Protein AF-0000000068181459 (afdb_homodimer)

Structure (mmCIF, N/CA/C/O backbone):
data_AF-0000000068181459-model_v1
#
loop_
_entity.id
_entity.type
_entity.pdbx_description
1 polymer 'Phosphate-specific transport system accessory protein PhoU'
#
loop_
_atom_site.group_PDB
_atom_site.id
_atom_site.type_symbol
_atom_site.label_atom_id
_atom_site.label_alt_id
_atom_site.label_comp_id
_atom_site.label_asym_id
_atom_site.label_entity_id
_atom_site.label_seq_id
_atom_site.pdbx_PDB_ins_code
_atom_site.Cartn_x
_atom_site.Cartn_y
_atom_site.Cartn_z
_atom_site.occupancy
_atom_site.B_iso_or_equiv
_atom_site.auth_seq_id
_atom_site.auth_comp_id
_atom_site.auth_asym_id
_atom_site.auth_atom_id
_atom_site.pdbx_PDB_model_num
ATOM 1 N N . MET A 1 1 ? 11.07 38.094 22.781 1 45.91 1 MET A N 1
ATOM 2 C CA . MET A 1 1 ? 12.258 37.562 22.125 1 45.91 1 MET A CA 1
ATOM 3 C C . MET A 1 1 ? 12.648 36.188 22.688 1 45.91 1 MET A C 1
ATOM 5 O O . MET A 1 1 ? 12.984 35.281 21.938 1 45.91 1 MET A O 1
ATOM 9 N N . VAL A 1 2 ? 12.719 36.094 23.969 1 51.78 2 VAL A N 1
ATOM 10 C CA . VAL A 1 2 ? 13.102 34.906 24.719 1 51.78 2 VAL A CA 1
ATOM 11 C C . VAL A 1 2 ? 12.055 33.812 24.531 1 51.78 2 VAL A C 1
ATOM 13 O O . VAL A 1 2 ? 12.391 32.656 24.297 1 51.78 2 VAL A O 1
ATOM 16 N N . ASN A 1 3 ? 10.75 34.094 24.484 1 49.03 3 ASN A N 1
ATOM 17 C CA . ASN A 1 3 ? 9.625 33.188 24.391 1 49.03 3 ASN A CA 1
ATOM 18 C C . ASN A 1 3 ? 9.539 32.562 23 1 49.03 3 ASN A C 1
ATOM 20 O O . ASN A 1 3 ? 9.211 31.359 22.875 1 49.03 3 ASN A O 1
ATOM 24 N N . LYS A 1 4 ? 9.805 33.406 22.016 1 55.81 4 LYS A N 1
ATOM 25 C CA . LYS A 1 4 ? 9.852 32.906 20.656 1 55.81 4 LYS A CA 1
ATOM 26 C C . LYS A 1 4 ? 10.992 31.891 20.484 1 55.81 4 LYS A C 1
ATOM 28 O O . LYS A 1 4 ? 10.844 30.891 19.781 1 55.81 4 LYS A O 1
ATOM 33 N N . GLU A 1 5 ? 12.172 32.188 21.109 1 54 5 GLU A N 1
ATOM 34 C CA . GLU A 1 5 ? 13.328 31.312 21.062 1 54 5 GLU A CA 1
ATOM 35 C C . GLU A 1 5 ? 13.055 29.984 21.75 1 54 5 GLU A C 1
ATOM 37 O O . GLU A 1 5 ? 13.438 28.922 21.25 1 54 5 GLU A O 1
ATOM 42 N N . HIS A 1 6 ? 12.406 30.141 22.938 1 51.72 6 HIS A N 1
ATOM 43 C CA . HIS A 1 6 ? 12.047 28.922 23.672 1 51.72 6 HIS A CA 1
ATOM 44 C C . HIS A 1 6 ? 11.039 28.094 22.891 1 51.72 6 HIS A C 1
ATOM 46 O O . HIS A 1 6 ? 11.141 26.859 22.844 1 51.72 6 HIS A O 1
ATOM 52 N N . PHE A 1 7 ? 10.117 28.703 22.312 1 58.69 7 PHE A N 1
ATOM 53 C CA . PHE A 1 7 ? 9.117 28.016 21.5 1 58.69 7 PHE A CA 1
ATOM 54 C C . PHE A 1 7 ? 9.773 27.359 20.281 1 58.69 7 PHE A C 1
ATOM 56 O O . PHE A 1 7 ? 9.43 26.219 19.938 1 58.69 7 PHE A O 1
ATOM 63 N N . SER A 1 8 ? 10.742 28.109 19.812 1 68.06 8 SER A N 1
ATOM 64 C CA . SER A 1 8 ? 11.469 27.562 18.672 1 68.06 8 SER A CA 1
ATOM 65 C C . SER A 1 8 ? 12.289 26.344 19.078 1 68.06 8 SER A C 1
ATOM 67 O O . SER A 1 8 ? 12.32 25.344 18.344 1 68.06 8 SER A O 1
ATOM 69 N N . LYS A 1 9 ? 12.789 26.406 20.297 1 73.81 9 LYS A N 1
ATOM 70 C CA . LYS A 1 9 ? 13.609 25.297 20.781 1 73.81 9 LYS A CA 1
ATOM 71 C C . LYS A 1 9 ? 12.766 24.062 21.062 1 73.81 9 LYS A C 1
ATOM 73 O O . LYS A 1 9 ? 13.156 22.953 20.734 1 73.81 9 LYS A O 1
ATOM 78 N N . LYS A 1 10 ? 11.641 24.25 21.656 1 78.94 10 LYS A N 1
ATOM 79 C CA . LYS A 1 10 ? 10.734 23.141 21.953 1 78.94 10 LYS A CA 1
ATOM 80 C C . LYS A 1 10 ? 10.203 22.516 20.672 1 78.94 10 LYS A C 1
ATOM 82 O O . LYS A 1 10 ? 10.078 21.297 20.562 1 78.94 10 LYS A O 1
ATOM 87 N N . PHE A 1 11 ? 9.969 23.375 19.734 1 84.75 11 PHE A N 1
ATOM 88 C CA . PHE A 1 11 ? 9.477 22.875 18.453 1 84.75 11 PHE A CA 1
ATOM 89 C C . PHE A 1 11 ? 10.539 22.047 17.75 1 84.75 11 PHE A C 1
ATOM 91 O O . PHE A 1 11 ? 10.242 20.969 17.234 1 84.75 11 PHE A O 1
ATOM 98 N N . ASP A 1 12 ? 11.75 22.5 17.891 1 88 12 ASP A N 1
ATOM 99 C CA . ASP A 1 12 ? 12.859 21.75 17.312 1 88 12 ASP A CA 1
ATOM 100 C C . ASP A 1 12 ? 13.031 20.406 18 1 88 12 ASP A C 1
ATOM 102 O O . ASP A 1 12 ? 13.344 19.406 17.344 1 88 12 ASP A O 1
ATOM 106 N N . ALA A 1 13 ? 12.789 20.453 19.25 1 90.94 13 ALA A N 1
ATOM 107 C CA . ALA A 1 13 ? 12.883 19.203 20 1 90.94 13 ALA A CA 1
ATOM 108 C C . ALA A 1 13 ? 11.766 18.234 19.609 1 90.94 13 ALA A C 1
ATOM 110 O O . ALA A 1 13 ? 11.992 17.031 19.531 1 90.94 13 ALA A O 1
ATOM 111 N N . ASP A 1 14 ? 10.602 18.734 19.406 1 92.06 14 ASP A N 1
ATOM 112 C CA . ASP A 1 14 ? 9.477 17.922 18.969 1 92.06 14 ASP A CA 1
ATOM 113 C C . ASP A 1 14 ? 9.758 17.297 17.609 1 92.06 14 ASP A C 1
ATOM 115 O O . ASP A 1 14 ? 9.477 16.109 17.406 1 92.06 14 ASP A O 1
ATOM 119 N N . LEU A 1 15 ? 10.336 18.078 16.734 1 92.06 15 LEU A N 1
ATOM 120 C CA . LEU A 1 15 ? 10.664 17.578 15.398 1 92.06 15 LEU A CA 1
ATOM 121 C C . LEU A 1 15 ? 11.742 16.5 15.469 1 92.06 15 LEU A C 1
ATOM 123 O O . LEU A 1 15 ? 11.664 15.492 14.758 1 92.06 15 LEU A O 1
ATOM 127 N N . GLU A 1 16 ? 12.703 16.719 16.344 1 94 16 GLU A N 1
ATOM 128 C CA . GLU A 1 16 ? 13.766 15.727 16.516 1 94 16 GLU A CA 1
ATOM 129 C C . GLU A 1 16 ? 13.219 14.43 17.109 1 94 16 GLU A C 1
ATOM 131 O O . GLU A 1 16 ? 13.688 13.344 16.766 1 94 16 GLU A O 1
ATOM 136 N N . GLU A 1 17 ? 12.305 14.547 17.938 1 95.69 17 GLU A N 1
ATOM 137 C CA . GLU A 1 17 ? 11.695 13.375 18.562 1 95.69 17 GLU A CA 1
ATOM 138 C C . GLU A 1 17 ? 10.992 12.5 17.531 1 95.69 17 GLU A C 1
ATOM 140 O O . GLU A 1 17 ? 11.18 11.281 17.5 1 95.69 17 GLU A O 1
ATOM 145 N N . ILE A 1 18 ? 10.172 13.102 16.672 1 96.06 18 ILE A N 1
ATOM 146 C CA . ILE A 1 18 ? 9.453 12.305 15.688 1 96.06 18 ILE A CA 1
ATOM 147 C C . ILE A 1 18 ? 10.438 11.711 14.688 1 96.06 18 ILE A C 1
ATOM 149 O O . ILE A 1 18 ? 10.258 10.594 14.211 1 96.06 18 ILE A O 1
ATOM 153 N N . ARG A 1 19 ? 11.477 12.453 14.406 1 95.81 19 ARG A N 1
ATOM 154 C CA . ARG A 1 19 ? 12.508 11.922 13.508 1 95.81 19 ARG A CA 1
ATOM 155 C C . ARG A 1 19 ? 13.18 10.695 14.117 1 95.81 19 ARG A C 1
ATOM 157 O O . ARG A 1 19 ? 13.383 9.695 13.438 1 95.81 19 ARG A O 1
ATOM 164 N N . THR A 1 20 ? 13.492 10.797 15.367 1 97.31 20 THR A N 1
ATOM 165 C CA . THR A 1 20 ? 14.133 9.695 16.078 1 97.31 20 THR A CA 1
ATOM 166 C C . THR A 1 20 ? 13.219 8.469 16.125 1 97.31 20 THR A C 1
ATOM 168 O O . THR A 1 20 ? 13.664 7.344 15.914 1 97.31 20 THR A O 1
ATOM 171 N N . ARG A 1 21 ? 12 8.711 16.359 1 97.62 21 ARG A N 1
ATOM 172 C CA . ARG A 1 21 ? 11.031 7.621 16.438 1 97.62 21 ARG A CA 1
ATOM 173 C C . ARG A 1 21 ? 10.867 6.938 15.094 1 97.62 21 ARG A C 1
ATOM 175 O O . ARG A 1 21 ? 10.688 5.719 15.023 1 97.62 21 ARG A O 1
ATOM 182 N N . VAL A 1 22 ? 10.883 7.711 14.008 1 98.19 22 VAL A N 1
ATOM 183 C CA . VAL A 1 22 ? 10.812 7.141 12.664 1 98.19 22 VAL A CA 1
ATOM 184 C C . VAL A 1 22 ? 12 6.207 12.438 1 98.19 22 VAL A C 1
ATOM 186 O O . VAL A 1 22 ? 11.836 5.102 11.922 1 98.19 22 VAL A O 1
ATOM 189 N N . LEU A 1 23 ? 13.188 6.652 12.852 1 98.19 23 LEU A N 1
ATOM 190 C CA . LEU A 1 23 ? 14.391 5.855 12.656 1 98.19 23 LEU A CA 1
ATOM 191 C C . LEU A 1 23 ? 14.352 4.594 13.516 1 98.19 23 LEU A C 1
ATOM 193 O O . LEU A 1 23 ? 14.82 3.535 13.086 1 98.19 23 LEU A O 1
ATOM 197 N N . GLN A 1 24 ? 13.805 4.711 14.688 1 98.12 24 GLN A N 1
ATOM 198 C CA . GLN A 1 24 ? 13.602 3.533 15.523 1 98.12 24 GLN A CA 1
ATOM 199 C C . GLN A 1 24 ? 12.648 2.545 14.859 1 98.12 24 GLN A C 1
ATOM 201 O O . GLN A 1 24 ? 12.914 1.341 14.828 1 98.12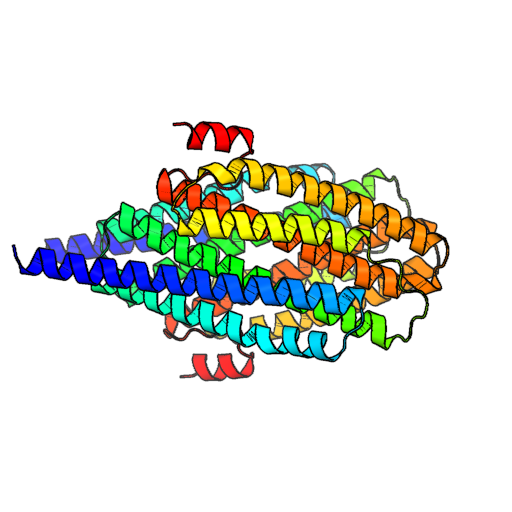 24 GLN A O 1
ATOM 206 N N . MET A 1 25 ? 11.562 3.031 14.359 1 98.19 25 MET A N 1
ATOM 207 C CA . MET A 1 25 ? 10.617 2.201 13.625 1 98.19 25 MET A CA 1
ATOM 208 C C . MET A 1 25 ? 11.281 1.548 12.414 1 98.19 25 MET A C 1
ATOM 210 O O . MET A 1 25 ? 11.078 0.361 12.156 1 98.19 25 MET A O 1
ATOM 214 N N . GLY A 1 26 ? 12.062 2.377 11.719 1 98.12 26 GLY A N 1
ATOM 215 C CA . GLY A 1 26 ? 12.82 1.858 10.594 1 98.12 26 GLY A CA 1
ATOM 216 C C . GLY A 1 26 ? 13.742 0.714 10.977 1 98.12 26 GLY A C 1
ATOM 217 O O . GLY A 1 26 ? 13.828 -0.284 10.258 1 98.12 26 GLY A O 1
ATOM 218 N N . GLY A 1 27 ? 14.445 0.914 12.062 1 97.5 27 GLY A N 1
ATOM 219 C CA . GLY A 1 27 ? 15.297 -0.155 12.562 1 97.5 27 GLY A CA 1
ATOM 220 C C . GLY A 1 27 ? 14.539 -1.435 12.859 1 97.5 27 GLY A C 1
ATOM 221 O O . GLY A 1 27 ? 15 -2.527 12.531 1 97.5 27 GLY A O 1
ATOM 222 N N . LEU A 1 28 ? 13.414 -1.316 13.477 1 97.69 28 LEU A N 1
ATOM 223 C CA . LEU A 1 28 ? 12.578 -2.477 13.781 1 97.69 28 LEU A CA 1
ATOM 224 C C . LEU A 1 28 ? 12.133 -3.172 12.5 1 97.69 28 LEU A C 1
ATOM 226 O O . LEU A 1 28 ? 12.148 -4.402 12.422 1 97.69 28 LEU A O 1
ATOM 230 N N . VAL A 1 29 ? 11.711 -2.422 11.539 1 98.25 29 VAL A N 1
ATOM 231 C CA . VAL A 1 29 ? 11.219 -2.967 10.273 1 98.25 29 VAL A CA 1
ATOM 232 C C . VAL A 1 29 ? 12.359 -3.656 9.531 1 98.25 29 VAL A C 1
ATOM 234 O O . VAL A 1 29 ? 12.172 -4.723 8.945 1 98.25 29 VAL A O 1
ATOM 237 N N . GLU A 1 30 ? 13.531 -3.066 9.539 1 97.94 30 GLU A N 1
ATOM 238 C CA . GLU A 1 30 ? 14.695 -3.717 8.953 1 97.94 30 GLU A CA 1
ATOM 239 C C . GLU A 1 30 ? 14.945 -5.078 9.586 1 97.94 30 GLU A C 1
ATOM 241 O O . GLU A 1 30 ? 15.227 -6.055 8.883 1 97.94 30 GLU A O 1
ATOM 246 N N . GLU A 1 31 ? 14.891 -5.07 10.828 1 97.06 31 GLU A N 1
ATOM 247 C CA . GLU A 1 31 ? 15.07 -6.324 11.555 1 97.06 31 GLU A CA 1
ATOM 248 C C . GLU A 1 31 ? 13.992 -7.34 11.18 1 97.06 31 GLU A C 1
ATOM 250 O O . GLU A 1 31 ? 14.281 -8.523 11.008 1 97.06 31 GLU A O 1
ATOM 255 N N . GLN A 1 32 ? 12.75 -6.914 11.078 1 97.69 32 GLN A N 1
ATOM 256 C CA . GLN A 1 32 ? 11.648 -7.789 10.711 1 97.69 32 GLN A CA 1
ATOM 257 C C . GLN A 1 32 ? 11.875 -8.414 9.336 1 97.69 32 GLN A C 1
ATOM 259 O O . GLN A 1 32 ? 11.594 -9.594 9.133 1 97.69 32 GLN A O 1
ATOM 264 N N . ILE A 1 33 ? 12.359 -7.613 8.406 1 98.12 33 ILE A N 1
ATOM 265 C CA . ILE A 1 33 ? 12.625 -8.125 7.062 1 98.12 33 ILE A CA 1
ATOM 266 C C . ILE A 1 33 ? 13.727 -9.18 7.125 1 98.12 33 ILE A C 1
ATOM 268 O O . ILE A 1 33 ? 13.586 -10.266 6.551 1 98.12 33 ILE A O 1
ATOM 272 N N . LYS A 1 34 ? 14.805 -8.82 7.805 1 96.88 34 LYS A N 1
ATOM 273 C CA . LYS A 1 34 ? 15.922 -9.75 7.949 1 96.88 34 LYS A CA 1
ATOM 274 C C . LYS A 1 34 ? 15.453 -11.078 8.531 1 96.88 34 LYS A C 1
ATOM 276 O O . LYS A 1 34 ? 15.773 -12.141 8 1 96.88 34 LYS A O 1
ATOM 281 N N . ASN A 1 35 ? 14.719 -11 9.609 1 96.94 35 ASN A N 1
ATOM 282 C CA . ASN A 1 35 ? 14.219 -12.195 10.273 1 96.94 35 ASN A CA 1
ATOM 283 C C . ASN A 1 35 ? 13.258 -12.984 9.375 1 96.94 35 ASN A C 1
ATOM 285 O O . ASN A 1 35 ? 13.273 -14.211 9.375 1 96.94 35 ASN A O 1
ATOM 289 N N . ALA A 1 36 ? 12.414 -12.281 8.648 1 97.44 36 ALA A N 1
ATOM 290 C CA . ALA A 1 36 ? 11.461 -12.93 7.758 1 97.44 36 ALA A CA 1
ATOM 291 C C . ALA A 1 36 ? 12.172 -13.703 6.652 1 97.44 36 ALA A C 1
ATOM 293 O O . ALA A 1 36 ? 11.805 -14.836 6.34 1 97.44 36 ALA A O 1
ATOM 294 N N . ILE A 1 37 ? 13.195 -13.078 6.094 1 95.56 37 ILE A N 1
ATOM 295 C CA . ILE A 1 37 ? 13.953 -13.719 5.023 1 95.56 37 ILE A CA 1
ATOM 296 C C . ILE A 1 37 ? 14.711 -14.922 5.578 1 95.56 37 ILE A C 1
ATOM 298 O O . ILE A 1 37 ? 14.766 -15.977 4.934 1 95.56 37 ILE A O 1
ATOM 302 N N . GLU A 1 38 ? 15.281 -14.766 6.707 1 92.81 38 GLU A N 1
ATOM 303 C CA . GLU A 1 38 ? 15.953 -15.883 7.355 1 92.81 38 GLU A CA 1
ATOM 304 C C . GLU A 1 38 ? 14.977 -17.016 7.652 1 92.81 38 GLU A C 1
ATOM 306 O O . GLU A 1 38 ? 15.297 -18.188 7.441 1 92.81 38 GLU A O 1
ATOM 311 N N . ALA A 1 39 ? 13.812 -16.672 8.172 1 93 39 ALA A N 1
ATOM 312 C CA . ALA A 1 39 ? 12.773 -17.656 8.422 1 93 39 ALA A CA 1
ATOM 313 C C . ALA A 1 39 ? 12.406 -18.406 7.141 1 93 39 ALA A C 1
ATOM 315 O O . ALA A 1 39 ? 12.234 -19.625 7.156 1 93 39 ALA A O 1
ATOM 316 N N . LEU A 1 40 ? 12.336 -17.688 6.086 1 92.38 40 LEU A N 1
ATOM 317 C CA . LEU A 1 40 ? 11.961 -18.266 4.801 1 92.38 40 LEU A CA 1
ATOM 318 C C . LEU A 1 40 ? 13.055 -19.188 4.273 1 92.38 40 LEU A C 1
ATOM 320 O O . LEU A 1 40 ? 12.766 -20.281 3.773 1 92.38 40 LEU A O 1
ATOM 324 N N . THR A 1 41 ? 14.305 -18.797 4.41 1 90.19 41 THR A N 1
ATOM 325 C CA . THR A 1 41 ? 15.406 -19.5 3.771 1 90.19 41 THR A CA 1
ATOM 326 C C . THR A 1 41 ? 15.875 -20.656 4.645 1 90.19 41 THR A C 1
ATOM 328 O O . THR A 1 41 ? 16.344 -21.688 4.133 1 90.19 41 THR A O 1
ATOM 331 N N . GLU A 1 42 ? 15.711 -20.516 5.945 1 87.56 42 GLU A N 1
ATOM 332 C CA . GLU A 1 42 ? 16.281 -21.516 6.844 1 87.56 42 GLU A CA 1
ATOM 333 C C . GLU A 1 42 ? 15.172 -22.328 7.527 1 87.56 42 GLU A C 1
ATOM 335 O O . GLU A 1 42 ? 15.445 -23.344 8.172 1 87.56 42 GLU A O 1
ATOM 340 N N . GLY A 1 43 ? 14 -21.938 7.457 1 87.44 43 GLY A N 1
ATOM 341 C CA . GLY A 1 43 ? 12.898 -22.641 8.094 1 87.44 43 GLY A CA 1
ATOM 342 C C . GLY A 1 43 ? 12.898 -22.5 9.602 1 87.44 43 GLY A C 1
ATOM 343 O O . GLY A 1 43 ? 12.523 -23.438 10.312 1 87.44 43 GLY A O 1
ATOM 344 N N . ASN A 1 44 ? 13.352 -21.453 10.055 1 87.69 44 ASN A N 1
ATOM 345 C CA . ASN A 1 44 ? 13.406 -21.203 11.492 1 87.69 44 ASN A CA 1
ATOM 346 C C . ASN A 1 44 ? 12.039 -20.812 12.047 1 87.69 44 ASN A C 1
ATOM 348 O O . ASN A 1 44 ? 11.609 -19.656 11.906 1 87.69 44 ASN A O 1
ATOM 352 N N . GLU A 1 45 ? 11.391 -21.703 12.758 1 89.31 45 GLU A N 1
ATOM 353 C CA . GLU A 1 45 ? 10.031 -21.5 13.242 1 89.31 45 GLU A CA 1
ATOM 354 C C . GLU A 1 45 ? 9.961 -20.359 14.258 1 89.31 45 GLU A C 1
ATOM 356 O O . GLU A 1 45 ? 8.984 -19.609 14.289 1 89.31 45 GLU A O 1
ATOM 361 N N . HIS A 1 46 ? 10.914 -20.328 15.078 1 93 46 HIS A N 1
ATOM 362 C CA . HIS A 1 46 ? 10.953 -19.266 16.094 1 93 46 HIS A CA 1
ATOM 363 C C . HIS A 1 46 ? 10.977 -17.891 15.438 1 93 46 HIS A C 1
ATOM 365 O O . HIS A 1 46 ? 10.266 -16.984 15.875 1 93 46 HIS A O 1
ATOM 371 N N . MET A 1 47 ? 11.734 -17.75 14.406 1 93.44 47 MET A N 1
ATOM 372 C CA . MET A 1 47 ? 11.828 -16.484 13.695 1 93.44 47 MET A CA 1
ATOM 373 C C . MET A 1 47 ? 10.5 -16.141 13.016 1 93.44 47 MET A C 1
ATOM 375 O O . MET A 1 47 ? 10.109 -14.969 12.969 1 93.44 47 MET A O 1
ATOM 379 N N . ILE A 1 48 ? 9.852 -17.109 12.539 1 94.06 48 ILE A N 1
ATOM 380 C CA . ILE A 1 48 ? 8.547 -16.922 11.914 1 94.06 48 ILE A CA 1
ATOM 381 C C . ILE A 1 48 ? 7.582 -16.281 12.914 1 94.06 48 ILE A C 1
ATOM 383 O O . ILE A 1 48 ? 6.988 -15.242 12.633 1 94.06 48 ILE A O 1
ATOM 387 N N . GLU A 1 49 ? 7.477 -16.875 14.016 1 94.06 49 GLU A N 1
ATOM 388 C CA . GLU A 1 49 ? 6.543 -16.406 15.031 1 94.06 49 GLU A CA 1
ATOM 389 C C . GLU A 1 49 ? 6.926 -15.016 15.531 1 94.06 49 GLU A C 1
ATOM 391 O O . GLU A 1 49 ? 6.055 -14.172 15.781 1 94.06 49 GLU A O 1
ATOM 396 N N . GLN A 1 50 ? 8.18 -14.828 15.664 1 94.81 50 GLN A N 1
ATOM 397 C CA . GLN A 1 50 ? 8.664 -13.539 16.125 1 94.81 50 GLN A CA 1
ATOM 398 C C . GLN A 1 50 ? 8.273 -12.422 15.156 1 94.81 50 GLN A C 1
ATOM 400 O O . GLN A 1 50 ? 7.836 -11.352 15.586 1 94.81 50 GLN A O 1
ATOM 405 N N . VAL A 1 51 ? 8.469 -12.633 13.898 1 96.19 51 VAL A N 1
ATOM 406 C CA . VAL A 1 51 ? 8.156 -11.633 12.891 1 96.19 51 VAL A CA 1
ATOM 407 C C . VAL A 1 51 ? 6.66 -11.328 12.898 1 96.19 51 VAL A C 1
ATOM 409 O O . VAL A 1 51 ? 6.254 -10.172 12.836 1 96.19 51 VAL A O 1
ATOM 412 N N . ILE A 1 52 ? 5.863 -12.312 12.969 1 94 52 ILE A N 1
ATOM 413 C CA . ILE A 1 52 ? 4.41 -12.164 12.945 1 94 52 ILE A CA 1
ATOM 414 C C . ILE A 1 52 ? 3.945 -11.414 14.188 1 94 52 ILE A C 1
ATOM 416 O O . ILE A 1 52 ? 3.125 -10.5 14.102 1 94 52 ILE A O 1
ATOM 420 N N . ASP A 1 53 ? 4.559 -11.719 15.289 1 92.12 53 ASP A N 1
ATOM 421 C CA . ASP A 1 53 ? 4.172 -11.117 16.562 1 92.12 53 ASP A CA 1
ATOM 422 C C . ASP A 1 53 ? 4.617 -9.656 16.641 1 92.12 53 ASP A C 1
ATOM 424 O O . ASP A 1 53 ? 3.934 -8.828 17.25 1 92.12 53 ASP A O 1
ATOM 428 N N . ASN A 1 54 ? 5.723 -9.391 16.078 1 92.94 54 ASN A N 1
ATOM 429 C CA . ASN A 1 54 ? 6.293 -8.047 16.172 1 92.94 54 ASN A CA 1
ATOM 430 C C . ASN A 1 54 ? 5.582 -7.066 15.242 1 92.94 54 ASN A C 1
ATOM 432 O O . ASN A 1 54 ? 5.805 -5.855 15.328 1 92.94 54 ASN A O 1
ATOM 436 N N . ASP A 1 55 ? 4.746 -7.598 14.391 1 92.94 55 ASP A N 1
ATOM 437 C CA . ASP A 1 55 ? 4.016 -6.73 13.469 1 92.94 55 ASP A CA 1
ATOM 438 C C . ASP A 1 55 ? 3.145 -5.73 14.227 1 92.94 55 ASP A C 1
ATOM 440 O O . ASP A 1 55 ? 2.975 -4.59 13.797 1 92.94 55 ASP A O 1
ATOM 444 N N . HIS A 1 56 ? 2.631 -6.086 15.367 1 92.75 56 HIS A N 1
ATOM 445 C CA . HIS A 1 56 ? 1.775 -5.219 16.172 1 92.75 56 HIS A CA 1
ATOM 446 C C . HIS A 1 56 ? 2.562 -4.043 16.734 1 92.75 56 HIS A C 1
ATOM 448 O O . HIS A 1 56 ? 2.016 -2.955 16.922 1 92.75 56 HIS A O 1
ATOM 454 N N . ARG A 1 57 ? 3.818 -4.324 17.031 1 95.25 57 ARG A N 1
ATOM 455 C CA . ARG A 1 57 ? 4.668 -3.252 17.531 1 95.25 57 ARG A CA 1
ATOM 456 C C . ARG A 1 57 ? 4.867 -2.166 16.484 1 95.25 57 ARG A C 1
ATOM 458 O O . ARG A 1 57 ? 4.789 -0.975 16.797 1 95.25 57 ARG A O 1
ATOM 465 N N . VAL A 1 58 ? 5.117 -2.609 15.281 1 96.25 58 VAL A N 1
ATOM 466 C CA . VAL A 1 58 ? 5.285 -1.669 14.172 1 96.25 58 VAL A CA 1
ATOM 467 C C . VAL A 1 58 ? 4.012 -0.845 14 1 96.25 58 VAL A C 1
ATOM 469 O O . VAL A 1 58 ? 4.07 0.378 13.852 1 96.25 58 VAL A O 1
ATOM 472 N N . ASN A 1 59 ? 2.867 -1.475 14.078 1 94.06 59 ASN A N 1
ATOM 473 C CA . ASN A 1 59 ? 1.574 -0.805 13.969 1 94.06 59 ASN A CA 1
ATOM 474 C C . ASN A 1 59 ? 1.384 0.224 15.078 1 94.06 59 ASN A C 1
ATOM 476 O O . ASN A 1 59 ? 0.919 1.337 14.828 1 94.06 59 ASN A O 1
ATOM 480 N N . ALA A 1 60 ? 1.742 -0.143 16.234 1 95.06 60 ALA A N 1
ATOM 481 C CA . ALA A 1 60 ? 1.598 0.742 17.391 1 95.06 60 ALA A CA 1
ATOM 482 C C . ALA A 1 60 ? 2.494 1.969 17.25 1 95.06 60 ALA A C 1
ATOM 484 O O . ALA A 1 60 ? 2.1 3.078 17.625 1 95.06 60 ALA A O 1
ATOM 485 N N . MET A 1 61 ? 3.699 1.753 16.75 1 96.5 61 MET A N 1
ATOM 486 C CA . MET A 1 61 ? 4.617 2.869 16.547 1 96.5 61 MET A CA 1
ATOM 487 C C . MET A 1 61 ? 4.062 3.85 15.523 1 96.5 61 MET A C 1
ATOM 489 O O . MET A 1 61 ? 4.168 5.066 15.703 1 96.5 61 MET A O 1
ATOM 493 N N . GLU A 1 62 ? 3.486 3.303 14.438 1 96.19 62 GLU A N 1
ATOM 494 C CA . GLU A 1 62 ? 2.871 4.164 13.43 1 96.19 62 GLU A CA 1
ATOM 495 C C . GLU A 1 62 ? 1.807 5.062 14.047 1 96.19 62 GLU A C 1
ATOM 497 O O . GLU A 1 62 ? 1.812 6.277 13.836 1 96.19 62 GLU A O 1
ATOM 502 N N . VAL A 1 63 ? 0.935 4.457 14.883 1 93.88 63 VAL A N 1
ATOM 503 C CA . VAL A 1 63 ? -0.171 5.18 15.5 1 93.88 63 VAL A CA 1
ATOM 504 C C . VAL A 1 63 ? 0.374 6.254 16.438 1 93.88 63 VAL A C 1
ATOM 506 O O . VAL A 1 63 ? -0.079 7.398 16.406 1 93.88 63 VAL A O 1
ATOM 509 N N . LYS A 1 64 ? 1.33 5.918 17.188 1 95.94 64 LYS A N 1
ATOM 510 C CA . LYS A 1 64 ? 1.904 6.836 18.156 1 95.94 64 LYS A CA 1
ATOM 511 C C . LYS A 1 64 ? 2.578 8.023 17.469 1 95.94 64 LYS A C 1
ATOM 513 O O . LYS A 1 64 ? 2.396 9.172 17.891 1 95.94 64 LYS A O 1
ATOM 518 N N . ILE A 1 65 ? 3.381 7.75 16.469 1 97.25 65 ILE A N 1
ATOM 519 C CA . ILE A 1 65 ? 4.082 8.812 15.758 1 97.25 65 ILE A CA 1
ATOM 520 C C . ILE A 1 65 ? 3.074 9.727 15.062 1 97.25 65 ILE A C 1
ATOM 522 O O . ILE A 1 65 ? 3.223 10.945 15.062 1 97.25 65 ILE A O 1
ATOM 526 N N . ASP A 1 66 ? 2.084 9.133 14.477 1 94.75 66 ASP A N 1
ATOM 527 C CA . ASP A 1 66 ? 1.011 9.891 13.836 1 94.75 66 ASP A CA 1
ATOM 528 C C . ASP A 1 66 ? 0.347 10.844 14.828 1 94.75 66 ASP A C 1
ATOM 530 O O . ASP A 1 66 ? 0.122 12.016 14.508 1 94.75 66 ASP A O 1
ATOM 534 N N . GLU A 1 67 ? 0.078 10.352 16 1 93.81 67 GLU A N 1
ATOM 535 C CA . GLU A 1 67 ? -0.529 11.172 17.047 1 93.81 67 GLU A CA 1
ATOM 536 C C . GLU A 1 67 ? 0.389 12.32 17.453 1 93.81 67 GLU A C 1
ATOM 538 O O . GLU A 1 67 ? -0.065 13.445 17.641 1 93.81 67 GLU A O 1
ATOM 543 N N . LEU A 1 68 ? 1.597 12.031 17.578 1 95.5 68 LEU A N 1
ATOM 544 C CA . LEU A 1 68 ? 2.568 13.055 17.938 1 95.5 68 LEU A CA 1
ATOM 545 C C . LEU A 1 68 ? 2.643 14.141 16.875 1 95.5 68 LEU A C 1
ATOM 547 O O . LEU A 1 68 ? 2.695 15.328 17.188 1 95.5 68 LEU A O 1
ATOM 551 N N . CYS A 1 69 ? 2.676 13.758 15.633 1 95.62 69 CYS A N 1
ATOM 552 C CA . CYS A 1 69 ? 2.709 14.719 14.531 1 95.62 69 CYS A CA 1
ATOM 553 C C . CYS A 1 69 ? 1.487 15.625 14.57 1 95.62 69 CYS A C 1
ATOM 555 O O . CYS A 1 69 ? 1.61 16.844 14.422 1 95.62 69 CYS A O 1
ATOM 557 N N . SER A 1 70 ? 0.332 15.008 14.797 1 93.25 70 SER A N 1
ATOM 558 C CA . SER A 1 70 ? -0.908 15.773 14.867 1 93.25 70 SER A CA 1
ATOM 559 C C . SER A 1 70 ? -0.87 16.781 16 1 93.25 70 SER A C 1
ATOM 561 O O . SER A 1 70 ? -1.29 17.938 15.836 1 93.25 70 SER A O 1
ATOM 563 N N . GLN A 1 71 ? -0.34 16.375 17.078 1 93.19 71 GLN A N 1
ATOM 564 C CA . GLN A 1 71 ? -0.221 17.25 18.234 1 93.19 71 GLN A CA 1
ATOM 565 C C . GLN A 1 71 ? 0.72 18.422 17.922 1 93.19 71 GLN A C 1
ATOM 567 O O . GLN A 1 71 ? 0.439 19.562 18.297 1 93.19 71 GLN A O 1
ATOM 572 N N . ILE A 1 72 ? 1.773 18.109 17.312 1 94.12 72 ILE A N 1
ATOM 573 C CA . ILE A 1 72 ? 2.748 19.141 16.969 1 94.12 72 ILE A CA 1
ATOM 574 C C . ILE A 1 72 ? 2.107 20.172 16.047 1 94.12 72 ILE A C 1
ATOM 576 O O . ILE A 1 72 ? 2.287 21.391 16.234 1 94.12 72 ILE A O 1
ATOM 580 N N . ILE A 1 73 ? 1.368 19.719 15.078 1 92.38 73 ILE A N 1
ATOM 581 C CA . ILE A 1 73 ? 0.737 20.609 14.117 1 92.38 73 ILE A CA 1
ATOM 582 C C . ILE A 1 73 ? -0.246 21.531 14.836 1 92.38 73 ILE A C 1
ATOM 584 O O . ILE A 1 73 ? -0.243 22.75 14.617 1 92.38 73 ILE A O 1
ATOM 588 N N . VAL A 1 74 ? -1.024 21 15.758 1 90.06 74 VAL A N 1
ATOM 589 C CA . VAL A 1 74 ? -2.076 21.75 16.438 1 90.06 74 VAL A CA 1
ATOM 590 C C . VAL A 1 74 ? -1.454 22.734 17.438 1 90.06 74 VAL A C 1
ATOM 592 O O . VAL A 1 74 ? -1.887 23.891 17.531 1 90.06 74 VAL A O 1
ATOM 595 N N . ARG A 1 75 ? -0.428 22.328 18.016 1 89.19 75 ARG A N 1
ATOM 596 C CA . ARG A 1 75 ? 0.121 23.109 19.125 1 89.19 75 ARG A CA 1
ATOM 597 C C . ARG A 1 75 ? 1.086 24.172 18.609 1 89.19 75 ARG A C 1
ATOM 599 O O . ARG A 1 75 ? 1.221 25.234 19.203 1 89.19 75 ARG A O 1
ATOM 606 N N . ARG A 1 76 ? 1.792 23.875 17.516 1 86.94 76 ARG A N 1
ATOM 607 C CA . ARG A 1 76 ? 2.926 24.734 17.172 1 86.94 76 ARG A CA 1
ATOM 608 C C . ARG A 1 76 ? 2.684 25.453 15.852 1 86.94 76 ARG A C 1
ATOM 610 O O . ARG A 1 76 ? 3.42 26.375 15.492 1 86.94 76 ARG A O 1
ATOM 617 N N . GLN A 1 77 ? 1.673 25.047 15.148 1 84.19 77 GLN A N 1
ATOM 618 C CA . GLN A 1 77 ? 1.364 25.688 13.867 1 84.19 77 GLN A CA 1
ATOM 619 C C . GLN A 1 77 ? 2.615 25.812 13 1 84.19 77 GLN A C 1
ATOM 621 O O . GLN A 1 77 ? 3.076 26.922 12.727 1 84.19 77 GLN A O 1
ATOM 626 N N . PRO A 1 78 ? 3.111 24.859 12.508 1 87.88 78 PRO A N 1
ATOM 627 C CA . PRO A 1 78 ? 4.398 24.828 11.812 1 87.88 78 PRO A CA 1
ATOM 628 C C . PRO A 1 78 ? 4.41 25.672 10.547 1 87.88 78 PRO A C 1
ATOM 630 O O . PRO A 1 78 ? 3.365 25.859 9.914 1 87.88 78 PRO A O 1
ATOM 633 N N . THR A 1 79 ? 5.617 26.234 10.25 1 87.88 79 THR A N 1
ATOM 634 C CA . THR A 1 79 ? 5.855 26.859 8.953 1 87.88 79 THR A CA 1
ATOM 635 C C . THR A 1 79 ? 5.719 25.844 7.828 1 87.88 79 THR A C 1
ATOM 637 O O . THR A 1 79 ? 5.547 24.641 8.086 1 87.88 79 THR A O 1
ATOM 640 N N . ALA A 1 80 ? 5.801 26.359 6.578 1 86 80 ALA A N 1
ATOM 641 C CA . ALA A 1 80 ? 5.703 25.484 5.414 1 86 80 ALA A CA 1
ATOM 642 C C . ALA A 1 80 ? 6.801 24.422 5.43 1 86 80 ALA A C 1
ATOM 644 O O . ALA A 1 80 ? 6.539 23.25 5.184 1 86 80 ALA A O 1
ATOM 645 N N . ILE A 1 81 ? 7.984 24.859 5.691 1 87.31 81 ILE A N 1
ATOM 646 C CA . ILE A 1 81 ? 9.133 23.969 5.68 1 87.31 81 ILE A CA 1
ATOM 647 C C . ILE A 1 81 ? 8.977 22.922 6.789 1 87.31 81 ILE A C 1
ATOM 649 O O . ILE A 1 81 ? 9.227 21.734 6.57 1 87.31 81 ILE A O 1
ATOM 653 N N . ASP A 1 82 ? 8.539 23.344 7.957 1 90.94 82 ASP A N 1
ATOM 654 C CA . ASP A 1 82 ? 8.344 22.438 9.078 1 90.94 82 ASP A CA 1
ATOM 655 C C . ASP A 1 82 ? 7.203 21.453 8.805 1 90.94 82 ASP A C 1
ATOM 657 O O . ASP A 1 82 ? 7.281 20.281 9.172 1 90.94 82 ASP A O 1
ATOM 661 N N . LEU A 1 83 ? 6.215 22.016 8.172 1 92.69 83 LEU A N 1
ATOM 662 C CA . LEU A 1 83 ? 5.086 21.156 7.832 1 92.69 83 LEU A CA 1
ATOM 663 C C . LEU A 1 83 ? 5.504 20.078 6.832 1 92.69 83 LEU A C 1
ATOM 665 O O . LEU A 1 83 ? 5.082 18.922 6.938 1 92.69 83 LEU A O 1
ATOM 669 N N . ARG A 1 84 ? 6.324 20.5 5.902 1 91.94 84 ARG A N 1
ATOM 670 C CA . ARG A 1 84 ? 6.824 19.516 4.938 1 91.94 84 ARG A CA 1
ATOM 671 C C . ARG A 1 84 ? 7.523 18.359 5.645 1 91.94 84 ARG A C 1
ATOM 673 O O . ARG A 1 84 ? 7.359 17.203 5.258 1 91.94 84 ARG A O 1
ATOM 680 N N . MET A 1 85 ? 8.258 18.656 6.586 1 93.69 85 MET A N 1
ATOM 681 C CA . MET A 1 85 ? 8.953 17.625 7.359 1 93.69 85 MET A CA 1
ATOM 682 C C . MET A 1 85 ? 7.957 16.719 8.07 1 93.69 85 MET A C 1
ATOM 684 O O . MET A 1 85 ? 8.094 15.492 8.039 1 93.69 85 MET A O 1
ATOM 688 N N . ILE A 1 86 ? 7 17.328 8.703 1 95.44 86 ILE A N 1
ATOM 689 C CA . ILE A 1 86 ? 6 16.562 9.453 1 95.44 86 ILE A CA 1
ATOM 690 C C . ILE A 1 86 ? 5.227 15.656 8.5 1 95.44 86 ILE A C 1
ATOM 692 O O . ILE A 1 86 ? 5 14.484 8.797 1 95.44 86 ILE A O 1
ATOM 696 N N . MET A 1 87 ? 4.832 16.156 7.363 1 94.19 87 MET A N 1
ATOM 697 C CA . MET A 1 87 ? 4.113 15.367 6.367 1 94.19 87 MET A CA 1
ATOM 698 C C . MET A 1 87 ? 4.98 14.227 5.855 1 94.19 87 MET A C 1
ATOM 700 O O . MET A 1 87 ? 4.484 13.125 5.625 1 94.19 87 MET A O 1
ATOM 704 N N . THR A 1 88 ? 6.258 14.492 5.637 1 95.69 88 THR A N 1
ATOM 705 C CA . THR A 1 88 ? 7.195 13.453 5.234 1 95.69 88 THR A CA 1
ATOM 706 C C . THR A 1 88 ? 7.25 12.336 6.277 1 95.69 88 THR A C 1
ATOM 708 O O . THR A 1 88 ? 7.258 11.156 5.934 1 95.69 88 THR A O 1
ATOM 711 N N . VAL A 1 89 ? 7.277 12.734 7.52 1 97.19 89 VAL A N 1
ATOM 712 C CA . VAL A 1 89 ? 7.27 11.773 8.609 1 97.19 89 VAL A CA 1
ATOM 713 C C . VAL A 1 89 ? 6.012 10.914 8.539 1 97.19 89 VAL A C 1
ATOM 715 O O . VAL A 1 89 ? 6.09 9.68 8.57 1 97.19 89 VAL A O 1
ATOM 718 N N . ILE A 1 90 ? 4.883 11.516 8.359 1 95.81 90 ILE A N 1
ATOM 719 C CA . ILE A 1 90 ? 3.594 10.828 8.336 1 95.81 90 ILE A CA 1
ATOM 720 C C . ILE A 1 90 ? 3.561 9.836 7.184 1 95.81 90 ILE A C 1
ATOM 722 O O . ILE A 1 90 ? 3.158 8.68 7.359 1 95.81 90 ILE A O 1
ATOM 726 N N . ASN A 1 91 ? 3.986 10.281 6.051 1 95.38 91 ASN A N 1
ATOM 727 C CA . ASN A 1 91 ? 4.012 9.398 4.891 1 95.38 91 ASN A CA 1
ATOM 728 C C . ASN A 1 91 ? 5.008 8.25 5.086 1 95.38 91 ASN A C 1
ATOM 730 O O . ASN A 1 91 ? 4.723 7.109 4.719 1 95.38 91 ASN A O 1
ATOM 734 N N . THR A 1 92 ? 6.156 8.555 5.629 1 97.62 92 THR A N 1
ATOM 735 C CA . THR A 1 92 ? 7.219 7.582 5.828 1 97.62 92 THR A CA 1
ATOM 736 C C . THR A 1 92 ? 6.773 6.48 6.785 1 97.62 92 THR A C 1
ATOM 738 O O . THR A 1 92 ? 6.992 5.297 6.523 1 97.62 92 THR A O 1
ATOM 741 N N . ILE A 1 93 ? 6.125 6.859 7.875 1 97.5 93 ILE A N 1
ATOM 742 C CA . ILE A 1 93 ? 5.727 5.852 8.852 1 97.5 93 ILE A CA 1
ATOM 743 C C . ILE A 1 93 ? 4.648 4.949 8.25 1 97.5 93 ILE A C 1
ATOM 745 O O . ILE A 1 93 ? 4.582 3.762 8.57 1 97.5 93 ILE A O 1
ATOM 749 N N . THR A 1 94 ? 3.834 5.453 7.398 1 95.56 94 THR A N 1
ATOM 750 C CA . THR A 1 94 ? 2.855 4.629 6.699 1 95.56 94 THR A CA 1
ATOM 751 C C . THR A 1 94 ? 3.549 3.582 5.832 1 95.56 94 THR A C 1
ATOM 753 O O . THR A 1 94 ? 3.186 2.404 5.863 1 95.56 94 THR A O 1
ATOM 756 N N . ASP A 1 95 ? 4.527 4.008 5.109 1 97.31 95 ASP A N 1
ATOM 757 C CA . ASP A 1 95 ? 5.277 3.064 4.285 1 97.31 95 ASP A CA 1
ATOM 758 C C . ASP A 1 95 ? 6.016 2.043 5.148 1 97.31 95 ASP A C 1
ATOM 760 O O . ASP A 1 95 ? 6.09 0.864 4.801 1 97.31 95 ASP A O 1
ATOM 764 N N . LEU A 1 96 ? 6.574 2.525 6.25 1 98.12 96 LEU A N 1
ATOM 765 C CA . LEU A 1 96 ? 7.27 1.605 7.145 1 98.12 96 LEU A CA 1
ATOM 766 C C . LEU A 1 96 ? 6.312 0.553 7.691 1 98.12 96 LEU A C 1
ATOM 768 O O . LEU A 1 96 ? 6.672 -0.622 7.805 1 98.12 96 LEU A O 1
ATOM 772 N N . GLU A 1 97 ? 5.18 0.996 8.047 1 97.5 97 GLU A N 1
ATOM 773 C CA . GLU A 1 97 ? 4.164 0.051 8.5 1 97.5 97 GLU A CA 1
ATOM 774 C C . GLU A 1 97 ? 3.826 -0.963 7.41 1 97.5 97 GLU A C 1
ATOM 776 O O . GLU A 1 97 ? 3.713 -2.16 7.684 1 97.5 97 GLU A O 1
ATOM 781 N N . ARG A 1 98 ? 3.713 -0.515 6.23 1 96.19 98 ARG A N 1
ATOM 782 C CA . ARG A 1 98 ? 3.428 -1.404 5.109 1 96.19 98 ARG A CA 1
ATOM 783 C C . ARG A 1 98 ? 4.574 -2.381 4.879 1 96.19 98 ARG A C 1
ATOM 785 O O . ARG A 1 98 ? 4.348 -3.551 4.559 1 96.19 98 ARG A O 1
ATOM 792 N N . ILE A 1 99 ? 5.762 -1.886 4.969 1 98 99 ILE A N 1
ATOM 793 C CA . ILE A 1 99 ? 6.914 -2.768 4.832 1 98 99 ILE A CA 1
ATOM 794 C C . ILE A 1 99 ? 6.887 -3.83 5.926 1 98 99 ILE A C 1
ATOM 796 O O . ILE A 1 99 ? 7.152 -5.008 5.664 1 98 99 ILE A O 1
ATOM 800 N N . GLY A 1 100 ? 6.609 -3.422 7.137 1 97.44 100 GLY A N 1
ATOM 801 C CA . GLY A 1 100 ? 6.426 -4.395 8.203 1 97.44 100 GLY A CA 1
ATOM 802 C C . GLY A 1 100 ? 5.398 -5.457 7.875 1 97.44 100 GLY A C 1
ATOM 803 O O . GLY A 1 100 ? 5.617 -6.641 8.141 1 97.44 100 GLY A O 1
ATOM 804 N N . ASP A 1 101 ? 4.309 -5.059 7.328 1 95.81 101 ASP A N 1
ATOM 805 C CA . ASP A 1 101 ? 3.26 -5.984 6.91 1 95.81 101 ASP A CA 1
ATOM 806 C C . ASP A 1 101 ? 3.783 -6.977 5.879 1 95.81 101 ASP A C 1
ATOM 808 O O . ASP A 1 101 ? 3.428 -8.156 5.906 1 95.81 101 ASP A O 1
ATOM 812 N N . GLU A 1 102 ? 4.52 -6.449 4.93 1 97.62 102 GLU A N 1
ATOM 813 C CA . GLU A 1 102 ? 5.094 -7.332 3.918 1 97.62 102 GLU A CA 1
ATOM 814 C C . GLU A 1 102 ? 6.047 -8.344 4.547 1 97.62 102 GLU A C 1
ATOM 816 O O . GLU A 1 102 ? 6.094 -9.5 4.129 1 97.62 102 GLU A O 1
ATOM 821 N N . ALA A 1 103 ? 6.867 -7.887 5.52 1 98.12 103 ALA A N 1
ATOM 822 C CA . ALA A 1 103 ? 7.746 -8.812 6.234 1 98.12 103 ALA A CA 1
ATOM 823 C C . ALA A 1 103 ? 6.941 -9.906 6.922 1 98.12 103 ALA A C 1
ATOM 825 O O . ALA A 1 103 ? 7.312 -11.086 6.871 1 98.12 103 ALA A O 1
ATOM 826 N N . ALA A 1 104 ? 5.875 -9.547 7.566 1 97.38 104 ALA A N 1
ATOM 827 C CA . ALA A 1 104 ? 5 -10.523 8.211 1 97.38 104 ALA A CA 1
ATOM 828 C C . ALA A 1 104 ? 4.426 -11.508 7.199 1 97.38 104 ALA A C 1
ATOM 830 O O . ALA A 1 104 ? 4.277 -12.695 7.492 1 97.38 104 ALA A O 1
ATOM 831 N N . LYS A 1 105 ? 4.086 -11.039 6.043 1 96.94 105 LYS A N 1
ATOM 832 C CA . LYS A 1 105 ? 3.584 -11.906 4.977 1 96.94 105 LYS A CA 1
ATOM 833 C C . LYS A 1 105 ? 4.633 -12.938 4.562 1 96.94 105 LYS A C 1
ATOM 835 O O . LYS A 1 105 ? 4.309 -14.102 4.348 1 96.94 105 LYS A O 1
ATOM 840 N N . ILE A 1 106 ? 5.848 -12.469 4.402 1 97.31 106 ILE A N 1
ATOM 841 C CA . ILE A 1 106 ? 6.93 -13.383 4.059 1 97.31 106 ILE A CA 1
ATOM 842 C C . ILE A 1 106 ? 7.031 -14.484 5.117 1 97.31 106 ILE A C 1
ATOM 844 O O . ILE A 1 106 ? 7.148 -15.664 4.781 1 97.31 106 ILE A O 1
ATOM 848 N N . ALA A 1 107 ? 6.98 -14.094 6.359 1 96.75 107 ALA A N 1
ATOM 849 C CA . ALA A 1 107 ? 7.039 -15.062 7.457 1 96.75 107 ALA A CA 1
ATOM 850 C C . ALA A 1 107 ? 5.871 -16.031 7.391 1 96.75 107 ALA A C 1
ATOM 852 O O . ALA A 1 107 ? 6.047 -17.234 7.613 1 96.75 107 ALA A O 1
ATOM 853 N N . ARG A 1 108 ? 4.73 -15.594 7.109 1 95.62 108 ARG A N 1
ATOM 854 C CA . ARG A 1 108 ? 3.561 -16.469 7 1 95.62 108 ARG A CA 1
ATOM 855 C C . ARG A 1 108 ? 3.721 -17.453 5.852 1 95.62 108 ARG A C 1
ATOM 857 O O . ARG A 1 108 ? 3.32 -18.609 5.965 1 95.62 108 ARG A O 1
ATOM 864 N N . MET A 1 109 ? 4.223 -16.938 4.738 1 94.19 109 MET A N 1
ATOM 865 C CA . MET A 1 109 ? 4.488 -17.844 3.625 1 94.19 109 MET A CA 1
ATOM 866 C C . MET A 1 109 ? 5.496 -18.922 4.027 1 94.19 109 MET A C 1
ATOM 868 O O . MET A 1 109 ? 5.34 -20.078 3.664 1 94.19 109 MET A O 1
ATOM 872 N N . ALA A 1 110 ? 6.566 -18.5 4.754 1 93.12 110 ALA A N 1
ATOM 873 C CA . ALA A 1 110 ? 7.539 -19.453 5.254 1 93.12 110 ALA A CA 1
ATOM 874 C C . ALA A 1 110 ? 6.859 -20.531 6.102 1 93.12 110 ALA A C 1
ATOM 876 O O . ALA A 1 110 ? 7.145 -21.719 5.957 1 93.12 110 ALA A O 1
ATOM 877 N N . LYS A 1 111 ? 5.977 -20.109 6.961 1 92.31 111 LYS A N 1
ATOM 878 C CA . LYS A 1 111 ? 5.246 -21.031 7.824 1 92.31 111 LYS A CA 1
ATOM 879 C C . LYS A 1 111 ? 4.477 -22.062 7 1 92.31 111 LYS A C 1
ATOM 881 O O . LYS A 1 111 ? 4.504 -23.25 7.309 1 92.31 111 LYS A O 1
ATOM 886 N N . LEU A 1 112 ? 3.824 -21.672 5.957 1 90.81 112 LEU A N 1
ATOM 887 C CA . LEU A 1 112 ? 3.047 -22.562 5.098 1 90.81 112 LEU A CA 1
ATOM 888 C C . LEU A 1 112 ? 3.957 -23.531 4.344 1 90.81 112 LEU A C 1
ATOM 890 O O . LEU A 1 112 ? 3.654 -24.719 4.238 1 90.81 112 LEU A O 1
ATOM 894 N N . ILE A 1 113 ? 5.039 -22.984 3.842 1 90 113 ILE A N 1
ATOM 895 C CA . ILE A 1 113 ? 5.973 -23.766 3.049 1 90 113 ILE A CA 1
ATOM 896 C C . ILE A 1 113 ? 6.555 -24.891 3.902 1 90 113 ILE A C 1
ATOM 898 O O . ILE A 1 113 ? 6.598 -26.047 3.473 1 90 113 ILE A O 1
ATOM 902 N N . TYR A 1 114 ? 6.938 -24.609 5.09 1 88.56 114 TYR A N 1
ATOM 903 C CA . TYR A 1 114 ? 7.629 -25.594 5.922 1 88.56 114 TYR A CA 1
ATOM 904 C C . TYR A 1 114 ? 6.633 -26.469 6.664 1 88.56 114 TYR A C 1
ATOM 906 O O . TYR A 1 114 ? 6.996 -27.531 7.191 1 88.56 114 TYR A O 1
ATOM 914 N N . ALA A 1 115 ? 5.414 -26.094 6.809 1 84 115 ALA A N 1
ATOM 915 C CA . ALA A 1 115 ? 4.383 -26.953 7.375 1 84 115 ALA A CA 1
ATOM 916 C C . ALA A 1 115 ? 4.02 -28.078 6.41 1 84 115 ALA A C 1
ATOM 918 O O . ALA A 1 115 ? 3.613 -29.156 6.84 1 84 115 ALA A O 1
ATOM 919 N N . ALA A 1 116 ? 3.934 -27.812 5.195 1 74.56 116 ALA A N 1
ATOM 920 C CA . ALA A 1 116 ? 3.559 -28.797 4.191 1 74.56 116 ALA A CA 1
ATOM 921 C C . ALA A 1 116 ? 4.66 -29.844 4.012 1 74.56 116 ALA A C 1
ATOM 923 O O . ALA A 1 116 ? 4.461 -30.859 3.332 1 74.56 116 ALA A O 1
ATOM 924 N N . ASP A 1 117 ? 5.637 -29.922 5.074 1 61.81 117 ASP A N 1
ATOM 925 C CA . ASP A 1 117 ? 6.727 -30.891 5.051 1 61.81 117 ASP A CA 1
ATOM 926 C C . ASP A 1 117 ? 7.367 -30.969 3.666 1 61.81 117 ASP A C 1
ATOM 928 O O . ASP A 1 117 ? 7.77 -32.031 3.221 1 61.81 117 ASP A O 1
ATOM 932 N N . ARG A 1 1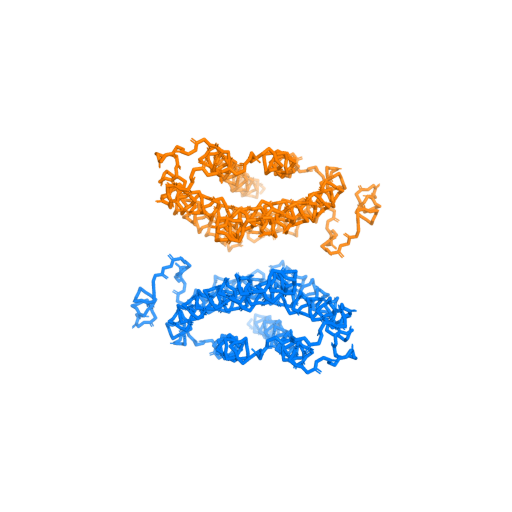18 ? 7.125 -30 2.971 1 57.47 118 ARG A N 1
ATOM 933 C CA . ARG A 1 118 ? 7.465 -30.188 1.563 1 57.47 118 ARG A CA 1
ATOM 934 C C . ARG A 1 118 ? 8.977 -30.109 1.354 1 57.47 118 ARG A C 1
ATOM 936 O O . ARG A 1 118 ? 9.633 -29.172 1.821 1 57.47 118 ARG A O 1
ATOM 943 N N . MET A 1 119 ? 9.602 -31.281 1.327 1 49.25 119 MET A N 1
ATOM 944 C CA . MET A 1 119 ? 11 -31.672 1.158 1 49.25 119 MET A CA 1
ATOM 945 C C . MET A 1 119 ? 11.711 -30.75 0.176 1 49.25 119 MET A C 1
ATOM 947 O O . MET A 1 119 ? 12.938 -30.641 0.199 1 49.25 119 MET A O 1
ATOM 951 N N . TYR A 1 120 ? 11.031 -30.422 -0.992 1 53.47 120 TYR A N 1
ATOM 952 C CA . TYR A 1 120 ? 11.836 -29.797 -2.031 1 53.47 120 TYR A CA 1
ATOM 953 C C . TYR A 1 120 ? 11.625 -28.297 -2.057 1 53.47 120 TYR A C 1
ATOM 955 O O . TYR A 1 120 ? 10.609 -27.812 -2.564 1 53.47 120 TYR A O 1
ATOM 963 N N . THR A 1 121 ? 12.141 -27.766 -0.988 1 59.16 121 THR A N 1
ATOM 964 C CA . THR A 1 121 ? 12.07 -26.312 -1.081 1 59.16 121 THR A CA 1
ATOM 965 C C . THR A 1 121 ? 13.133 -25.781 -2.037 1 59.16 121 THR A C 1
ATOM 967 O O . THR A 1 121 ? 14.312 -26.094 -1.906 1 59.16 121 THR A O 1
ATOM 970 N N . PRO A 1 122 ? 12.664 -25.234 -3.268 1 60.97 122 PRO A N 1
ATOM 971 C CA . PRO A 1 122 ? 13.672 -24.625 -4.145 1 60.97 122 PRO A CA 1
ATOM 972 C C . PRO A 1 122 ? 14.656 -23.75 -3.393 1 60.97 122 PRO A C 1
ATOM 974 O O . PRO A 1 122 ? 14.383 -23.328 -2.266 1 60.97 122 PRO A O 1
ATOM 977 N N . ARG A 1 123 ? 15.836 -23.75 -3.865 1 63.91 123 ARG A N 1
ATOM 978 C CA . ARG A 1 123 ? 16.859 -22.844 -3.336 1 63.91 123 ARG A CA 1
ATOM 979 C C . ARG A 1 123 ? 16.391 -21.406 -3.381 1 63.91 123 ARG A C 1
ATOM 981 O O . ARG A 1 123 ? 15.938 -20.922 -4.422 1 63.91 123 ARG A O 1
ATOM 988 N N . PHE A 1 124 ? 16.078 -20.781 -2.248 1 80.88 124 PHE A N 1
ATOM 989 C CA . PHE A 1 124 ? 15.609 -19.422 -2.033 1 80.88 124 PHE A CA 1
ATOM 990 C C . PHE A 1 124 ? 16.703 -18.422 -2.377 1 80.88 124 PHE A C 1
ATOM 992 O O . PHE A 1 124 ? 16.703 -17.297 -1.863 1 80.88 124 PHE A O 1
ATOM 999 N N . VAL A 1 125 ? 17.609 -18.906 -3.289 1 81.31 125 VAL A N 1
ATOM 1000 C CA . VAL A 1 125 ? 18.766 -18.062 -3.604 1 81.31 125 VAL A CA 1
ATOM 1001 C C . VAL A 1 125 ? 18.297 -16.781 -4.273 1 81.31 125 VAL A C 1
ATOM 1003 O O . VAL A 1 125 ? 18.734 -15.688 -3.91 1 81.31 125 VAL A O 1
ATOM 1006 N N . GLU A 1 126 ? 17.375 -16.938 -5.168 1 87.75 126 GLU A N 1
ATOM 1007 C CA . GLU A 1 126 ? 16.875 -15.773 -5.895 1 87.75 126 GLU A CA 1
ATOM 1008 C C . GLU A 1 126 ? 16.125 -14.82 -4.969 1 87.75 126 GLU A C 1
ATOM 1010 O O . GLU A 1 126 ? 16.219 -13.602 -5.109 1 87.75 126 GLU A O 1
ATOM 1015 N N . ILE A 1 127 ? 15.43 -15.367 -4.012 1 92.94 127 ILE A N 1
ATOM 1016 C CA . ILE A 1 127 ? 14.68 -14.539 -3.078 1 92.94 127 ILE A CA 1
ATOM 1017 C C . ILE A 1 127 ? 15.641 -13.797 -2.154 1 92.94 127 ILE A C 1
ATOM 1019 O O . ILE A 1 127 ? 15.438 -12.625 -1.847 1 92.94 127 ILE A O 1
ATOM 1023 N N . ARG A 1 128 ? 16.703 -14.477 -1.76 1 93.75 128 ARG A N 1
ATOM 1024 C CA . ARG A 1 128 ? 17.703 -13.836 -0.924 1 93.75 128 ARG A CA 1
ATOM 1025 C C . ARG A 1 128 ? 18.359 -12.664 -1.65 1 93.75 128 ARG A C 1
ATOM 1027 O O . ARG A 1 128 ? 18.625 -11.625 -1.046 1 93.75 128 ARG A O 1
ATOM 1034 N N . HIS A 1 129 ? 18.578 -12.883 -2.877 1 94.69 129 HIS A N 1
ATOM 1035 C CA . HIS A 1 129 ? 19.234 -11.844 -3.674 1 94.69 129 HIS A CA 1
ATOM 1036 C C . HIS A 1 129 ? 18.344 -10.609 -3.795 1 94.69 129 HIS A C 1
ATOM 1038 O O . HIS A 1 129 ? 18.781 -9.492 -3.527 1 94.69 129 HIS A O 1
ATOM 1044 N N . ILE A 1 130 ? 17.109 -10.805 -4.176 1 96.81 130 ILE A N 1
ATOM 1045 C CA . ILE A 1 130 ? 16.203 -9.672 -4.355 1 96.81 130 ILE A CA 1
ATOM 1046 C C . ILE A 1 130 ? 15.93 -9.008 -3.008 1 96.81 130 ILE A C 1
ATOM 1048 O O . ILE A 1 130 ? 15.766 -7.789 -2.932 1 96.81 130 ILE A O 1
ATOM 1052 N N . ALA A 1 131 ? 15.898 -9.797 -1.96 1 97.5 131 ALA A N 1
ATOM 1053 C CA . ALA A 1 131 ? 15.695 -9.266 -0.615 1 97.5 131 ALA A CA 1
ATOM 1054 C C . ALA A 1 131 ? 16.859 -8.359 -0.209 1 97.5 131 ALA A C 1
ATOM 1056 O O . ALA A 1 131 ? 16.656 -7.328 0.439 1 97.5 131 ALA A O 1
ATOM 1057 N N . ALA A 1 132 ? 18.047 -8.742 -0.591 1 97.56 132 ALA A N 1
ATOM 1058 C CA . ALA A 1 132 ? 19.219 -7.934 -0.287 1 97.56 132 ALA A CA 1
ATOM 1059 C C . ALA A 1 132 ? 19.141 -6.57 -0.968 1 97.56 132 ALA A C 1
ATOM 1061 O O . ALA A 1 132 ? 19.5 -5.551 -0.375 1 97.56 132 ALA A O 1
ATOM 1062 N N . ILE A 1 133 ? 18.688 -6.551 -2.201 1 98.12 133 ILE A N 1
ATOM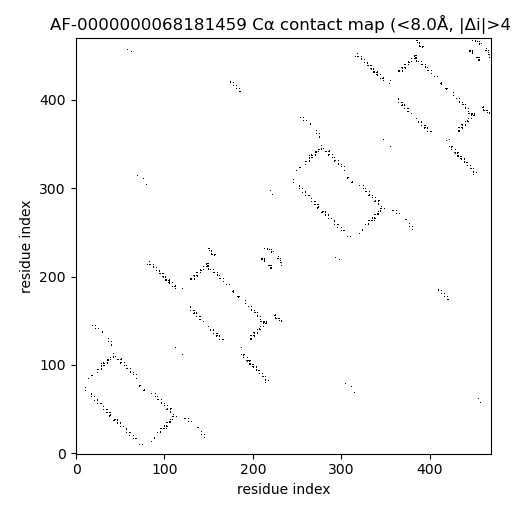 1063 C CA . ILE A 1 133 ? 18.531 -5.297 -2.928 1 98.12 133 ILE A CA 1
ATOM 1064 C C . ILE A 1 133 ? 17.484 -4.43 -2.244 1 98.12 133 ILE A C 1
ATOM 1066 O O . ILE A 1 133 ? 17.703 -3.242 -1.999 1 98.12 133 ILE A O 1
ATOM 1070 N N . ALA A 1 134 ? 16.312 -5.027 -1.898 1 98.25 134 ALA A N 1
ATOM 1071 C CA . ALA A 1 134 ? 15.234 -4.293 -1.251 1 98.25 134 ALA A CA 1
ATOM 1072 C C . ALA A 1 134 ? 15.672 -3.736 0.099 1 98.25 134 ALA A C 1
ATOM 1074 O O . ALA A 1 134 ? 15.336 -2.604 0.451 1 98.25 134 ALA A O 1
ATOM 1075 N N . MET A 1 135 ? 16.438 -4.527 0.831 1 98.19 135 MET A N 1
ATOM 1076 C CA . MET A 1 135 ? 16.953 -4.09 2.127 1 98.19 135 MET A CA 1
ATOM 1077 C C . MET A 1 135 ? 17.922 -2.92 1.965 1 98.19 135 MET A C 1
ATOM 1079 O O . MET A 1 135 ? 17.906 -1.991 2.775 1 98.19 135 MET A O 1
ATOM 1083 N N . ASP A 1 136 ? 18.719 -3.035 1 1 98.38 136 ASP A N 1
ATOM 1084 C CA . ASP A 1 136 ? 19.625 -1.935 0.713 1 98.38 136 ASP A CA 1
ATOM 1085 C C . ASP A 1 136 ? 18.859 -0.664 0.353 1 98.38 136 ASP A C 1
ATOM 1087 O O . ASP A 1 136 ? 19.234 0.433 0.771 1 98.38 136 ASP A O 1
ATOM 1091 N N . MET A 1 137 ? 17.844 -0.792 -0.45 1 98.44 137 MET A N 1
ATOM 1092 C CA . MET A 1 137 ? 16.969 0.335 -0.786 1 98.44 137 MET A CA 1
ATOM 1093 C C . MET A 1 137 ? 16.406 0.976 0.474 1 98.44 137 MET A C 1
ATOM 1095 O O . MET A 1 137 ? 16.422 2.199 0.616 1 98.44 137 MET A O 1
ATOM 1099 N N . LEU A 1 138 ? 15.914 0.142 1.382 1 98.56 138 LEU A N 1
ATOM 1100 C CA . LEU A 1 138 ? 15.32 0.636 2.621 1 98.56 138 LEU A CA 1
ATOM 1101 C C . LEU A 1 138 ? 16.359 1.364 3.467 1 98.56 138 LEU A C 1
ATOM 1103 O O . LEU A 1 138 ? 16.094 2.447 3.992 1 98.56 138 LEU A O 1
ATOM 1107 N N . ARG A 1 139 ? 17.516 0.792 3.59 1 98.19 139 ARG A N 1
ATOM 1108 C CA . ARG A 1 139 ? 18.594 1.412 4.355 1 98.19 139 ARG A CA 1
ATOM 1109 C C . ARG A 1 139 ? 18.969 2.773 3.773 1 98.19 139 ARG A C 1
ATOM 1111 O O . ARG A 1 139 ? 19.141 3.744 4.516 1 98.19 139 ARG A O 1
ATOM 1118 N N . LYS A 1 140 ? 19.094 2.822 2.473 1 98.06 140 LYS A N 1
ATOM 1119 C CA . LYS A 1 140 ? 19.422 4.078 1.801 1 98.06 140 LYS A CA 1
ATOM 1120 C C . LYS A 1 140 ? 18.328 5.113 2.008 1 98.06 140 LYS A C 1
ATOM 1122 O O . LYS A 1 140 ? 18.609 6.297 2.199 1 98.06 140 LYS A O 1
ATOM 1127 N N . ALA A 1 141 ? 17.078 4.691 1.91 1 98.12 141 ALA A N 1
ATOM 1128 C CA . ALA A 1 141 ? 15.945 5.598 2.117 1 98.12 141 ALA A CA 1
ATOM 1129 C C . ALA A 1 141 ? 15.938 6.148 3.539 1 98.12 141 ALA A C 1
ATOM 1131 O O . ALA A 1 141 ? 15.727 7.348 3.748 1 98.12 141 ALA A O 1
ATOM 1132 N N . LEU A 1 142 ? 16.203 5.27 4.543 1 98.12 142 LEU A N 1
ATOM 1133 C CA . LEU A 1 142 ? 16.25 5.684 5.941 1 98.12 142 LEU A CA 1
ATOM 1134 C C . LEU A 1 142 ? 17.422 6.629 6.191 1 98.12 142 LEU A C 1
ATOM 1136 O O . LEU A 1 142 ? 17.281 7.602 6.938 1 98.12 142 LEU A O 1
ATOM 1140 N N . ASP A 1 143 ? 18.531 6.34 5.57 1 97.5 143 ASP A N 1
ATOM 1141 C CA . ASP A 1 143 ? 19.703 7.215 5.676 1 97.5 143 ASP A CA 1
ATOM 1142 C C . ASP A 1 143 ? 19.406 8.586 5.07 1 97.5 143 ASP A C 1
ATOM 1144 O O . ASP A 1 143 ? 19.781 9.617 5.641 1 97.5 143 ASP A O 1
ATOM 1148 N N . ALA A 1 144 ? 18.797 8.555 3.873 1 96.5 144 ALA A N 1
ATOM 1149 C CA . ALA A 1 144 ? 18.406 9.805 3.227 1 96.5 144 ALA A CA 1
ATOM 1150 C C . ALA A 1 144 ? 17.469 10.617 4.117 1 96.5 144 ALA A C 1
ATOM 1152 O O . ALA A 1 144 ? 17.594 11.844 4.207 1 96.5 144 ALA A O 1
ATOM 1153 N N . PHE A 1 145 ? 16.609 9.945 4.781 1 97.06 145 PHE A N 1
ATOM 1154 C CA . PHE A 1 145 ? 15.68 10.586 5.703 1 97.06 145 PHE A CA 1
ATOM 1155 C C . PHE A 1 145 ? 16.406 11.172 6.902 1 97.06 145 PHE A C 1
ATOM 1157 O O . PHE A 1 145 ? 16.172 12.32 7.277 1 97.06 145 PHE A O 1
ATOM 1164 N N . ALA A 1 146 ? 17.281 10.391 7.484 1 95.75 146 ALA A N 1
ATOM 1165 C CA . ALA A 1 146 ? 18.031 10.789 8.68 1 95.75 146 ALA A CA 1
ATOM 1166 C C . ALA A 1 146 ? 18.891 12.008 8.398 1 95.75 146 ALA A C 1
ATOM 1168 O O . ALA A 1 146 ? 19 12.906 9.242 1 95.75 146 ALA A O 1
ATOM 1169 N N . ARG A 1 147 ? 19.438 12.07 7.199 1 94 147 ARG A N 1
ATOM 1170 C CA . ARG A 1 147 ? 20.391 13.125 6.867 1 94 147 ARG A CA 1
ATOM 1171 C C . ARG A 1 147 ? 19.719 14.266 6.125 1 94 147 ARG A C 1
ATOM 1173 O O . ARG A 1 147 ? 20.344 15.273 5.805 1 94 147 ARG A O 1
ATOM 1180 N N . VAL A 1 148 ? 18.453 14.094 5.824 1 92.5 148 VAL A N 1
ATOM 1181 C CA . VAL A 1 148 ? 17.719 15.07 5.035 1 92.5 148 VAL A CA 1
ATOM 1182 C C . VAL A 1 148 ? 18.438 15.336 3.719 1 92.5 148 VAL A C 1
ATOM 1184 O O . VAL A 1 148 ? 18.688 16.5 3.363 1 92.5 148 VAL A O 1
ATOM 1187 N N . ASP A 1 149 ? 18.828 14.281 3.121 1 91 149 ASP A N 1
ATOM 1188 C CA . ASP A 1 149 ? 19.594 14.336 1.883 1 91 149 ASP A CA 1
ATOM 1189 C C . ASP A 1 149 ? 18.906 13.555 0.771 1 91 149 ASP A C 1
ATOM 1191 O O . ASP A 1 149 ? 18.859 12.32 0.812 1 91 149 ASP A O 1
ATOM 1195 N N . PRO A 1 150 ? 18.406 14.289 -0.271 1 91.12 150 PRO A N 1
ATOM 1196 C CA . PRO A 1 150 ? 17.625 13.633 -1.321 1 91.12 150 PRO A CA 1
ATOM 1197 C C . PRO A 1 150 ? 18.5 12.969 -2.383 1 91.12 150 PRO A C 1
ATOM 1199 O O . PRO A 1 150 ? 17.984 12.352 -3.318 1 91.12 150 PRO A O 1
ATOM 1202 N N . ASN A 1 151 ? 19.766 12.891 -2.27 1 89.19 151 ASN A N 1
ATOM 1203 C CA . ASN A 1 151 ? 20.672 12.492 -3.338 1 89.19 151 ASN A CA 1
ATOM 1204 C C . ASN A 1 151 ? 20.562 11 -3.637 1 89.19 151 ASN A C 1
ATOM 1206 O O . ASN A 1 151 ? 20.844 10.562 -4.758 1 89.19 151 ASN A O 1
ATOM 1210 N N . ALA A 1 152 ? 20.172 10.234 -2.639 1 92 152 ALA A N 1
ATOM 1211 C CA . ALA A 1 152 ? 20.109 8.781 -2.818 1 92 152 ALA A CA 1
ATOM 1212 C C . ALA A 1 152 ? 18.859 8.383 -3.594 1 92 152 ALA A C 1
ATOM 1214 O O . ALA A 1 152 ? 18.734 7.234 -4.035 1 92 152 ALA A O 1
ATOM 1215 N N . SER A 1 153 ? 17.938 9.266 -3.836 1 93 153 SER A N 1
ATOM 1216 C CA . SER A 1 153 ? 16.609 8.93 -4.363 1 93 153 SER A CA 1
ATOM 1217 C C . SER A 1 153 ? 16.703 8.352 -5.77 1 93 153 SER A C 1
ATOM 1219 O O . SER A 1 153 ? 16.062 7.348 -6.078 1 93 153 SER A O 1
ATOM 1221 N N . ALA A 1 154 ? 17.531 8.922 -6.59 1 91.5 154 ALA A N 1
ATOM 1222 C CA . ALA A 1 154 ? 17.688 8.438 -7.957 1 91.5 154 ALA A CA 1
ATOM 1223 C C . ALA A 1 154 ? 18.203 7.004 -7.977 1 91.5 154 ALA A C 1
ATOM 1225 O O . ALA A 1 154 ? 17.734 6.168 -8.75 1 91.5 154 ALA A O 1
ATOM 1226 N N . GLU A 1 155 ? 19.172 6.785 -7.168 1 94.75 155 GLU A N 1
ATOM 1227 C CA . GLU A 1 155 ? 19.734 5.441 -7.066 1 94.75 155 GLU A CA 1
ATOM 1228 C C . GLU A 1 155 ? 18.688 4.438 -6.594 1 94.75 155 GLU A C 1
ATOM 1230 O O . GLU A 1 155 ? 18.609 3.322 -7.117 1 94.75 155 GLU A O 1
ATOM 1235 N N . ILE A 1 156 ? 17.906 4.793 -5.625 1 96.62 156 ILE A N 1
ATOM 1236 C CA . ILE A 1 156 ? 16.875 3.916 -5.082 1 96.62 156 ILE A CA 1
ATOM 1237 C C . ILE A 1 156 ? 15.844 3.605 -6.16 1 96.62 156 ILE A C 1
ATOM 1239 O O . ILE A 1 156 ? 15.383 2.467 -6.281 1 96.62 156 ILE A O 1
ATOM 1243 N N . VAL A 1 157 ? 15.492 4.562 -6.965 1 94.06 157 VAL A N 1
ATOM 1244 C CA . VAL A 1 157 ? 14.531 4.371 -8.047 1 94.06 157 VAL A CA 1
ATOM 1245 C C . VAL A 1 157 ? 15.094 3.381 -9.062 1 94.06 157 VAL A C 1
ATOM 1247 O O . VAL A 1 157 ? 14.367 2.52 -9.562 1 94.06 157 VAL A O 1
ATOM 1250 N N . ARG A 1 158 ? 16.344 3.457 -9.344 1 94.88 158 ARG A N 1
ATOM 1251 C CA . ARG A 1 158 ? 16.984 2.516 -10.25 1 94.88 158 ARG A CA 1
ATOM 1252 C C . ARG A 1 158 ? 17 1.11 -9.664 1 94.88 158 ARG A C 1
ATOM 1254 O O . ARG A 1 158 ? 16.781 0.127 -10.367 1 94.88 158 ARG A O 1
ATOM 1261 N N . GLN A 1 159 ? 17.312 1.039 -8.391 1 96.69 159 GLN A N 1
ATOM 1262 C CA . GLN A 1 159 ? 17.312 -0.251 -7.711 1 96.69 159 GLN A CA 1
ATOM 1263 C C . GLN A 1 159 ? 15.922 -0.886 -7.758 1 96.69 159 GLN A C 1
ATOM 1265 O O . GLN A 1 159 ? 15.789 -2.107 -7.859 1 96.69 159 GLN A O 1
ATOM 1270 N N . ASP A 1 160 ? 14.922 -0.028 -7.641 1 96.62 160 ASP A N 1
ATOM 1271 C CA . ASP A 1 160 ? 13.555 -0.535 -7.715 1 96.62 160 ASP A CA 1
ATOM 1272 C C . ASP A 1 160 ? 13.289 -1.204 -9.062 1 96.62 160 ASP A C 1
ATOM 1274 O O . ASP A 1 160 ? 12.609 -2.23 -9.125 1 96.62 160 ASP A O 1
ATOM 1278 N N . GLU A 1 161 ? 13.797 -0.626 -10.086 1 95.31 161 GLU A N 1
ATOM 1279 C CA . GLU A 1 161 ? 13.68 -1.237 -11.406 1 95.31 161 GLU A CA 1
ATOM 1280 C C . GLU A 1 161 ? 14.383 -2.59 -11.453 1 95.31 161 GLU A C 1
ATOM 1282 O O . GLU A 1 161 ? 13.891 -3.531 -12.086 1 95.31 161 GLU A O 1
ATOM 1287 N N . GLN A 1 162 ? 15.508 -2.619 -10.812 1 96.56 162 GLN A N 1
ATOM 1288 C CA . GLN A 1 162 ? 16.234 -3.877 -10.719 1 96.56 162 GLN A CA 1
ATOM 1289 C C . GLN A 1 162 ? 15.43 -4.93 -9.969 1 96.56 162 GLN A C 1
ATOM 1291 O O . GLN A 1 162 ? 15.383 -6.094 -10.383 1 96.56 162 GLN A O 1
ATOM 1296 N N . VAL A 1 163 ? 14.828 -4.559 -8.883 1 97.44 163 VAL A N 1
ATOM 1297 C CA . VAL A 1 163 ? 14 -5.461 -8.086 1 97.44 163 VAL A CA 1
ATOM 1298 C C . VAL A 1 163 ? 12.844 -5.984 -8.938 1 97.44 163 VAL A C 1
ATOM 1300 O O . VAL A 1 163 ? 12.531 -7.18 -8.906 1 97.44 163 VAL A O 1
ATOM 1303 N N . ASP A 1 164 ? 12.242 -5.094 -9.734 1 95.62 164 ASP A N 1
ATOM 1304 C CA . ASP A 1 164 ? 11.156 -5.48 -10.617 1 95.62 164 ASP A CA 1
ATOM 1305 C C . ASP A 1 164 ? 11.617 -6.531 -11.633 1 95.62 164 ASP A C 1
ATOM 1307 O O . ASP A 1 164 ? 10.906 -7.508 -11.883 1 95.62 164 ASP A O 1
ATOM 1311 N N . GLU A 1 165 ? 12.727 -6.316 -12.164 1 96.19 165 GLU A N 1
ATOM 1312 C CA . GLU A 1 165 ? 13.273 -7.242 -13.156 1 96.19 165 GLU A CA 1
ATOM 1313 C C . GLU A 1 165 ? 13.578 -8.602 -12.531 1 96.19 165 GLU A C 1
ATOM 1315 O O . GLU A 1 165 ? 13.289 -9.641 -13.117 1 96.19 165 GLU A O 1
ATOM 1320 N N . GLU A 1 166 ? 14.188 -8.531 -11.406 1 96 166 GLU A N 1
ATOM 1321 C CA . GLU A 1 166 ? 14.492 -9.773 -10.703 1 96 166 GLU A CA 1
ATOM 1322 C C . GLU A 1 166 ? 13.211 -10.531 -10.328 1 96 166 GLU A C 1
ATOM 1324 O O . GLU A 1 166 ? 13.172 -11.758 -10.391 1 96 166 GLU A O 1
ATOM 1329 N N . PHE A 1 167 ? 12.258 -9.859 -9.953 1 97.5 167 PHE A N 1
ATOM 1330 C CA . PHE A 1 167 ? 10.977 -10.469 -9.617 1 97.5 167 PHE A CA 1
ATOM 1331 C C . PHE A 1 167 ? 10.391 -11.188 -10.828 1 97.5 167 PHE A C 1
ATOM 1333 O O . PHE A 1 167 ? 9.914 -12.32 -10.711 1 97.5 167 PHE A O 1
ATOM 1340 N N . ARG A 1 168 ? 10.484 -10.562 -11.969 1 95.19 168 ARG A N 1
ATOM 1341 C CA . ARG A 1 168 ? 10.008 -11.188 -13.195 1 95.19 168 ARG A CA 1
ATOM 1342 C C . ARG A 1 168 ? 10.781 -12.461 -13.5 1 95.19 168 ARG A C 1
ATOM 1344 O O . ARG A 1 168 ? 10.203 -13.453 -13.961 1 95.19 168 ARG A O 1
ATOM 1351 N N . SER A 1 169 ? 12.039 -12.391 -13.227 1 95.62 169 SER A N 1
ATOM 1352 C CA . SER A 1 169 ? 12.875 -13.57 -13.422 1 95.62 169 SER A CA 1
ATOM 1353 C C . SER A 1 169 ? 12.461 -14.703 -12.484 1 95.62 169 SER A C 1
ATOM 1355 O O . SER A 1 169 ? 12.43 -15.867 -12.883 1 95.62 169 SER A O 1
ATOM 1357 N N . ILE A 1 170 ? 12.141 -14.375 -11.297 1 95.5 170 ILE A N 1
ATOM 1358 C CA . ILE A 1 170 ? 11.703 -15.359 -10.312 1 95.5 170 ILE A CA 1
ATOM 1359 C C . ILE A 1 170 ? 10.406 -16.016 -10.773 1 95.5 170 ILE A C 1
ATOM 1361 O O . ILE A 1 170 ? 10.242 -17.234 -10.664 1 95.5 170 ILE A O 1
ATOM 1365 N N . ILE A 1 171 ? 9.5 -15.25 -11.328 1 95.44 171 ILE A N 1
ATOM 1366 C CA . ILE A 1 171 ? 8.234 -15.781 -11.812 1 95.44 171 ILE A CA 1
ATOM 1367 C C . ILE A 1 171 ? 8.492 -16.812 -12.914 1 95.44 171 ILE A C 1
ATOM 1369 O O . ILE A 1 171 ? 7.926 -17.906 -12.898 1 95.44 171 ILE A O 1
ATOM 1373 N N . ARG A 1 172 ? 9.398 -16.453 -13.82 1 94.12 172 ARG A N 1
ATOM 1374 C CA . ARG A 1 172 ? 9.727 -17.359 -14.914 1 94.12 172 ARG A CA 1
ATOM 1375 C C . ARG A 1 172 ? 10.297 -18.672 -14.391 1 94.12 172 ARG A C 1
ATOM 1377 O O . ARG A 1 172 ? 9.938 -19.75 -14.875 1 94.12 172 ARG A O 1
ATOM 1384 N N . HIS A 1 173 ? 11.125 -18.531 -13.453 1 93.12 173 HIS A N 1
ATOM 1385 C CA . HIS A 1 173 ? 11.711 -19.719 -12.852 1 93.12 173 HIS A CA 1
ATOM 1386 C C . HIS A 1 173 ? 10.648 -20.562 -12.148 1 93.12 173 HIS A C 1
ATOM 1388 O O . HIS A 1 173 ? 10.648 -21.797 -12.266 1 93.12 173 HIS A O 1
ATOM 1394 N N . LEU A 1 174 ? 9.781 -19.969 -11.453 1 93.5 174 LEU A N 1
ATOM 1395 C CA . LEU A 1 174 ? 8.742 -20.688 -10.727 1 93.5 174 LEU A CA 1
ATOM 1396 C C . LEU A 1 174 ? 7.781 -21.375 -11.695 1 93.5 174 LEU A C 1
ATOM 1398 O O . LEU A 1 174 ? 7.32 -22.484 -11.43 1 93.5 174 LEU A O 1
ATOM 1402 N N . VAL A 1 175 ? 7.516 -20.672 -12.805 1 93.56 175 VAL A N 1
ATOM 1403 C CA . VAL A 1 175 ? 6.648 -21.266 -13.82 1 93.56 175 VAL A CA 1
ATOM 1404 C C . VAL A 1 175 ? 7.273 -22.547 -14.352 1 93.56 175 VAL A C 1
ATOM 1406 O O . VAL A 1 175 ? 6.602 -23.578 -14.453 1 93.56 175 VAL A O 1
ATOM 1409 N N . THR A 1 176 ? 8.539 -22.484 -14.617 1 91.75 176 THR A N 1
ATOM 1410 C CA . THR A 1 176 ? 9.258 -23.656 -15.109 1 91.75 176 THR A CA 1
ATOM 1411 C C . THR A 1 176 ? 9.242 -24.766 -14.07 1 91.75 176 THR A C 1
ATOM 1413 O O . THR A 1 176 ? 9.031 -25.938 -14.398 1 91.75 176 THR A O 1
ATOM 1416 N N . PHE A 1 177 ? 9.398 -24.375 -12.883 1 89.31 177 PHE A N 1
ATOM 1417 C CA . PHE A 1 177 ? 9.391 -25.312 -11.773 1 89.31 177 PHE A CA 1
ATOM 1418 C C . PHE A 1 177 ? 8.023 -25.984 -11.641 1 89.31 177 PHE A C 1
ATOM 1420 O O . PHE A 1 177 ? 7.938 -27.188 -11.43 1 89.31 177 PHE A O 1
ATOM 1427 N N . MET A 1 178 ? 6.996 -25.266 -11.742 1 92.38 178 MET A N 1
ATOM 1428 C CA . MET A 1 178 ? 5.629 -25.766 -11.633 1 92.38 178 MET A CA 1
ATOM 1429 C C . MET A 1 178 ? 5.297 -26.688 -12.812 1 92.38 178 MET A C 1
ATOM 1431 O O . MET A 1 178 ? 4.598 -27.688 -12.648 1 92.38 178 MET A O 1
ATOM 1435 N N . MET A 1 179 ? 5.832 -26.406 -13.906 1 92.62 179 MET A N 1
ATOM 1436 C CA . MET A 1 179 ? 5.59 -27.203 -15.102 1 92.62 179 MET A CA 1
ATOM 1437 C C . MET A 1 179 ? 6.285 -28.562 -14.992 1 92.62 179 MET A C 1
ATOM 1439 O O . MET A 1 179 ? 5.746 -29.578 -15.438 1 92.62 179 MET A O 1
ATOM 1443 N N . GLU A 1 180 ? 7.387 -28.547 -14.43 1 90.44 180 GLU A N 1
ATOM 1444 C CA . GLU A 1 180 ? 8.164 -29.781 -14.281 1 90.44 180 GLU A CA 1
ATOM 1445 C C . GLU A 1 180 ? 7.508 -30.734 -13.289 1 90.44 180 GLU A C 1
ATOM 1447 O O . GLU A 1 180 ? 7.523 -31.953 -13.484 1 90.44 180 GLU A O 1
ATOM 1452 N N . ASP A 1 181 ? 6.973 -30.203 -12.25 1 90 181 ASP A N 1
ATOM 1453 C CA . ASP A 1 181 ? 6.352 -31.016 -11.219 1 90 181 ASP A CA 1
ATOM 1454 C C . ASP A 1 181 ? 5.133 -30.312 -10.625 1 90 181 ASP A C 1
ATOM 1456 O O . ASP A 1 181 ? 5.246 -29.578 -9.648 1 90 181 ASP A O 1
ATOM 1460 N N . PRO A 1 182 ? 4.004 -30.688 -11.133 1 89.31 182 PRO A N 1
ATOM 1461 C CA . PRO A 1 182 ? 2.773 -30.016 -10.703 1 89.31 182 PRO A CA 1
ATOM 1462 C C . PRO A 1 182 ? 2.496 -30.172 -9.211 1 89.31 182 PRO A C 1
ATOM 1464 O O . PRO A 1 182 ? 1.716 -29.422 -8.641 1 89.31 182 PRO A O 1
ATOM 1467 N N . ARG A 1 183 ? 3.09 -31.219 -8.594 1 86.5 183 ARG A N 1
ATOM 1468 C CA . ARG A 1 183 ? 2.895 -31.406 -7.156 1 86.5 183 ARG A CA 1
ATOM 1469 C C . ARG A 1 183 ? 3.502 -30.266 -6.355 1 86.5 183 ARG A C 1
ATOM 1471 O O . ARG A 1 183 ? 3.191 -30.094 -5.176 1 86.5 183 ARG A O 1
ATOM 1478 N N . LYS A 1 184 ? 4.273 -29.422 -7.016 1 87.94 184 LYS A N 1
ATOM 1479 C CA . LYS A 1 184 ? 4.988 -28.344 -6.34 1 87.94 184 LYS A CA 1
ATOM 1480 C C . LYS A 1 184 ? 4.281 -27 -6.539 1 87.94 184 LYS A C 1
ATOM 1482 O O . LYS A 1 184 ? 4.738 -25.969 -6.047 1 87.94 184 LYS A O 1
ATOM 1487 N N . ILE A 1 185 ? 3.178 -27.031 -7.129 1 92.44 185 ILE A N 1
ATOM 1488 C CA . ILE A 1 185 ? 2.496 -25.812 -7.547 1 92.44 185 ILE A CA 1
ATOM 1489 C C . ILE A 1 185 ? 2.115 -24.984 -6.316 1 92.44 185 ILE A C 1
ATOM 1491 O O . ILE A 1 185 ? 2.357 -23.781 -6.273 1 92.44 185 ILE A O 1
ATOM 1495 N N . SER A 1 186 ? 1.599 -25.625 -5.293 1 91.06 186 SER A N 1
ATOM 1496 C CA . SER A 1 186 ? 1.189 -24.891 -4.098 1 91.06 186 SER A CA 1
ATOM 1497 C C . SER A 1 186 ? 2.381 -24.219 -3.432 1 91.06 186 SER A C 1
ATOM 1499 O O . SER A 1 186 ? 2.312 -23.031 -3.084 1 91.06 186 SER A O 1
ATOM 1501 N N . THR A 1 187 ? 3.451 -24.938 -3.297 1 90.62 187 THR A N 1
ATOM 1502 C CA . THR A 1 187 ? 4.668 -24.391 -2.707 1 90.62 187 THR A CA 1
ATOM 1503 C C . THR A 1 187 ? 5.215 -23.25 -3.562 1 90.62 187 THR A C 1
ATOM 1505 O O . THR A 1 187 ? 5.652 -22.219 -3.033 1 90.62 187 THR A O 1
ATOM 1508 N N . ALA A 1 188 ? 5.191 -23.422 -4.879 1 92.56 188 ALA A N 1
ATOM 1509 C CA . ALA A 1 188 ? 5.676 -22.391 -5.797 1 92.56 188 ALA A CA 1
ATOM 1510 C C . ALA A 1 188 ? 4.867 -21.109 -5.66 1 92.56 188 ALA A C 1
ATOM 1512 O O . ALA A 1 188 ? 5.418 -20.016 -5.746 1 92.56 188 ALA A O 1
ATOM 1513 N N . ILE A 1 189 ? 3.582 -21.266 -5.457 1 94.19 189 ILE A N 1
ATOM 1514 C CA . ILE A 1 189 ? 2.715 -20.109 -5.289 1 94.19 189 ILE A CA 1
ATOM 1515 C C . ILE A 1 189 ? 3.066 -19.375 -3.99 1 94.19 189 ILE A C 1
ATOM 1517 O O . ILE A 1 189 ? 3.109 -18.141 -3.953 1 94.19 189 ILE A O 1
ATOM 1521 N N . GLU A 1 190 ? 3.291 -20.094 -2.916 1 93.62 190 GLU A N 1
ATOM 1522 C CA . GLU A 1 190 ? 3.709 -19.484 -1.658 1 93.62 190 GLU A CA 1
ATOM 1523 C C . GLU A 1 190 ? 5.023 -18.734 -1.823 1 93.62 190 GLU A C 1
ATOM 1525 O O . GLU A 1 190 ? 5.18 -17.625 -1.302 1 93.62 190 GLU A O 1
ATOM 1530 N N . ILE A 1 191 ? 5.945 -19.281 -2.58 1 93.88 191 ILE A N 1
ATOM 1531 C CA . ILE A 1 191 ? 7.219 -18.625 -2.871 1 93.88 191 ILE A CA 1
ATOM 1532 C C . ILE A 1 191 ? 6.984 -17.359 -3.693 1 93.88 191 ILE A C 1
ATOM 1534 O O . ILE A 1 191 ? 7.613 -16.328 -3.451 1 93.88 191 ILE A O 1
ATOM 1538 N N . LEU A 1 192 ? 6.102 -17.516 -4.617 1 96 192 LEU A N 1
ATOM 1539 C CA . LEU A 1 192 ? 5.734 -16.359 -5.438 1 96 192 LEU A CA 1
ATOM 1540 C C . LEU A 1 192 ? 5.227 -15.219 -4.574 1 96 192 LEU A C 1
ATOM 1542 O O . LEU A 1 192 ? 5.617 -14.062 -4.773 1 96 192 LEU A O 1
ATOM 1546 N N . PHE A 1 193 ? 4.418 -15.508 -3.637 1 96.62 193 PHE A N 1
ATOM 1547 C CA . PHE A 1 193 ? 3.873 -14.492 -2.752 1 96.62 193 PHE A CA 1
ATOM 1548 C C . PHE A 1 193 ? 4.973 -13.867 -1.899 1 96.62 193 PHE A C 1
ATOM 1550 O O . PHE A 1 193 ? 4.973 -12.656 -1.661 1 96.62 193 PHE A O 1
ATOM 1557 N N . ALA A 1 194 ? 5.879 -14.664 -1.427 1 96.5 194 ALA A N 1
ATOM 1558 C CA . ALA A 1 194 ? 7.016 -14.133 -0.675 1 96.5 194 ALA A CA 1
ATOM 1559 C C . ALA A 1 194 ? 7.859 -13.203 -1.538 1 96.5 194 ALA A C 1
ATOM 1561 O O . ALA A 1 194 ? 8.258 -12.125 -1.089 1 96.5 194 ALA A O 1
ATOM 1562 N N . ALA A 1 195 ? 8.102 -13.648 -2.75 1 96.81 195 ALA A N 1
ATOM 1563 C CA . ALA A 1 195 ? 8.867 -12.82 -3.678 1 96.81 195 ALA A CA 1
ATOM 1564 C C . ALA A 1 195 ? 8.148 -11.5 -3.951 1 96.81 195 ALA A C 1
ATOM 1566 O O . ALA A 1 195 ? 8.781 -10.438 -4.008 1 96.81 195 ALA A O 1
ATOM 1567 N N . LYS A 1 196 ? 6.855 -11.539 -4.137 1 97.75 196 LYS A N 1
ATOM 1568 C CA . LYS A 1 196 ? 6.062 -10.336 -4.355 1 97.75 196 LYS A CA 1
ATOM 1569 C C . LYS A 1 196 ? 6.156 -9.391 -3.158 1 97.75 196 LYS A C 1
ATOM 1571 O O . LYS A 1 196 ? 6.238 -8.172 -3.326 1 97.75 196 LYS A O 1
ATOM 1576 N N . ALA A 1 197 ? 6.102 -9.953 -2 1 97.88 197 ALA A N 1
ATOM 1577 C CA . ALA A 1 197 ? 6.238 -9.148 -0.791 1 97.88 197 ALA A CA 1
ATOM 1578 C C . ALA A 1 197 ? 7.57 -8.398 -0.78 1 97.88 197 ALA A C 1
ATOM 1580 O O . ALA A 1 197 ? 7.621 -7.223 -0.408 1 97.88 197 ALA A O 1
ATOM 1581 N N . VAL A 1 198 ? 8.617 -9.055 -1.204 1 98 198 VAL A N 1
ATOM 1582 C CA . VAL A 1 198 ? 9.93 -8.422 -1.259 1 98 198 VAL A CA 1
ATOM 1583 C C . VAL A 1 198 ? 9.914 -7.285 -2.281 1 98 198 VAL A C 1
ATOM 1585 O O . VAL A 1 198 ? 10.438 -6.195 -2.02 1 98 198 VAL A O 1
ATOM 1588 N N . GLU A 1 199 ? 9.375 -7.613 -3.406 1 98.06 199 GLU A N 1
ATOM 1589 C CA . GLU A 1 199 ? 9.234 -6.578 -4.426 1 98.06 199 GLU A CA 1
ATOM 1590 C C . GLU A 1 199 ? 8.492 -5.363 -3.887 1 98.06 199 GLU A C 1
ATOM 1592 O O . GLU A 1 199 ? 8.883 -4.223 -4.148 1 98.06 199 GLU A O 1
ATOM 1597 N N . ARG A 1 200 ? 7.516 -5.531 -3.1 1 97.38 200 ARG A N 1
ATOM 1598 C CA . ARG A 1 200 ? 6.719 -4.453 -2.52 1 97.38 200 ARG A CA 1
ATOM 1599 C C . ARG A 1 200 ? 7.527 -3.674 -1.487 1 97.38 200 ARG A C 1
ATOM 1601 O O . ARG A 1 200 ? 7.348 -2.463 -1.339 1 97.38 200 ARG A O 1
ATOM 1608 N N . ILE A 1 201 ? 8.336 -4.395 -0.741 1 98.19 201 ILE A N 1
ATOM 1609 C CA . ILE A 1 201 ? 9.242 -3.713 0.176 1 98.19 201 ILE A CA 1
ATOM 1610 C C . ILE A 1 201 ? 10.086 -2.703 -0.595 1 98.19 201 ILE A C 1
ATOM 1612 O O . ILE A 1 201 ? 10.242 -1.557 -0.168 1 98.19 201 ILE A O 1
ATOM 1616 N N . GLY A 1 202 ? 10.625 -3.145 -1.712 1 97.75 202 GLY A N 1
ATOM 1617 C CA . GLY A 1 202 ? 11.359 -2.23 -2.576 1 97.75 202 GLY A CA 1
ATOM 1618 C C . GLY A 1 202 ? 10.531 -1.036 -3.016 1 97.75 202 GLY A C 1
ATOM 1619 O O . GLY A 1 202 ? 11.016 0.098 -3.002 1 97.75 202 GLY A O 1
ATOM 1620 N N . ASP A 1 203 ? 9.297 -1.261 -3.363 1 96.44 203 ASP A N 1
ATOM 1621 C CA . ASP A 1 203 ? 8.391 -0.201 -3.795 1 96.44 203 ASP A CA 1
ATOM 1622 C C . ASP A 1 203 ? 8.195 0.835 -2.691 1 96.44 203 ASP A C 1
ATOM 1624 O O . ASP A 1 203 ? 8.219 2.039 -2.951 1 96.44 203 ASP A O 1
ATOM 1628 N N . HIS A 1 204 ? 7.98 0.383 -1.502 1 97.38 204 HIS A N 1
ATOM 1629 C CA . HIS A 1 204 ? 7.777 1.291 -0.378 1 97.38 204 HIS A CA 1
ATOM 1630 C C . HIS A 1 204 ? 9.039 2.082 -0.072 1 97.38 204 HIS A C 1
ATOM 1632 O O . HIS A 1 204 ? 8.977 3.264 0.273 1 97.38 204 HIS A O 1
ATOM 1638 N N . ALA A 1 205 ? 10.188 1.392 -0.179 1 98.06 205 ALA A N 1
ATOM 1639 C CA . ALA A 1 205 ? 11.453 2.104 0.009 1 98.06 205 ALA A CA 1
ATOM 1640 C C . ALA A 1 205 ? 11.609 3.221 -1.017 1 98.06 205 ALA A C 1
ATOM 1642 O O . ALA A 1 205 ? 12.086 4.312 -0.689 1 98.06 205 ALA A O 1
ATOM 1643 N N . LYS A 1 206 ? 11.242 2.947 -2.211 1 97.12 206 LYS A N 1
ATOM 1644 C CA . LYS A 1 206 ? 11.258 3.961 -3.264 1 97.12 206 LYS A CA 1
ATOM 1645 C C . LYS A 1 206 ? 10.375 5.148 -2.893 1 97.12 206 LYS A C 1
ATOM 1647 O O . LYS A 1 206 ? 10.797 6.301 -3.002 1 97.12 206 LYS A O 1
ATOM 1652 N N . ASN A 1 207 ? 9.156 4.926 -2.416 1 94.81 207 ASN A N 1
ATOM 1653 C CA . ASN A 1 207 ? 8.258 5.984 -1.979 1 94.81 207 ASN A CA 1
ATOM 1654 C C . ASN A 1 207 ? 8.906 6.875 -0.923 1 94.81 207 ASN A C 1
ATOM 1656 O O . ASN A 1 207 ? 8.836 8.102 -1.014 1 94.81 207 ASN A O 1
ATOM 1660 N N . MET A 1 208 ? 9.492 6.188 0.023 1 97.06 208 MET A N 1
ATOM 1661 C CA . MET A 1 208 ? 10.133 6.91 1.121 1 97.06 208 MET A CA 1
ATOM 1662 C C . MET A 1 208 ? 11.203 7.863 0.598 1 97.06 208 MET A C 1
ATOM 1664 O O . MET A 1 208 ? 11.328 8.992 1.083 1 97.06 208 MET A O 1
ATOM 1668 N N . SER A 1 209 ? 11.938 7.398 -0.357 1 96.06 209 SER A N 1
ATOM 1669 C CA . SER A 1 209 ? 12.984 8.242 -0.928 1 96.06 209 SER A CA 1
ATOM 1670 C C . SER A 1 209 ? 12.391 9.453 -1.639 1 96.06 209 SER A C 1
ATOM 1672 O O . SER A 1 209 ? 12.977 10.539 -1.612 1 96.06 209 SER A O 1
ATOM 1674 N N . GLU A 1 210 ? 11.312 9.305 -2.256 1 93.75 210 GLU A N 1
ATOM 1675 C CA . GLU A 1 210 ? 10.625 10.398 -2.945 1 93.75 210 GLU A CA 1
ATOM 1676 C C . GLU A 1 210 ? 10.109 11.438 -1.956 1 93.75 210 GLU A C 1
ATOM 1678 O O . GLU A 1 210 ? 10.117 12.633 -2.248 1 93.75 210 GLU A O 1
ATOM 1683 N N . TYR A 1 211 ? 9.633 10.914 -0.813 1 94.44 211 TYR A N 1
ATOM 1684 C CA . TYR A 1 211 ? 9.188 11.836 0.222 1 94.44 211 TYR A CA 1
ATOM 1685 C C . TYR A 1 211 ? 10.328 12.742 0.674 1 94.44 211 TYR A C 1
ATOM 1687 O O . TYR A 1 211 ? 10.109 13.906 0.997 1 94.44 211 TYR A O 1
ATOM 1695 N N . VAL A 1 212 ? 11.539 12.164 0.706 1 94.75 212 VAL A N 1
ATOM 1696 C CA . VAL A 1 212 ? 12.695 12.945 1.136 1 94.75 212 VAL A CA 1
ATOM 1697 C C . VAL A 1 212 ? 12.969 14.055 0.13 1 94.75 212 VAL A C 1
ATOM 1699 O O . VAL A 1 212 ? 13.305 15.18 0.515 1 94.75 212 VAL A O 1
ATOM 1702 N N . VAL A 1 213 ? 12.828 13.789 -1.133 1 92.94 213 VAL A N 1
ATOM 1703 C CA . VAL A 1 213 ? 13.008 14.812 -2.158 1 92.94 213 VAL A CA 1
ATOM 1704 C C . VAL A 1 213 ? 12.008 15.945 -1.943 1 92.94 213 VAL A C 1
ATOM 1706 O O . VAL A 1 213 ? 12.367 17.125 -1.991 1 92.94 213 VAL A O 1
ATOM 1709 N N . TYR A 1 214 ? 10.82 15.555 -1.677 1 90.94 214 TYR A N 1
ATOM 1710 C CA . TYR A 1 214 ? 9.781 16.531 -1.39 1 90.94 214 TYR A CA 1
ATOM 1711 C C . TYR A 1 214 ? 10.125 17.344 -0.146 1 90.94 214 TYR A C 1
ATOM 1713 O O . TYR A 1 214 ? 9.938 18.562 -0.119 1 90.94 214 TYR A O 1
ATOM 1721 N N . MET A 1 215 ? 10.547 16.672 0.841 1 91.25 215 MET A N 1
ATOM 1722 C CA . MET A 1 215 ? 10.891 17.312 2.109 1 91.25 215 MET A CA 1
ATOM 1723 C C . MET A 1 215 ? 11.945 18.391 1.909 1 91.25 215 MET A C 1
ATOM 1725 O O . MET A 1 215 ? 11.836 19.484 2.479 1 91.25 215 MET A O 1
ATOM 1729 N N . VAL A 1 216 ? 12.867 18.141 1.062 1 90.19 216 VAL A N 1
ATOM 1730 C CA . VAL A 1 216 ? 14.031 19.016 0.93 1 90.19 216 VAL A CA 1
ATOM 1731 C C . VAL A 1 216 ? 13.773 20.047 -0.161 1 90.19 216 VAL A C 1
ATOM 1733 O O . VAL A 1 216 ? 14.078 21.234 0.016 1 90.19 216 VAL A O 1
ATOM 1736 N N . LYS A 1 217 ? 13.172 19.656 -1.237 1 87.81 217 LYS A N 1
ATOM 1737 C CA . LYS A 1 217 ? 13.102 20.531 -2.408 1 87.81 217 LYS A CA 1
ATOM 1738 C C . LYS A 1 217 ? 11.711 21.141 -2.553 1 87.81 217 LYS A C 1
ATOM 1740 O O . LYS A 1 217 ? 11.523 22.094 -3.314 1 87.81 217 LYS A O 1
ATOM 1745 N N . GLY A 1 218 ? 10.766 20.641 -1.864 1 83.69 218 GLY A N 1
ATOM 1746 C CA . GLY A 1 218 ? 9.391 21.109 -2 1 83.69 218 GLY A CA 1
ATOM 1747 C C . GLY A 1 218 ? 8.734 20.656 -3.293 1 83.69 218 GLY A C 1
ATOM 1748 O O . GLY A 1 218 ? 7.676 21.156 -3.668 1 83.69 218 GLY A O 1
ATOM 1749 N N . LYS A 1 219 ? 9.391 19.812 -3.945 1 78.31 219 LYS A N 1
ATOM 1750 C CA . LYS A 1 219 ? 8.875 19.281 -5.203 1 78.31 219 LYS A CA 1
ATOM 1751 C C . LYS A 1 219 ? 8.367 17.844 -5.027 1 78.31 219 LYS A C 1
ATOM 1753 O O . LYS A 1 219 ? 9.109 16.969 -4.57 1 78.31 219 LYS A O 1
ATOM 1758 N N . ASP A 1 220 ? 7.07 17.781 -5.344 1 77 220 ASP A N 1
ATOM 1759 C CA . ASP A 1 220 ? 6.492 16.438 -5.281 1 77 220 ASP A CA 1
ATOM 1760 C C . ASP A 1 220 ? 6.914 15.602 -6.488 1 77 220 ASP A C 1
ATOM 1762 O O . ASP A 1 220 ? 6.492 15.875 -7.617 1 77 220 ASP A O 1
ATOM 1766 N N . VAL A 1 221 ? 7.852 14.719 -6.277 1 78.06 221 VAL A N 1
ATOM 1767 C CA . VAL A 1 221 ? 8.422 13.93 -7.363 1 78.06 221 VAL A CA 1
ATOM 1768 C C . VAL A 1 221 ? 7.816 12.523 -7.348 1 78.06 221 VAL A C 1
ATOM 1770 O O . VAL A 1 221 ? 8.438 11.57 -7.816 1 78.06 221 VAL A O 1
ATOM 1773 N N . ARG A 1 222 ? 6.699 12.414 -6.691 1 79 222 ARG A N 1
ATOM 1774 C CA . ARG A 1 222 ? 6.016 11.133 -6.746 1 79 222 ARG A CA 1
ATOM 1775 C C . ARG A 1 222 ? 5.605 10.789 -8.172 1 79 222 ARG A C 1
ATOM 1777 O O . ARG A 1 222 ? 5.133 11.656 -8.914 1 79 222 ARG A O 1
ATOM 1784 N N . HIS A 1 223 ? 5.875 9.555 -8.586 1 79.06 223 HIS A N 1
ATOM 1785 C CA . HIS A 1 223 ? 5.406 8.969 -9.828 1 79.06 223 HIS A CA 1
ATOM 1786 C C . HIS A 1 223 ? 6.191 9.5 -11.023 1 79.06 223 HIS A C 1
ATOM 1788 O O . HIS A 1 223 ? 5.656 9.617 -12.125 1 79.06 223 HIS A O 1
ATOM 1794 N N . VAL A 1 224 ? 7.449 9.984 -10.742 1 74.19 224 VAL A N 1
ATOM 1795 C CA . VAL A 1 224 ? 8.281 10.445 -11.844 1 74.19 224 VAL A CA 1
ATOM 1796 C C . VAL A 1 224 ? 9.469 9.508 -12.023 1 74.19 224 VAL A C 1
ATOM 1798 O O . VAL A 1 224 ? 9.766 8.695 -11.141 1 74.19 224 VAL A O 1
ATOM 1801 N N . SER A 1 225 ? 10.094 9.562 -13.188 1 77.25 225 SER A N 1
ATOM 1802 C CA . SER A 1 225 ? 11.219 8.695 -13.516 1 77.25 225 SER A CA 1
ATOM 1803 C C . SER A 1 225 ? 12.469 9.094 -12.734 1 77.25 225 SER A C 1
ATOM 1805 O O . SER A 1 225 ? 12.547 10.195 -12.195 1 77.25 225 SER A O 1
ATOM 1807 N N . ALA A 1 226 ? 13.398 8.133 -12.648 1 79.62 226 ALA A N 1
ATOM 1808 C CA . ALA A 1 226 ? 14.664 8.398 -11.984 1 79.62 226 ALA A CA 1
ATOM 1809 C C . ALA A 1 226 ? 15.344 9.633 -12.578 1 79.62 226 ALA A C 1
ATOM 1811 O O . ALA A 1 226 ? 15.914 10.453 -11.844 1 79.62 226 ALA A O 1
ATOM 1812 N N . ASP A 1 227 ? 15.297 9.68 -13.852 1 77.31 227 ASP A N 1
ATOM 1813 C CA . ASP A 1 227 ? 15.922 10.805 -14.531 1 77.31 227 ASP A CA 1
ATOM 1814 C C . ASP A 1 227 ? 15.289 12.125 -14.109 1 77.31 227 ASP A C 1
ATOM 1816 O O . ASP A 1 227 ? 15.984 13.125 -13.922 1 77.31 227 ASP A O 1
ATOM 1820 N N . GLU A 1 228 ? 14.047 12.125 -13.984 1 77.19 228 GLU A N 1
ATOM 1821 C CA . GLU A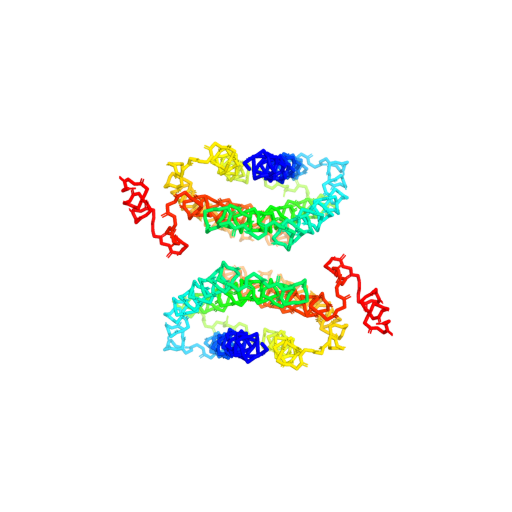 1 228 ? 13.336 13.32 -13.547 1 77.19 228 GLU A CA 1
ATOM 1822 C C . GLU A 1 228 ? 13.688 13.68 -12.109 1 77.19 228 GLU A C 1
ATOM 1824 O O . GLU A 1 228 ? 13.812 14.859 -11.773 1 77.19 228 GLU A O 1
ATOM 1829 N N . ILE A 1 229 ? 13.875 12.734 -11.344 1 79.88 229 ILE A N 1
ATOM 1830 C CA . ILE A 1 229 ? 14.25 12.961 -9.953 1 79.88 229 ILE A CA 1
ATOM 1831 C C . ILE A 1 229 ? 15.641 13.594 -9.898 1 79.88 229 ILE A C 1
ATOM 1833 O O . ILE A 1 229 ? 15.875 14.539 -9.141 1 79.88 229 ILE A O 1
ATOM 1837 N N . GLU A 1 230 ? 16.547 12.969 -10.68 1 77.75 230 GLU A N 1
ATOM 1838 C CA . GLU A 1 230 ? 17.906 13.5 -10.711 1 77.75 230 GLU A CA 1
ATOM 1839 C C . GLU A 1 230 ? 17.922 14.984 -11.07 1 77.75 230 GLU A C 1
ATOM 1841 O O . GLU A 1 230 ? 18.672 15.758 -10.492 1 77.75 230 GLU A O 1
ATOM 1846 N N . ARG A 1 231 ? 17.094 15.305 -12 1 74.69 231 ARG A N 1
ATOM 1847 C CA . ARG A 1 231 ? 17 16.688 -12.43 1 74.69 231 ARG A CA 1
ATOM 1848 C C . ARG A 1 231 ? 16.484 17.578 -11.305 1 74.69 231 ARG A C 1
ATOM 1850 O O . ARG A 1 231 ? 16.969 18.703 -11.125 1 74.69 231 ARG A O 1
ATOM 1857 N N . GLU A 1 232 ? 15.57 17.078 -10.57 1 73.75 232 GLU A N 1
ATOM 1858 C CA . GLU A 1 232 ? 14.969 17.859 -9.5 1 73.75 232 GLU A CA 1
ATOM 1859 C C . GLU A 1 232 ? 15.922 17.984 -8.312 1 73.75 232 GLU A C 1
ATOM 1861 O O . GLU A 1 232 ? 15.977 19.031 -7.664 1 73.75 232 GLU A O 1
ATOM 1866 N N . VAL A 1 233 ? 16.641 16.906 -8.055 1 76.81 233 VAL A N 1
ATOM 1867 C CA . VAL A 1 233 ? 17.547 16.891 -6.914 1 76.81 233 VAL A CA 1
ATOM 1868 C C . VAL A 1 233 ? 18.734 17.812 -7.191 1 76.81 233 VAL A C 1
ATOM 1870 O O . VAL A 1 233 ? 19.281 18.438 -6.273 1 76.81 233 VAL A O 1
ATOM 1873 N N . GLY A 1 234 ? 19.172 17.781 -8.461 1 68.88 234 GLY A N 1
ATOM 1874 C CA . GLY A 1 234 ? 20.297 18.594 -8.867 1 68.88 234 GLY A CA 1
ATOM 1875 C C . GLY A 1 234 ? 20 20.094 -8.875 1 68.88 234 GLY A C 1
ATOM 1876 O O . GLY A 1 234 ? 20.906 20.906 -8.992 1 68.88 234 GLY A O 1
ATOM 1877 N N . LYS A 1 235 ? 18.734 20.516 -8.781 1 63.84 235 LYS A N 1
ATOM 1878 C CA . LYS A 1 235 ? 18.375 21.938 -8.773 1 63.84 235 LYS A CA 1
ATOM 1879 C C . LYS A 1 235 ? 18.25 22.453 -7.348 1 63.84 235 LYS A C 1
ATOM 1881 O O . LYS A 1 235 ? 17.906 21.719 -6.43 1 63.84 235 LYS A O 1
ATOM 1886 N N . MET B 1 1 ? -14.734 40.438 15.086 1 46.12 1 MET B N 1
ATOM 1887 C CA . MET B 1 1 ? -15.852 39.531 15.047 1 46.12 1 MET B CA 1
ATOM 1888 C C . MET B 1 1 ? -16.156 39.094 13.617 1 46.12 1 MET B C 1
ATOM 1890 O O . MET B 1 1 ? -16.391 37.906 13.352 1 46.12 1 MET B O 1
ATOM 1894 N N . VAL B 1 2 ? -16.281 40.031 12.75 1 51.97 2 VAL B N 1
ATOM 1895 C CA . VAL B 1 2 ? -16.594 39.844 11.336 1 51.97 2 VAL B CA 1
ATOM 1896 C C . VAL B 1 2 ? -15.453 39.125 10.625 1 51.97 2 VAL B C 1
ATOM 1898 O O . VAL B 1 2 ? -15.688 38.188 9.859 1 51.97 2 VAL B O 1
ATOM 1901 N N . ASN B 1 3 ? -14.188 39.375 10.938 1 48.94 3 ASN B N 1
ATOM 1902 C CA . ASN B 1 3 ? -12.984 38.812 10.32 1 48.94 3 ASN B CA 1
ATOM 1903 C C . ASN B 1 3 ? -12.797 37.344 10.68 1 48.94 3 ASN B C 1
ATOM 1905 O O . ASN B 1 3 ? -12.383 36.531 9.844 1 48.94 3 ASN B O 1
ATOM 1909 N N . LYS B 1 4 ? -13.109 37.094 11.953 1 56.06 4 LYS B N 1
ATOM 1910 C CA . LYS B 1 4 ? -13.062 35.688 12.398 1 56.06 4 LYS B CA 1
ATOM 1911 C C . LYS B 1 4 ? -14.109 34.844 11.688 1 56.06 4 LYS B C 1
ATOM 1913 O O . LYS B 1 4 ? -13.852 33.688 11.336 1 56.06 4 LYS B O 1
ATOM 1918 N N . GLU B 1 5 ? -15.328 35.438 11.477 1 54.44 5 GLU B N 1
ATOM 1919 C CA . GLU B 1 5 ? -16.406 34.781 10.773 1 54.44 5 GLU B CA 1
ATOM 1920 C C . GLU B 1 5 ? -16.047 34.5 9.32 1 54.44 5 GLU B C 1
ATOM 1922 O O . GLU B 1 5 ? -16.344 33.438 8.789 1 54.44 5 GLU B O 1
ATOM 1927 N N . HIS B 1 6 ? -15.469 35.594 8.719 1 51.84 6 HIS B N 1
ATOM 1928 C CA . HIS B 1 6 ? -15.039 35.438 7.332 1 51.84 6 HIS B CA 1
ATOM 1929 C C . HIS B 1 6 ? -13.938 34.375 7.199 1 51.84 6 HIS B C 1
ATOM 1931 O O . HIS B 1 6 ? -13.953 33.594 6.258 1 51.84 6 HIS B O 1
ATOM 1937 N N . PHE B 1 7 ? -13.047 34.406 8.086 1 58.56 7 PHE B N 1
ATOM 1938 C CA . PHE B 1 7 ? -11.969 33.406 8.094 1 58.56 7 PHE B CA 1
ATOM 1939 C C . PHE B 1 7 ? -12.523 32 8.297 1 58.56 7 PHE B C 1
ATOM 1941 O O . PHE B 1 7 ? -12.086 31.047 7.648 1 58.56 7 PHE B O 1
ATOM 1948 N N . SER B 1 8 ? -13.547 32.031 9.125 1 68.31 8 SER B N 1
ATOM 1949 C CA . SER B 1 8 ? -14.18 30.734 9.383 1 68.31 8 SER B CA 1
ATOM 1950 C C . SER B 1 8 ? -14.922 30.234 8.148 1 68.31 8 SER B C 1
ATOM 1952 O O . SER B 1 8 ? -14.844 29.047 7.816 1 68.31 8 SER B O 1
ATOM 1954 N N . LYS B 1 9 ? -15.453 31.203 7.418 1 74.25 9 LYS B N 1
ATOM 1955 C CA . LYS B 1 9 ? -16.203 30.828 6.223 1 74.25 9 LYS B CA 1
ATOM 1956 C C . LYS B 1 9 ? -15.273 30.359 5.109 1 74.25 9 LYS B C 1
ATOM 1958 O O . LYS B 1 9 ? -15.562 29.375 4.426 1 74.25 9 LYS B O 1
ATOM 1963 N N . LYS B 1 10 ? -14.188 31.016 4.926 1 79.31 10 LYS B N 1
ATOM 1964 C CA . LYS B 1 10 ? -13.211 30.641 3.912 1 79.31 10 LYS B CA 1
ATOM 1965 C C . LYS B 1 10 ? -12.578 29.281 4.242 1 79.31 10 LYS B C 1
ATOM 1967 O O . LYS B 1 10 ? -12.359 28.469 3.352 1 79.31 10 LYS B O 1
ATOM 1972 N N . PHE B 1 11 ? -12.367 29.109 5.484 1 84.38 11 PHE B N 1
ATOM 1973 C CA . PHE B 1 11 ? -11.797 27.844 5.922 1 84.38 11 PHE B CA 1
ATOM 1974 C C . PHE B 1 11 ? -12.758 26.688 5.664 1 84.38 11 PHE B C 1
ATOM 1976 O O . PHE B 1 11 ? -12.359 25.641 5.16 1 84.38 11 PHE B O 1
ATOM 1983 N N . ASP B 1 12 ? -14.016 26.984 5.898 1 88.12 12 ASP B N 1
ATOM 1984 C CA . ASP B 1 12 ? -15.039 25.984 5.629 1 88.12 12 ASP B CA 1
ATOM 1985 C C . ASP B 1 12 ? -15.125 25.672 4.137 1 88.12 12 ASP B C 1
ATOM 1987 O O . ASP B 1 12 ? -15.328 24.516 3.752 1 88.12 12 ASP B O 1
ATOM 1991 N N . ALA B 1 13 ? -14.938 26.688 3.406 1 90.88 13 ALA B N 1
ATOM 1992 C CA . ALA B 1 13 ? -14.953 26.516 1.957 1 90.88 13 ALA B CA 1
ATOM 1993 C C . ALA B 1 13 ? -13.75 25.688 1.493 1 90.88 13 ALA B C 1
ATOM 1995 O O . ALA B 1 13 ? -13.867 24.859 0.593 1 90.88 13 ALA B O 1
ATOM 1996 N N . ASP B 1 14 ? -12.617 25.938 2.055 1 92.06 14 ASP B N 1
ATOM 1997 C CA . ASP B 1 14 ? -11.414 25.188 1.735 1 92.06 14 ASP B CA 1
ATOM 1998 C C . ASP B 1 14 ? -11.586 23.703 2.076 1 92.06 14 ASP B C 1
ATOM 2000 O O . ASP B 1 14 ? -11.203 22.828 1.294 1 92.06 14 ASP B O 1
ATOM 2004 N N . LEU B 1 15 ? -12.203 23.453 3.209 1 92.06 15 LEU B N 1
ATOM 2005 C CA . LEU B 1 15 ? -12.438 22.078 3.639 1 92.06 15 LEU B CA 1
ATOM 2006 C C . LEU B 1 15 ? -13.422 21.391 2.713 1 92.06 15 LEU B C 1
ATOM 2008 O O . LEU B 1 15 ? -13.234 20.219 2.363 1 92.06 15 LEU B O 1
ATOM 2012 N N . GLU B 1 16 ? -14.43 22.125 2.299 1 94.06 16 GLU B N 1
ATOM 2013 C CA . GLU B 1 16 ? -15.414 21.562 1.375 1 94.06 16 GLU B CA 1
ATOM 2014 C C . GLU B 1 16 ? -14.789 21.266 0.016 1 94.06 16 GLU B C 1
ATOM 2016 O O . GLU B 1 16 ? -15.148 20.281 -0.638 1 94.06 16 GLU B O 1
ATOM 2021 N N . GLU B 1 17 ? -13.922 22.062 -0.372 1 95.69 17 GLU B N 1
ATOM 2022 C CA . GLU B 1 17 ? -13.242 21.859 -1.652 1 95.69 17 GLU B CA 1
ATOM 2023 C C . GLU B 1 17 ? -12.43 20.578 -1.656 1 95.69 17 GLU B C 1
ATOM 2025 O O . GLU B 1 17 ? -12.531 19.781 -2.594 1 95.69 17 GLU B O 1
ATOM 2030 N N . ILE B 1 18 ? -11.633 20.344 -0.625 1 96.06 18 ILE B N 1
ATOM 2031 C CA . ILE B 1 18 ? -10.812 19.141 -0.606 1 96.06 18 ILE B CA 1
ATOM 2032 C C . ILE B 1 18 ? -11.711 17.906 -0.473 1 96.06 18 ILE B C 1
ATOM 2034 O O . ILE B 1 18 ? -11.414 16.859 -1.044 1 96.06 18 ILE B O 1
ATOM 2038 N N . ARG B 1 19 ? -12.789 18.062 0.242 1 95.88 19 ARG B N 1
ATOM 2039 C CA . ARG B 1 19 ? -13.734 16.953 0.35 1 95.88 19 ARG B CA 1
ATOM 2040 C C . ARG B 1 19 ? -14.328 16.609 -1.01 1 95.88 19 ARG B C 1
ATOM 2042 O O . ARG B 1 19 ? -14.422 15.445 -1.374 1 95.88 19 ARG B O 1
ATOM 2049 N N . THR B 1 20 ? -14.703 17.625 -1.734 1 97.31 20 THR B N 1
ATOM 2050 C CA . THR B 1 20 ? -15.273 17.438 -3.062 1 97.31 20 THR B CA 1
ATOM 2051 C C . THR B 1 20 ? -14.266 16.781 -4.004 1 97.31 20 THR B C 1
ATOM 2053 O O . THR B 1 20 ? -14.617 15.883 -4.77 1 97.31 20 THR B O 1
ATOM 2056 N N . ARG B 1 21 ? -13.078 17.234 -3.922 1 97.69 21 ARG B N 1
ATOM 2057 C CA . ARG B 1 21 ? -12.031 16.703 -4.785 1 97.69 21 ARG B CA 1
ATOM 2058 C C . ARG B 1 21 ? -11.758 15.227 -4.469 1 97.69 21 ARG B C 1
ATOM 2060 O O . ARG B 1 21 ? -11.477 14.438 -5.371 1 97.69 21 ARG B O 1
ATOM 2067 N N . VAL B 1 22 ? -11.797 14.859 -3.182 1 98.25 22 VAL B N 1
ATOM 2068 C CA . VAL B 1 22 ? -11.625 13.469 -2.787 1 98.25 22 VAL B CA 1
ATOM 2069 C C . VAL B 1 22 ? -12.727 12.609 -3.42 1 98.25 22 VAL B C 1
ATOM 2071 O O . VAL B 1 22 ? -12.453 11.531 -3.953 1 98.25 22 VAL B O 1
ATOM 2074 N N . LEU B 1 23 ? -13.953 13.125 -3.385 1 98.25 23 LEU B N 1
ATOM 2075 C CA . LEU B 1 23 ? -15.078 12.375 -3.93 1 98.25 23 LEU B CA 1
ATOM 2076 C C . LEU B 1 23 ? -14.977 12.266 -5.449 1 98.25 23 LEU B C 1
ATOM 2078 O O . LEU B 1 23 ? -15.336 11.234 -6.027 1 98.25 23 LEU B O 1
ATOM 2082 N N . GLN B 1 24 ? -14.492 13.297 -6.074 1 98.12 24 GLN B N 1
ATOM 2083 C CA . GLN B 1 24 ? -14.227 13.234 -7.508 1 98.12 24 GLN B CA 1
ATOM 2084 C C . GLN B 1 24 ? -13.172 12.18 -7.824 1 98.12 24 GLN B C 1
ATOM 2086 O O . GLN B 1 24 ? -13.336 11.383 -8.758 1 98.12 24 GLN B O 1
ATOM 2091 N N . MET B 1 25 ? -12.109 12.18 -7.082 1 98.19 25 MET B N 1
ATOM 2092 C CA . MET B 1 25 ? -11.07 11.164 -7.234 1 98.19 25 MET B CA 1
ATOM 2093 C C . MET B 1 25 ? -11.633 9.766 -7.016 1 98.19 25 MET B C 1
ATOM 2095 O O . MET B 1 25 ? -11.32 8.844 -7.77 1 98.19 25 MET B O 1
ATOM 2099 N N . GLY B 1 26 ? -12.445 9.68 -5.969 1 98.12 26 GLY B N 1
ATOM 2100 C CA . GLY B 1 26 ? -13.117 8.414 -5.699 1 98.12 26 GLY B CA 1
ATOM 2101 C C . GLY B 1 26 ? -13.953 7.922 -6.863 1 98.12 26 GLY B C 1
ATOM 2102 O O . GLY B 1 26 ? -13.93 6.738 -7.191 1 98.12 26 GLY B O 1
ATOM 2103 N N . GLY B 1 27 ? -14.711 8.836 -7.422 1 97.5 27 GLY B N 1
ATOM 2104 C CA . GLY B 1 27 ? -15.492 8.492 -8.602 1 97.5 27 GLY B CA 1
ATOM 2105 C C . GLY B 1 27 ? -14.641 7.984 -9.75 1 97.5 27 GLY B C 1
ATOM 2106 O O . GLY B 1 27 ? -15.008 7.012 -10.414 1 97.5 27 GLY B O 1
ATOM 2107 N N . LEU B 1 28 ? -13.562 8.625 -10 1 97.62 28 LEU B N 1
ATOM 2108 C CA . LEU B 1 28 ? -12.656 8.211 -11.062 1 97.62 28 LEU B CA 1
ATOM 2109 C C . LEU B 1 28 ? -12.102 6.812 -10.789 1 97.62 28 LEU B C 1
ATOM 2111 O O . LEU B 1 28 ? -12.016 5.984 -11.695 1 97.62 28 LEU B O 1
ATOM 2115 N N . VAL B 1 29 ? -11.703 6.57 -9.578 1 98.25 29 VAL B N 1
ATOM 2116 C CA . VAL B 1 29 ? -11.125 5.285 -9.195 1 98.25 29 VAL B CA 1
ATOM 2117 C C . VAL B 1 29 ? -12.172 4.184 -9.312 1 98.25 29 VAL B C 1
ATOM 2119 O O . VAL B 1 29 ? -11.875 3.08 -9.773 1 98.25 29 VAL B O 1
ATOM 2122 N N . GLU B 1 30 ? -13.375 4.465 -8.906 1 97.94 30 GLU B N 1
ATOM 2123 C CA . GLU B 1 30 ? -14.469 3.508 -9.086 1 97.94 30 GLU B CA 1
ATOM 2124 C C . GLU B 1 30 ? -14.633 3.133 -10.555 1 97.94 30 GLU B C 1
ATOM 2126 O O . GLU B 1 30 ? -14.797 1.958 -10.891 1 97.94 30 GLU B O 1
ATOM 2131 N N . GLU B 1 31 ? -14.625 4.109 -11.328 1 97.06 31 GLU B N 1
ATOM 2132 C CA . GLU B 1 31 ? -14.734 3.879 -12.766 1 97.06 31 GLU B CA 1
ATOM 2133 C C . GLU B 1 31 ? -13.562 3.041 -13.273 1 97.06 31 GLU B C 1
ATOM 2135 O O . GLU B 1 31 ? -13.75 2.146 -14.102 1 97.06 31 GLU B O 1
ATOM 2140 N N . GLN B 1 32 ? -12.352 3.328 -12.836 1 97.69 32 GLN B N 1
ATOM 2141 C CA . GLN B 1 32 ? -11.164 2.586 -13.242 1 97.69 32 GLN B CA 1
ATOM 2142 C C . GLN B 1 32 ? -11.289 1.11 -12.875 1 97.69 32 GLN B C 1
ATOM 2144 O O . GLN B 1 32 ? -10.906 0.237 -13.656 1 97.69 32 GLN B O 1
ATOM 2149 N N . ILE B 1 33 ? -11.805 0.849 -11.688 1 98.12 33 ILE B N 1
ATOM 2150 C CA . ILE B 1 33 ? -11.977 -0.535 -11.258 1 98.12 33 ILE B CA 1
ATOM 2151 C C . ILE B 1 33 ? -12.984 -1.233 -12.164 1 98.12 33 ILE B C 1
ATOM 2153 O O . ILE B 1 33 ? -12.742 -2.344 -12.641 1 98.12 33 ILE B O 1
ATOM 2157 N N . LYS B 1 34 ? -14.109 -0.565 -12.352 1 96.81 34 LYS B N 1
ATOM 2158 C CA . LYS B 1 34 ? -15.148 -1.122 -13.203 1 96.81 34 LYS B CA 1
ATOM 2159 C C . LYS B 1 34 ? -14.602 -1.455 -14.594 1 96.81 34 LYS B C 1
ATOM 2161 O O . LYS B 1 34 ? -14.812 -2.559 -15.102 1 96.81 34 LYS B O 1
ATOM 2166 N N . ASN B 1 35 ? -13.922 -0.52 -15.172 1 96.88 35 ASN B N 1
ATOM 2167 C CA . ASN B 1 35 ? -13.352 -0.702 -16.5 1 96.88 35 ASN B CA 1
ATOM 2168 C C . ASN B 1 35 ? -12.297 -1.809 -16.516 1 96.88 35 ASN B C 1
ATOM 2170 O O . ASN B 1 35 ? -12.211 -2.578 -17.469 1 96.88 35 ASN B O 1
ATOM 2174 N N . ALA B 1 36 ? -11.492 -1.873 -15.477 1 97.38 36 ALA B N 1
ATOM 2175 C CA . ALA B 1 36 ? -10.445 -2.893 -15.391 1 97.38 36 ALA B CA 1
ATOM 2176 C C . ALA B 1 36 ? -11.055 -4.293 -15.32 1 97.38 36 ALA B C 1
ATOM 2178 O O . ALA B 1 36 ? -10.586 -5.211 -15.992 1 97.38 36 ALA B O 1
ATOM 2179 N N . ILE B 1 37 ? -12.102 -4.41 -14.531 1 95.56 37 ILE B N 1
ATOM 2180 C CA . ILE B 1 37 ? -12.766 -5.703 -14.391 1 95.56 37 ILE B CA 1
ATOM 2181 C C . ILE B 1 37 ? -13.438 -6.086 -15.711 1 95.56 37 ILE B C 1
ATOM 2183 O O . ILE B 1 37 ? -13.391 -7.246 -16.125 1 95.56 37 ILE B O 1
ATOM 2187 N N . GLU B 1 38 ? -14.062 -5.156 -16.312 1 92.81 38 GLU B N 1
ATOM 2188 C CA . GLU B 1 38 ? -14.664 -5.402 -17.625 1 92.81 38 GLU B CA 1
ATOM 2189 C C . GLU B 1 38 ? -13.609 -5.797 -18.656 1 92.81 38 GLU B C 1
ATOM 2191 O O . GLU B 1 38 ? -13.82 -6.715 -19.453 1 92.81 38 GLU B O 1
ATOM 2196 N N . ALA B 1 39 ? -12.5 -5.074 -18.641 1 93 39 ALA B N 1
ATOM 2197 C CA . ALA B 1 39 ? -11.398 -5.41 -19.531 1 93 39 ALA B CA 1
ATOM 2198 C C . ALA B 1 39 ? -10.914 -6.84 -19.297 1 93 39 ALA B C 1
ATOM 2200 O O . ALA B 1 39 ? -10.641 -7.574 -20.25 1 93 39 ALA B O 1
ATOM 2201 N N . LEU B 1 40 ? -10.867 -7.219 -18.078 1 92.44 40 LEU B N 1
ATOM 2202 C CA . LEU B 1 40 ? -10.391 -8.547 -17.703 1 92.44 40 LEU B CA 1
ATOM 2203 C C . LEU B 1 40 ? -11.383 -9.617 -18.141 1 92.44 40 LEU B C 1
ATOM 2205 O O . LEU B 1 40 ? -10.984 -10.664 -18.672 1 92.44 40 LEU B O 1
ATOM 2209 N N . THR B 1 41 ? -12.664 -9.359 -17.984 1 90.25 41 THR B N 1
ATOM 2210 C CA . THR B 1 41 ? -13.672 -10.391 -18.188 1 90.25 41 THR B CA 1
ATOM 2211 C C . THR B 1 41 ? -14.078 -10.469 -19.656 1 90.25 41 THR B C 1
ATOM 2213 O O . THR B 1 41 ? -14.43 -11.539 -20.141 1 90.25 41 THR B O 1
ATOM 2216 N N . GLU B 1 42 ? -13.977 -9.344 -20.344 1 87.62 42 GLU B N 1
ATOM 2217 C CA . GLU B 1 42 ? -14.484 -9.32 -21.719 1 87.62 42 GLU B CA 1
ATOM 2218 C C . GLU B 1 42 ? -13.344 -9.203 -22.719 1 87.62 42 GLU B C 1
ATOM 2220 O O . GLU B 1 42 ? -13.562 -9.352 -23.922 1 87.62 42 GLU B O 1
ATOM 2225 N N . GLY B 1 43 ? -12.227 -8.914 -22.312 1 87.44 43 GLY B N 1
ATOM 2226 C CA . GLY B 1 43 ? -11.094 -8.766 -23.219 1 87.44 43 GLY B CA 1
ATOM 2227 C C . GLY B 1 43 ? -11.156 -7.512 -24.062 1 87.44 43 GLY B C 1
ATOM 2228 O O . GLY B 1 43 ? -10.727 -7.512 -25.219 1 87.44 43 GLY B O 1
ATOM 2229 N N . ASN B 1 44 ? -11.711 -6.539 -23.547 1 87.75 44 ASN B N 1
ATOM 2230 C CA . ASN B 1 44 ? -11.844 -5.27 -24.266 1 87.75 44 ASN B CA 1
ATOM 2231 C C . ASN B 1 44 ? -10.531 -4.488 -24.25 1 87.75 44 ASN B C 1
ATOM 2233 O O . ASN B 1 44 ? -10.195 -3.842 -23.25 1 87.75 44 ASN B O 1
ATOM 2237 N N . GLU B 1 45 ? -9.852 -4.434 -25.344 1 89.38 45 GLU B N 1
ATOM 2238 C CA . GLU B 1 45 ? -8.523 -3.822 -25.453 1 89.38 45 GLU B CA 1
ATOM 2239 C C . GLU B 1 45 ? -8.594 -2.32 -25.188 1 89.38 45 GLU B C 1
ATOM 2241 O O . GLU B 1 45 ? -7.688 -1.748 -24.578 1 89.38 45 GLU B O 1
ATOM 2246 N N . HIS B 1 46 ? -9.578 -1.729 -25.719 1 93 46 HIS B N 1
ATOM 2247 C CA . HIS B 1 46 ? -9.742 -0.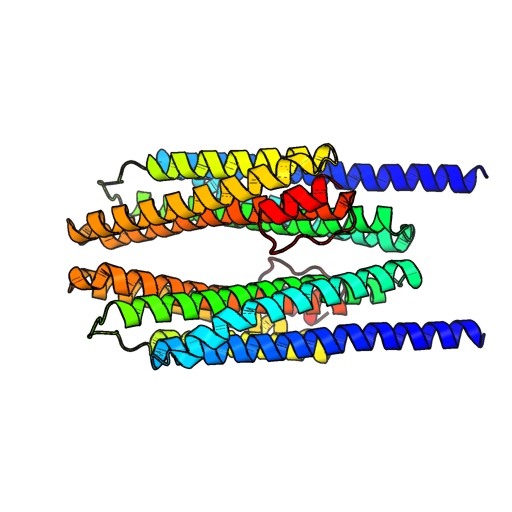292 -25.516 1 93 46 HIS B CA 1
ATOM 2248 C C . HIS B 1 46 ? -9.859 0.058 -24.047 1 93 46 HIS B C 1
ATOM 2250 O O . HIS B 1 46 ? -9.242 1.021 -23.578 1 93 46 HIS B O 1
ATOM 2256 N N . MET B 1 47 ? -10.57 -0.722 -23.328 1 93.38 47 MET B N 1
ATOM 2257 C CA . MET B 1 47 ? -10.75 -0.497 -21.891 1 93.38 47 MET B CA 1
ATOM 2258 C C . MET B 1 47 ? -9.438 -0.705 -21.156 1 93.38 47 MET B C 1
ATOM 2260 O O . MET B 1 47 ? -9.141 0.014 -20.188 1 93.38 47 MET B O 1
ATOM 2264 N N . ILE B 1 48 ? -8.688 -1.626 -21.578 1 93.94 48 ILE B N 1
ATOM 2265 C CA . ILE B 1 48 ? -7.383 -1.89 -20.984 1 93.94 48 ILE B CA 1
ATOM 2266 C C . ILE B 1 48 ? -6.516 -0.638 -21.078 1 93.94 48 ILE B C 1
ATOM 2268 O O . ILE B 1 48 ? -5.996 -0.16 -20.062 1 93.94 48 ILE B O 1
ATOM 2272 N N . GLU B 1 49 ? -6.402 -0.141 -22.219 1 93.94 49 GLU B N 1
ATOM 2273 C CA . GLU B 1 49 ? -5.547 1.019 -22.453 1 93.94 49 GLU B CA 1
ATOM 2274 C C . GLU B 1 49 ? -6.059 2.242 -21.703 1 93.94 49 GLU B C 1
ATOM 2276 O O . GLU B 1 49 ? -5.273 3.025 -21.156 1 93.94 49 GLU B O 1
ATOM 2281 N N . GLN B 1 50 ? -7.332 2.354 -21.688 1 94.75 50 GLN B N 1
ATOM 2282 C CA . GLN B 1 50 ? -7.941 3.479 -20.984 1 94.75 50 GLN B CA 1
ATOM 2283 C C . GLN B 1 50 ? -7.609 3.453 -19.5 1 94.75 50 GLN B C 1
ATOM 2285 O O . GLN B 1 50 ? -7.277 4.484 -18.922 1 94.75 50 GLN B O 1
ATOM 2290 N N . VAL B 1 51 ? -7.727 2.324 -18.891 1 96.12 51 VAL B N 1
ATOM 2291 C CA . VAL B 1 51 ? -7.465 2.186 -17.453 1 96.12 51 VAL B CA 1
ATOM 2292 C C . VAL B 1 51 ? -6 2.5 -17.172 1 96.12 51 VAL B C 1
ATOM 2294 O O . VAL B 1 51 ? -5.688 3.213 -16.219 1 96.12 51 VAL B O 1
ATOM 2297 N N . ILE B 1 52 ? -5.129 2.014 -17.953 1 93.69 52 ILE B N 1
ATOM 2298 C CA . ILE B 1 52 ? -3.695 2.203 -17.766 1 93.69 52 ILE B CA 1
ATOM 2299 C C . ILE B 1 52 ? -3.342 3.678 -17.938 1 93.69 52 ILE B C 1
ATOM 2301 O O . ILE B 1 52 ? -2.598 4.246 -17.141 1 93.69 52 ILE B O 1
ATOM 2305 N N . ASP B 1 53 ? -3.971 4.301 -18.891 1 91.94 53 ASP B N 1
ATOM 2306 C CA . ASP B 1 53 ? -3.684 5.699 -19.203 1 91.94 53 ASP B CA 1
ATOM 2307 C C . ASP B 1 53 ? -4.25 6.629 -18.141 1 91.94 53 ASP B C 1
ATOM 2309 O O . ASP B 1 53 ? -3.658 7.672 -17.828 1 91.94 53 ASP B O 1
ATOM 2313 N N . ASN B 1 54 ? -5.348 6.258 -17.609 1 92.81 54 ASN B N 1
ATOM 2314 C CA . ASN B 1 54 ? -6.031 7.121 -16.656 1 92.81 54 ASN B CA 1
ATOM 2315 C C . ASN B 1 54 ? -5.371 7.066 -15.273 1 92.81 54 ASN B C 1
ATOM 2317 O O . ASN B 1 54 ? -5.703 7.855 -14.391 1 92.81 54 ASN B O 1
ATOM 2321 N N . ASP B 1 55 ? -4.465 6.148 -15.117 1 92.88 55 ASP B N 1
ATOM 2322 C CA . ASP B 1 55 ? -3.775 6.027 -13.836 1 92.88 55 ASP B CA 1
ATOM 2323 C C . ASP B 1 55 ? -3.02 7.309 -13.5 1 92.88 55 ASP B C 1
ATOM 2325 O O . ASP B 1 55 ? -2.932 7.695 -12.328 1 92.88 55 ASP B O 1
ATOM 2329 N N . HIS B 1 56 ? -2.516 8.016 -14.469 1 92.75 56 HIS B N 1
ATOM 2330 C CA . HIS B 1 56 ? -1.767 9.25 -14.258 1 92.75 56 HIS B CA 1
ATOM 2331 C C . HIS B 1 56 ? -2.67 10.359 -13.734 1 92.75 56 HIS B C 1
ATOM 2333 O O . HIS B 1 56 ? -2.221 11.227 -12.977 1 92.75 56 HIS B O 1
ATOM 2339 N N . ARG B 1 57 ? -3.91 10.305 -14.18 1 95.25 57 ARG B N 1
ATOM 2340 C CA . ARG B 1 57 ? -4.863 11.297 -13.695 1 95.25 57 ARG B CA 1
ATOM 2341 C C . ARG B 1 57 ? -5.105 11.141 -12.203 1 95.25 57 ARG B C 1
ATOM 2343 O O . ARG B 1 57 ? -5.133 12.125 -11.461 1 95.25 57 ARG B O 1
ATOM 2350 N N . VAL B 1 58 ? -5.273 9.914 -11.805 1 96.31 58 VAL B N 1
ATOM 2351 C CA . VAL B 1 58 ? -5.469 9.625 -10.383 1 96.31 58 VAL B CA 1
ATOM 2352 C C . VAL B 1 58 ? -4.258 10.102 -9.586 1 96.31 58 VAL B C 1
ATOM 2354 O O . VAL B 1 58 ? -4.41 10.742 -8.547 1 96.31 58 VAL B O 1
ATOM 2357 N N . ASN B 1 59 ? -3.078 9.859 -10.078 1 94.12 59 ASN B N 1
ATOM 2358 C CA . ASN B 1 59 ? -1.84 10.297 -9.445 1 94.12 59 ASN B CA 1
ATOM 2359 C C . ASN B 1 59 ? -1.779 11.82 -9.328 1 94.12 59 ASN B C 1
ATOM 2361 O O . ASN B 1 59 ? -1.396 12.352 -8.289 1 94.12 59 ASN B O 1
ATOM 2365 N N . ALA B 1 60 ? -2.145 12.469 -10.359 1 95.12 60 ALA B N 1
ATOM 2366 C CA . ALA B 1 60 ? -2.119 13.93 -10.383 1 95.12 60 ALA B CA 1
ATOM 2367 C C . ALA B 1 60 ? -3.105 14.508 -9.375 1 95.12 60 ALA B C 1
ATOM 2369 O O . ALA B 1 60 ? -2.814 15.516 -8.719 1 95.12 60 ALA B O 1
ATOM 2370 N N . MET B 1 61 ? -4.273 13.883 -9.273 1 96.5 61 MET B N 1
ATOM 2371 C CA . MET B 1 61 ? -5.27 14.344 -8.312 1 96.5 61 MET B CA 1
ATOM 2372 C C . MET B 1 61 ? -4.754 14.195 -6.883 1 96.5 61 MET B C 1
ATOM 2374 O O . MET B 1 61 ? -4.961 15.078 -6.051 1 96.5 61 MET B O 1
ATOM 2378 N N . GLU B 1 62 ? -4.086 13.062 -6.602 1 96.19 62 GLU B N 1
ATOM 2379 C CA . GLU B 1 62 ? -3.504 12.859 -5.281 1 96.19 62 GLU B CA 1
ATOM 2380 C C . GLU B 1 62 ? -2.541 13.992 -4.926 1 96.19 62 GLU B C 1
ATOM 2382 O O . GLU B 1 62 ? -2.637 14.578 -3.848 1 96.19 62 GLU B O 1
ATOM 2387 N N . VAL B 1 63 ? -1.659 14.32 -5.887 1 93.94 63 VAL B N 1
ATOM 2388 C CA . VAL B 1 63 ? -0.642 15.344 -5.668 1 93.94 63 VAL B CA 1
ATOM 2389 C C . VAL B 1 63 ? -1.31 16.703 -5.438 1 93.94 63 VAL B C 1
ATOM 2391 O O . VAL B 1 63 ? -0.951 17.422 -4.508 1 93.94 63 VAL B O 1
ATOM 2394 N N . LYS B 1 64 ? -2.264 16.984 -6.207 1 96 64 LYS B N 1
ATOM 2395 C CA . LYS B 1 64 ? -2.951 18.281 -6.125 1 96 64 LYS B CA 1
ATOM 2396 C C . LYS B 1 64 ? -3.689 18.422 -4.797 1 96 64 LYS B C 1
ATOM 2398 O O . LYS B 1 64 ? -3.617 19.469 -4.152 1 96 64 LYS B O 1
ATOM 2403 N N . ILE B 1 65 ? -4.426 17.406 -4.402 1 97.25 65 ILE B N 1
ATOM 2404 C CA . ILE B 1 65 ? -5.184 17.469 -3.158 1 97.25 65 ILE B CA 1
ATOM 2405 C C . ILE B 1 65 ? -4.227 17.562 -1.973 1 97.25 65 ILE B C 1
ATOM 2407 O O . ILE B 1 65 ? -4.477 18.312 -1.026 1 97.25 65 ILE B O 1
ATOM 2411 N N . ASP B 1 66 ? -3.182 16.828 -2.033 1 94.88 66 ASP B N 1
ATOM 2412 C CA . ASP B 1 66 ? -2.15 16.891 -1.001 1 94.88 66 ASP B CA 1
ATOM 2413 C C . ASP B 1 66 ? -1.605 18.297 -0.845 1 94.88 66 ASP B C 1
ATOM 2415 O O . ASP B 1 66 ? -1.466 18.797 0.275 1 94.88 66 ASP B O 1
ATOM 2419 N N . GLU B 1 67 ? -1.326 18.922 -1.955 1 93.88 67 GLU B N 1
ATOM 2420 C CA . GLU B 1 67 ? -0.829 20.297 -1.947 1 93.88 67 GLU B CA 1
ATOM 2421 C C . GLU B 1 67 ? -1.853 21.25 -1.342 1 93.88 67 GLU B C 1
ATOM 2423 O O . GLU B 1 67 ? -1.499 22.125 -0.553 1 93.88 67 GLU B O 1
ATOM 2428 N N . LEU B 1 68 ? -3.043 21.062 -1.69 1 95.56 68 LEU B N 1
ATOM 2429 C CA . LEU B 1 68 ? -4.105 21.906 -1.16 1 95.56 68 LEU B CA 1
ATOM 2430 C C . LEU B 1 68 ? -4.23 21.75 0.351 1 95.56 68 LEU B C 1
ATOM 2432 O O . LEU B 1 68 ? -4.391 22.734 1.076 1 95.56 68 LEU B O 1
ATOM 2436 N N . CYS B 1 69 ? -4.184 20.547 0.828 1 95.69 69 CYS B N 1
ATOM 2437 C CA . CYS B 1 69 ? -4.25 20.281 2.26 1 95.69 69 CYS B CA 1
ATOM 2438 C C . CYS B 1 69 ? -3.109 20.969 2.998 1 95.69 69 CYS B C 1
ATOM 2440 O O . CYS B 1 69 ? -3.326 21.609 4.031 1 95.69 69 CYS B O 1
ATOM 2442 N N . SER B 1 70 ? -1.915 20.859 2.416 1 93.25 70 SER B N 1
ATOM 2443 C CA . SER B 1 70 ? -0.745 21.484 3.02 1 93.25 70 SER B CA 1
ATOM 2444 C C . SER B 1 70 ? -0.909 23 3.098 1 93.25 70 SER B C 1
ATOM 2446 O O . SER B 1 70 ? -0.575 23.609 4.113 1 93.25 70 SER B O 1
ATOM 2448 N N . GLN B 1 71 ? -1.446 23.531 2.07 1 93.25 71 GLN B N 1
ATOM 2449 C CA . GLN B 1 71 ? -1.683 24.969 2.041 1 93.25 71 GLN B CA 1
ATOM 2450 C C . GLN B 1 71 ? -2.701 25.391 3.098 1 93.25 71 GLN B C 1
ATOM 2452 O O . GLN B 1 71 ? -2.529 26.406 3.768 1 93.25 71 GLN B O 1
ATOM 2457 N N . ILE B 1 72 ? -3.697 24.625 3.207 1 94.19 72 ILE B N 1
ATOM 2458 C CA . ILE B 1 72 ? -4.738 24.922 4.188 1 94.19 72 ILE B CA 1
ATOM 2459 C C . ILE B 1 72 ? -4.145 24.891 5.594 1 94.19 72 ILE B C 1
ATOM 2461 O O . ILE B 1 72 ? -4.43 25.781 6.406 1 94.19 72 ILE B O 1
ATOM 2465 N N . ILE B 1 73 ? -3.332 23.922 5.875 1 92.38 73 ILE B N 1
ATOM 2466 C CA . ILE B 1 73 ? -2.736 23.781 7.199 1 92.38 73 ILE B CA 1
ATOM 2467 C C . ILE B 1 73 ? -1.863 25 7.504 1 92.38 73 ILE B C 1
ATOM 2469 O O . ILE B 1 73 ? -1.96 25.578 8.586 1 92.38 73 ILE B O 1
ATOM 2473 N N . VAL B 1 74 ? -1.078 25.453 6.543 1 90.12 74 VAL B N 1
ATOM 2474 C CA . VAL B 1 74 ? -0.12 26.531 6.738 1 90.12 74 VAL B CA 1
ATOM 2475 C C . VAL B 1 74 ? -0.861 27.859 6.859 1 90.12 74 VAL B C 1
ATOM 2477 O O . VAL B 1 74 ? -0.534 28.688 7.719 1 90.12 74 VAL B O 1
ATOM 2480 N N . ARG B 1 75 ? -1.871 27.969 6.125 1 89.19 75 ARG B N 1
ATOM 2481 C CA . ARG B 1 75 ? -2.529 29.281 6.027 1 89.19 75 ARG B CA 1
ATOM 2482 C C . ARG B 1 75 ? -3.553 29.453 7.145 1 89.19 75 ARG B C 1
ATOM 2484 O O . ARG B 1 75 ? -3.797 30.578 7.594 1 89.19 75 ARG B O 1
ATOM 2491 N N . ARG B 1 76 ? -4.199 28.375 7.578 1 86.81 76 ARG B N 1
ATOM 2492 C CA . ARG B 1 76 ? -5.379 28.547 8.422 1 86.81 76 ARG B CA 1
ATOM 2493 C C . ARG B 1 76 ? -5.145 27.969 9.812 1 86.81 76 ARG B C 1
ATOM 2495 O O . ARG B 1 76 ? -5.934 28.219 10.727 1 86.81 76 ARG B O 1
ATOM 2502 N N . GLN B 1 77 ? -4.07 27.266 9.984 1 84.06 77 GLN B N 1
ATOM 2503 C CA . GLN B 1 77 ? -3.764 26.688 11.281 1 84.06 77 GLN B CA 1
ATOM 2504 C C . GLN B 1 77 ? -4.984 25.984 11.875 1 84.06 77 GLN B C 1
ATOM 2506 O O . GLN B 1 77 ? -5.527 26.422 12.891 1 84.06 77 GLN B O 1
ATOM 2511 N N . PRO B 1 78 ? -5.371 24.969 11.43 1 87.62 78 PRO B N 1
ATOM 2512 C CA . PRO B 1 78 ? -6.617 24.297 11.781 1 87.62 78 PRO B CA 1
ATOM 2513 C C . PRO B 1 78 ? -6.652 23.844 13.242 1 87.62 78 PRO B C 1
ATOM 2515 O O . PRO B 1 78 ? -5.602 23.547 13.828 1 87.62 78 PRO B O 1
ATOM 2518 N N . THR B 1 79 ? -7.891 23.859 13.812 1 87.62 79 THR B N 1
ATOM 2519 C CA . THR B 1 79 ? -8.125 23.219 15.102 1 87.62 79 THR B CA 1
ATOM 2520 C C . THR B 1 79 ? -7.863 21.719 15.016 1 87.62 79 THR B C 1
ATOM 2522 O O . THR B 1 79 ? -7.605 21.188 13.93 1 87.62 79 THR B O 1
ATOM 2525 N N . ALA B 1 80 ? -7.941 21.047 16.203 1 85.88 80 ALA B N 1
ATOM 2526 C CA . ALA B 1 80 ? -7.73 19.609 16.234 1 85.88 80 ALA B CA 1
ATOM 2527 C C . ALA B 1 80 ? -8.742 18.875 15.367 1 85.88 80 ALA B C 1
ATOM 2529 O O . ALA B 1 80 ? -8.375 17.969 14.602 1 85.88 80 ALA B O 1
ATOM 2530 N N . ILE B 1 81 ? -9.969 19.266 15.5 1 87.06 81 ILE B N 1
ATOM 2531 C CA . ILE B 1 81 ? -11.039 18.594 14.758 1 87.06 81 ILE B CA 1
ATOM 2532 C C . ILE B 1 81 ? -10.844 18.828 13.266 1 87.06 81 ILE B C 1
ATOM 2534 O O . ILE B 1 81 ? -10.992 17.906 12.461 1 87.06 81 ILE B O 1
ATOM 2538 N N . ASP B 1 82 ? -10.492 20.047 12.875 1 90.81 82 ASP B N 1
ATOM 2539 C CA . ASP B 1 82 ? -10.266 20.375 11.469 1 90.81 82 ASP B CA 1
ATOM 2540 C C . ASP B 1 82 ? -9.039 19.641 10.922 1 90.81 82 ASP B C 1
ATOM 2542 O O . ASP B 1 82 ? -9.039 19.188 9.773 1 90.81 82 ASP B O 1
ATOM 2546 N N . LEU B 1 83 ? -8.07 19.562 11.789 1 92.56 83 LEU B N 1
ATOM 2547 C CA . LEU B 1 83 ? -6.867 18.859 11.383 1 92.56 83 LEU B CA 1
ATOM 2548 C C . LEU B 1 83 ? -7.16 17.375 11.148 1 92.56 83 LEU B C 1
ATOM 2550 O O . LEU B 1 83 ? -6.645 16.781 10.203 1 92.56 83 LEU B O 1
ATOM 2554 N N . ARG B 1 84 ? -7.988 16.844 12.008 1 91.94 84 ARG B N 1
ATOM 2555 C CA . ARG B 1 84 ? -8.367 15.438 11.828 1 91.94 84 ARG B CA 1
ATOM 2556 C C . ARG B 1 84 ? -8.992 15.219 10.453 1 91.94 84 ARG B C 1
ATOM 2558 O O . ARG B 1 84 ? -8.719 14.219 9.789 1 91.94 84 ARG B O 1
ATOM 2565 N N . MET B 1 85 ? -9.781 16.094 10.07 1 93.75 85 MET B N 1
ATOM 2566 C CA . MET B 1 85 ? -10.422 16 8.758 1 93.75 85 MET B CA 1
ATOM 2567 C C . MET B 1 85 ? -9.383 16.078 7.645 1 93.75 85 MET B C 1
ATOM 2569 O O . MET B 1 85 ? -9.414 15.273 6.707 1 93.75 85 MET B O 1
ATOM 2573 N N . ILE B 1 86 ? -8.5 17.016 7.762 1 95.44 86 ILE B N 1
ATOM 2574 C CA . ILE B 1 86 ? -7.469 17.203 6.742 1 95.44 86 ILE B CA 1
ATOM 2575 C C . ILE B 1 86 ? -6.59 15.961 6.664 1 95.44 86 ILE B C 1
ATOM 2577 O O . ILE B 1 86 ? -6.281 15.484 5.57 1 95.44 86 ILE B O 1
ATOM 2581 N N . MET B 1 87 ? -6.191 15.422 7.793 1 94.19 87 MET B N 1
ATOM 2582 C CA . MET B 1 87 ? -5.375 14.211 7.824 1 94.19 87 MET B CA 1
ATOM 2583 C C . MET B 1 87 ? -6.129 13.031 7.219 1 94.19 87 MET B C 1
ATOM 2585 O O . MET B 1 87 ? -5.535 12.203 6.52 1 94.19 87 MET B O 1
ATOM 2589 N N . THR B 1 88 ? -7.41 12.93 7.5 1 95.69 88 THR B N 1
ATOM 2590 C CA . THR B 1 88 ? -8.242 11.891 6.906 1 95.69 88 THR B CA 1
ATOM 2591 C C . THR B 1 88 ? -8.25 12.016 5.383 1 95.69 88 THR B C 1
ATOM 2593 O O . THR B 1 88 ? -8.148 11.008 4.676 1 95.69 88 THR B O 1
ATOM 2596 N N . VAL B 1 89 ? -8.352 13.227 4.914 1 97.19 89 VAL B N 1
ATOM 2597 C CA . VAL B 1 89 ? -8.305 13.477 3.479 1 97.19 89 VAL B CA 1
ATOM 2598 C C . VAL B 1 89 ? -6.98 12.984 2.906 1 97.19 89 VAL B C 1
ATOM 2600 O O . VAL B 1 89 ? -6.957 12.242 1.922 1 97.19 89 VAL B O 1
ATOM 2603 N N . ILE B 1 90 ? -5.902 13.312 3.535 1 95.88 90 ILE B N 1
ATOM 2604 C CA . ILE B 1 90 ? -4.562 12.977 3.066 1 95.88 90 ILE B CA 1
ATOM 2605 C C . ILE B 1 90 ? -4.398 11.453 3.014 1 95.88 90 ILE B C 1
ATOM 2607 O O . ILE B 1 90 ? -3.914 10.914 2.02 1 95.88 90 ILE B O 1
ATOM 2611 N N . ASN B 1 91 ? -4.82 10.812 4.059 1 95.38 91 ASN B N 1
ATOM 2612 C CA . ASN B 1 91 ? -4.727 9.359 4.09 1 95.38 91 ASN B CA 1
ATOM 2613 C C . ASN B 1 91 ? -5.629 8.719 3.037 1 95.38 91 ASN B C 1
ATOM 2615 O O . ASN B 1 91 ? -5.238 7.75 2.385 1 95.38 91 ASN B O 1
ATOM 2619 N N . THR B 1 92 ? -6.812 9.242 2.883 1 97.62 92 THR B N 1
ATOM 2620 C CA . THR B 1 92 ? -7.801 8.703 1.957 1 97.62 92 THR B CA 1
ATOM 2621 C C . THR B 1 92 ? -7.305 8.797 0.518 1 97.62 92 THR B C 1
ATOM 2623 O O . THR B 1 92 ? -7.418 7.844 -0.251 1 97.62 92 THR B O 1
ATOM 2626 N N . ILE B 1 93 ? -6.734 9.938 0.165 1 97.56 93 ILE B N 1
ATOM 2627 C CA . ILE B 1 93 ? -6.297 10.109 -1.217 1 97.56 93 ILE B CA 1
ATOM 2628 C C . ILE B 1 93 ? -5.129 9.172 -1.505 1 97.56 93 ILE B C 1
ATOM 2630 O O . ILE B 1 93 ? -4.977 8.68 -2.629 1 97.56 93 ILE B O 1
ATOM 2634 N N . THR B 1 94 ? -4.324 8.875 -0.542 1 95.56 94 THR B N 1
ATOM 2635 C CA . THR B 1 94 ? -3.258 7.898 -0.709 1 95.56 94 THR B CA 1
ATOM 2636 C C . THR B 1 94 ? -3.832 6.52 -1.01 1 95.56 94 THR B C 1
ATOM 2638 O O . THR B 1 94 ? -3.377 5.84 -1.933 1 95.56 94 THR B O 1
ATOM 2641 N N . ASP B 1 95 ? -4.812 6.141 -0.27 1 97.38 95 ASP B N 1
ATOM 2642 C CA . ASP B 1 95 ? -5.449 4.852 -0.517 1 97.38 95 ASP B CA 1
ATOM 2643 C C . ASP B 1 95 ? -6.141 4.832 -1.879 1 97.38 95 ASP B C 1
ATOM 2645 O O . ASP B 1 95 ? -6.105 3.818 -2.582 1 97.38 95 ASP B O 1
ATOM 2649 N N . LEU B 1 96 ? -6.766 5.941 -2.217 1 98.12 96 LEU B N 1
ATOM 2650 C CA . LEU B 1 96 ? -7.422 6.012 -3.52 1 98.12 96 LEU B CA 1
ATOM 2651 C C . LEU B 1 96 ? -6.402 5.863 -4.645 1 98.12 96 LEU B C 1
ATOM 2653 O O . LEU B 1 96 ? -6.672 5.191 -5.645 1 98.12 96 LEU B O 1
ATOM 2657 N N . GLU B 1 97 ? -5.328 6.504 -4.48 1 97.5 97 GLU B N 1
ATOM 2658 C CA . GLU B 1 97 ? -4.258 6.355 -5.461 1 97.5 97 GLU B CA 1
ATOM 2659 C C . GLU B 1 97 ? -3.795 4.902 -5.555 1 97.5 97 GLU B C 1
ATOM 2661 O O . GLU B 1 97 ? -3.598 4.383 -6.656 1 97.5 97 GLU B O 1
ATOM 2666 N N . ARG B 1 98 ? -3.678 4.27 -4.461 1 96.19 98 ARG B N 1
ATOM 2667 C CA . ARG B 1 98 ? -3.275 2.867 -4.441 1 96.19 98 ARG B CA 1
ATOM 2668 C C . ARG B 1 98 ? -4.332 1.986 -5.102 1 96.19 98 ARG B C 1
ATOM 2670 O O . ARG B 1 98 ? -4.004 1.026 -5.797 1 96.19 98 ARG B O 1
ATOM 2677 N N . ILE B 1 99 ? -5.559 2.27 -4.824 1 98.06 99 ILE B N 1
ATOM 2678 C CA . ILE B 1 99 ? -6.633 1.521 -5.469 1 98.06 99 ILE B CA 1
ATOM 2679 C C . ILE B 1 99 ? -6.559 1.713 -6.98 1 98.06 99 ILE B C 1
ATOM 2681 O O . ILE B 1 99 ? -6.723 0.756 -7.742 1 98.06 99 ILE B O 1
ATOM 2685 N N . GLY B 1 100 ? -6.363 2.936 -7.41 1 97.44 100 GLY B N 1
ATOM 2686 C CA . GLY B 1 100 ? -6.145 3.176 -8.828 1 97.44 100 GLY B CA 1
ATOM 2687 C C . GLY B 1 100 ? -5.02 2.34 -9.406 1 97.44 100 GLY B C 1
ATOM 2688 O O . GLY B 1 100 ? -5.152 1.787 -10.5 1 97.44 100 GLY B O 1
ATOM 2689 N N . ASP B 1 101 ? -3.939 2.248 -8.711 1 95.88 101 ASP B N 1
ATOM 2690 C CA . ASP B 1 101 ? -2.805 1.43 -9.133 1 95.88 101 ASP B CA 1
ATOM 2691 C C . ASP B 1 101 ? -3.207 -0.036 -9.273 1 95.88 101 ASP B C 1
ATOM 2693 O O . ASP B 1 101 ? -2.76 -0.719 -10.203 1 95.88 101 ASP B O 1
ATOM 2697 N N . GLU B 1 102 ? -3.953 -0.497 -8.305 1 97.62 102 GLU B N 1
ATOM 2698 C CA . GLU B 1 102 ? -4.418 -1.879 -8.383 1 97.62 102 GLU B CA 1
ATOM 2699 C C . GLU B 1 102 ? -5.309 -2.098 -9.594 1 97.62 102 GLU B C 1
ATOM 2701 O O . GLU B 1 102 ? -5.246 -3.148 -10.242 1 97.62 102 GLU B O 1
ATOM 2706 N N . ALA B 1 103 ? -6.195 -1.13 -9.883 1 98.12 103 ALA B N 1
ATOM 2707 C CA . ALA B 1 103 ? -7.027 -1.219 -11.078 1 98.12 103 ALA B CA 1
ATOM 2708 C C . ALA B 1 103 ? -6.168 -1.298 -12.336 1 98.12 103 ALA B C 1
ATOM 2710 O O . ALA B 1 103 ? -6.438 -2.102 -13.234 1 98.12 103 ALA B O 1
ATOM 2711 N N . ALA B 1 104 ? -5.16 -0.479 -12.422 1 97.31 104 ALA B N 1
ATOM 2712 C CA . ALA B 1 104 ? -4.234 -0.508 -13.555 1 97.31 104 ALA B CA 1
ATOM 2713 C C . ALA B 1 104 ? -3.545 -1.864 -13.664 1 97.31 104 ALA B C 1
ATOM 2715 O O . ALA B 1 104 ? -3.307 -2.359 -14.766 1 97.31 104 ALA B O 1
ATOM 2716 N N . LYS B 1 105 ? -3.199 -2.447 -12.555 1 96.94 105 LYS B N 1
ATOM 2717 C CA . LYS B 1 105 ? -2.584 -3.773 -12.547 1 96.94 105 LYS B CA 1
ATOM 2718 C C . LYS B 1 105 ? -3.525 -4.82 -13.133 1 96.94 105 LYS B C 1
ATOM 2720 O O . LYS B 1 105 ? -3.098 -5.688 -13.891 1 96.94 105 LYS B O 1
ATOM 2725 N N . ILE B 1 106 ? -4.766 -4.754 -12.719 1 97.25 106 ILE B N 1
ATOM 2726 C CA . ILE B 1 106 ? -5.754 -5.68 -13.258 1 97.25 106 ILE B CA 1
ATOM 2727 C C . ILE B 1 106 ? -5.805 -5.551 -14.781 1 97.25 106 ILE B C 1
ATOM 2729 O O . ILE B 1 106 ? -5.816 -6.555 -15.492 1 97.25 106 ILE B O 1
ATOM 2733 N N . ALA B 1 107 ? -5.832 -4.336 -15.258 1 96.69 107 ALA B N 1
ATOM 2734 C CA . ALA B 1 107 ? -5.855 -4.086 -16.703 1 96.69 107 ALA B CA 1
ATOM 2735 C C . ALA B 1 107 ? -4.609 -4.656 -17.375 1 96.69 107 ALA B C 1
ATOM 2737 O O . ALA B 1 107 ? -4.695 -5.242 -18.453 1 96.69 107 ALA B O 1
ATOM 2738 N N . ARG B 1 108 ? -3.492 -4.5 -16.797 1 95.56 108 ARG B N 1
ATOM 2739 C CA . ARG B 1 108 ? -2.252 -5.031 -17.359 1 95.56 108 ARG B CA 1
ATOM 2740 C C . ARG B 1 108 ? -2.287 -6.555 -17.422 1 95.56 108 ARG B C 1
ATOM 2742 O O . ARG B 1 108 ? -1.799 -7.156 -18.375 1 95.56 108 ARG B O 1
ATOM 2749 N N . MET B 1 109 ? -2.801 -7.137 -16.328 1 94.12 109 MET B N 1
ATOM 2750 C CA . MET B 1 109 ? -2.947 -8.586 -16.344 1 94.12 109 MET B CA 1
ATOM 2751 C C . MET B 1 109 ? -3.879 -9.031 -17.469 1 94.12 109 MET B C 1
ATOM 2753 O O . MET B 1 109 ? -3.619 -10.031 -18.141 1 94.12 109 MET B O 1
ATOM 2757 N N . ALA B 1 110 ? -4.992 -8.297 -17.641 1 93.12 110 ALA B N 1
ATOM 2758 C CA . ALA B 1 110 ? -5.902 -8.594 -18.75 1 93.12 110 ALA B CA 1
ATOM 2759 C C . ALA B 1 110 ? -5.172 -8.547 -20.094 1 93.12 110 ALA B C 1
ATOM 2761 O O . ALA B 1 110 ? -5.355 -9.422 -20.938 1 93.12 110 ALA B O 1
ATOM 2762 N N . LYS B 1 111 ? -4.367 -7.535 -20.266 1 92.19 111 LYS B N 1
ATOM 2763 C CA . LYS B 1 111 ? -3.598 -7.379 -21.5 1 92.19 111 LYS B CA 1
ATOM 2764 C C . LYS B 1 111 ? -2.717 -8.602 -21.75 1 92.19 111 LYS B C 1
ATOM 2766 O O . LYS B 1 111 ? -2.656 -9.102 -22.875 1 92.19 111 LYS B O 1
ATOM 2771 N N . LEU B 1 112 ? -2.053 -9.117 -20.766 1 90.69 112 LEU B N 1
ATOM 2772 C CA . LEU B 1 112 ? -1.173 -10.273 -20.891 1 90.69 112 LEU B CA 1
ATOM 2773 C C . LEU B 1 112 ? -1.972 -11.539 -21.203 1 90.69 112 LEU B C 1
ATOM 2775 O O . LEU B 1 112 ? -1.568 -12.336 -22.047 1 90.69 112 LEU B O 1
ATOM 2779 N N . ILE B 1 113 ? -3.078 -11.672 -20.5 1 89.88 113 ILE B N 1
ATOM 2780 C CA . ILE B 1 113 ? -3.912 -12.859 -20.656 1 89.88 113 ILE B CA 1
ATOM 2781 C C . ILE B 1 113 ? -4.43 -12.938 -22.094 1 89.88 113 ILE B C 1
ATOM 2783 O O . ILE B 1 113 ? -4.359 -14 -22.719 1 89.88 113 ILE B O 1
ATOM 2787 N N . TYR B 1 114 ? -4.875 -11.875 -22.625 1 88.56 114 TYR B N 1
ATOM 2788 C CA . TYR B 1 114 ? -5.512 -11.898 -23.938 1 88.56 114 TYR B CA 1
ATOM 2789 C C . TYR B 1 114 ? -4.477 -11.789 -25.062 1 88.56 114 TYR B C 1
ATOM 2791 O O . TYR B 1 114 ? -4.773 -12.07 -26.219 1 88.56 114 TYR B O 1
ATOM 2799 N N . ALA B 1 115 ? -3.305 -11.344 -24.797 1 84.12 115 ALA B N 1
ATOM 2800 C CA . ALA B 1 115 ? -2.223 -11.359 -25.766 1 84.12 115 ALA B CA 1
ATOM 2801 C C . ALA B 1 115 ? -1.731 -12.781 -26.016 1 84.12 115 ALA B C 1
ATOM 2803 O O . ALA B 1 115 ? -1.249 -13.094 -27.109 1 84.12 115 ALA B O 1
ATOM 2804 N N . ALA B 1 116 ? -1.628 -13.547 -25.047 1 75.12 116 ALA B N 1
ATOM 2805 C CA . ALA B 1 116 ? -1.131 -14.914 -25.156 1 75.12 116 ALA B CA 1
ATOM 2806 C C . ALA B 1 116 ? -2.131 -15.797 -25.891 1 75.12 116 ALA B C 1
ATOM 2808 O O . ALA B 1 116 ? -1.81 -16.938 -26.266 1 75.12 116 ALA B O 1
ATOM 2809 N N . ASP B 1 117 ? -3.152 -15.117 -26.625 1 62.28 117 ASP B N 1
ATOM 2810 C CA . ASP B 1 117 ? -4.152 -15.844 -27.406 1 62.28 117 ASP B CA 1
ATOM 2811 C C . ASP B 1 117 ? -4.688 -17.047 -26.641 1 62.28 117 ASP B C 1
ATOM 2813 O O . ASP B 1 117 ? -4.973 -18.094 -27.234 1 62.28 117 ASP B O 1
ATOM 2817 N N . ARG B 1 118 ? -4.469 -17 -25.453 1 57.53 118 ARG B N 1
ATOM 2818 C CA . ARG B 1 118 ? -4.707 -18.25 -24.75 1 57.53 118 ARG B CA 1
ATOM 2819 C C . ARG B 1 118 ? -6.203 -18.531 -24.609 1 57.53 118 ARG B C 1
ATOM 2821 O O . ARG B 1 118 ? -6.969 -17.641 -24.234 1 57.53 118 ARG B O 1
ATOM 2828 N N . MET B 1 119 ? -6.711 -19.344 -25.5 1 49.44 119 MET B N 1
ATOM 2829 C CA . MET B 1 119 ? -8.047 -19.875 -25.75 1 49.44 119 MET B CA 1
ATOM 2830 C C . MET B 1 119 ? -8.789 -20.125 -24.453 1 49.44 119 MET B C 1
ATOM 2832 O O . MET B 1 119 ? -10.016 -20.25 -24.438 1 49.44 119 MET B O 1
ATOM 2836 N N . TYR B 1 120 ? -8.055 -20.625 -23.391 1 54.03 120 TYR B N 1
ATOM 2837 C CA . TYR B 1 120 ? -8.844 -21.109 -22.281 1 54.03 120 TYR B CA 1
ATOM 2838 C C . TYR B 1 120 ? -8.828 -20.109 -21.125 1 54.03 120 TYR B C 1
ATOM 2840 O O . TYR B 1 120 ? -7.871 -20.062 -20.344 1 54.03 120 TYR B O 1
ATOM 2848 N N . THR B 1 121 ? -9.492 -19.031 -21.484 1 59.5 121 THR B N 1
ATOM 2849 C CA . THR B 1 121 ? -9.609 -18.141 -20.344 1 59.5 121 THR B CA 1
ATOM 2850 C C . THR B 1 121 ? -10.688 -18.641 -19.375 1 59.5 121 THR B C 1
ATOM 2852 O O . THR B 1 121 ? -11.828 -18.859 -19.781 1 59.5 121 THR B O 1
ATOM 2855 N N . PRO B 1 122 ? -10.219 -19.188 -18.125 1 61.53 122 PRO B N 1
ATOM 2856 C CA . PRO B 1 122 ? -11.25 -19.578 -17.172 1 61.53 122 PRO B CA 1
ATOM 2857 C C . PRO B 1 122 ? -12.344 -18.516 -17 1 61.53 122 PRO B C 1
ATOM 2859 O O . PRO B 1 122 ? -12.148 -17.359 -17.391 1 61.53 122 PRO B O 1
ATOM 2862 N N . ARG B 1 123 ? -13.516 -19 -16.734 1 64.25 123 ARG B N 1
ATOM 2863 C CA . ARG B 1 123 ? -14.617 -18.094 -16.406 1 64.25 123 ARG B CA 1
ATOM 2864 C C . ARG B 1 123 ? -14.266 -17.203 -15.227 1 64.25 123 ARG B C 1
ATOM 2866 O O . ARG B 1 123 ? -13.836 -17.688 -14.18 1 64.25 123 ARG B O 1
ATOM 2873 N N . PHE B 1 124 ? -14.016 -15.914 -15.445 1 80.69 124 PHE B N 1
ATOM 2874 C CA . PHE B 1 124 ? -13.664 -14.867 -14.492 1 80.69 124 PHE B CA 1
ATOM 2875 C C . PHE B 1 124 ? -14.82 -14.602 -13.539 1 80.69 124 PHE B C 1
ATOM 2877 O O . PHE B 1 124 ? -14.93 -13.508 -12.977 1 80.69 124 PHE B O 1
ATOM 2884 N N . VAL B 1 125 ? -15.648 -15.711 -13.367 1 81.19 125 VAL B N 1
ATOM 2885 C CA . VAL B 1 125 ? -16.844 -15.523 -12.562 1 81.19 125 VAL B CA 1
ATOM 2886 C C . VAL B 1 125 ? -16.469 -15.203 -11.117 1 81.19 125 VAL B C 1
ATOM 2888 O O . VAL B 1 125 ? -17.016 -14.281 -10.516 1 81.19 125 VAL B O 1
ATOM 2891 N N . GLU B 1 126 ? -15.5 -15.938 -10.648 1 87.5 126 GLU B N 1
ATOM 2892 C CA . GLU B 1 126 ? -15.078 -15.734 -9.266 1 87.5 126 GLU B CA 1
ATOM 2893 C C . GLU B 1 126 ? -14.445 -14.359 -9.078 1 87.5 126 GLU B C 1
ATOM 2895 O O . GLU B 1 126 ? -14.641 -13.719 -8.039 1 87.5 126 GLU B O 1
ATOM 2900 N N . ILE B 1 127 ? -13.742 -13.898 -10.07 1 93 127 ILE B N 1
ATOM 2901 C CA . ILE B 1 127 ? -13.094 -12.586 -9.984 1 93 127 ILE B CA 1
ATOM 2902 C C . ILE B 1 127 ? -14.156 -11.492 -10.023 1 93 127 ILE B C 1
ATOM 2904 O O . ILE B 1 127 ? -14.055 -10.5 -9.289 1 93 127 ILE B O 1
ATOM 2908 N N . ARG B 1 128 ? -15.164 -11.695 -10.836 1 93.69 128 ARG B N 1
ATOM 2909 C CA . ARG B 1 128 ? -16.25 -10.727 -10.898 1 93.69 128 ARG B CA 1
ATOM 2910 C C . ARG B 1 128 ? -16.969 -10.617 -9.555 1 93.69 128 ARG B C 1
ATOM 2912 O O . ARG B 1 128 ? -17.344 -9.516 -9.133 1 93.69 128 ARG B O 1
ATOM 2919 N N . HIS B 1 129 ? -17.125 -11.727 -8.969 1 94.69 129 HIS B N 1
ATOM 2920 C CA . HIS B 1 129 ? -17.828 -11.75 -7.684 1 94.69 129 HIS B CA 1
ATOM 2921 C C . HIS B 1 129 ? -17.031 -11 -6.613 1 94.69 129 HIS B C 1
ATOM 2923 O O . HIS B 1 129 ? -17.578 -10.133 -5.93 1 94.69 129 HIS B O 1
ATOM 2929 N N . ILE B 1 130 ? -15.789 -11.32 -6.48 1 96.81 130 ILE B N 1
ATOM 2930 C CA . ILE B 1 130 ? -14.977 -10.68 -5.449 1 96.81 130 ILE B CA 1
ATOM 2931 C C . ILE B 1 130 ? -14.805 -9.195 -5.77 1 96.81 130 ILE B C 1
ATOM 2933 O O . ILE B 1 130 ? -14.742 -8.367 -4.863 1 96.81 130 ILE B O 1
ATOM 2937 N N . ALA B 1 131 ? -14.742 -8.875 -7.039 1 97.5 131 ALA B N 1
ATOM 2938 C CA . ALA B 1 131 ? -14.641 -7.477 -7.457 1 97.5 131 ALA B CA 1
ATOM 2939 C C . ALA B 1 131 ? -15.883 -6.691 -7.055 1 97.5 131 ALA B C 1
ATOM 2941 O O . ALA B 1 131 ? -15.789 -5.531 -6.648 1 97.5 131 ALA B O 1
ATOM 2942 N N . ALA B 1 132 ? -17.031 -7.328 -7.152 1 97.56 132 ALA B N 1
ATOM 2943 C CA . ALA B 1 132 ? -18.281 -6.68 -6.754 1 97.56 132 ALA B CA 1
ATOM 2944 C C . ALA B 1 132 ? -18.281 -6.352 -5.266 1 97.56 132 ALA B C 1
ATOM 2946 O O . ALA B 1 132 ? -18.734 -5.285 -4.859 1 97.56 132 ALA B O 1
ATOM 2947 N N . ILE B 1 133 ? -17.781 -7.262 -4.469 1 98.12 133 ILE B N 1
ATOM 2948 C CA . ILE B 1 133 ? -17.703 -7.031 -3.029 1 98.12 133 ILE B CA 1
ATOM 2949 C C . ILE B 1 133 ? -16.734 -5.875 -2.742 1 98.12 133 ILE B C 1
ATOM 2951 O O . ILE B 1 133 ? -17.078 -4.961 -1.98 1 98.12 133 ILE B O 1
ATOM 2955 N N . ALA B 1 134 ? -15.555 -5.887 -3.381 1 98.25 134 ALA B N 1
ATOM 2956 C CA . ALA B 1 134 ? -14.555 -4.84 -3.176 1 98.25 134 ALA B CA 1
ATOM 2957 C C . ALA B 1 134 ? -15.094 -3.479 -3.605 1 98.25 134 ALA B C 1
ATOM 2959 O O . ALA B 1 134 ? -14.859 -2.471 -2.934 1 98.25 134 ALA B O 1
ATOM 2960 N N . MET B 1 135 ? -15.828 -3.459 -4.707 1 98.19 135 MET B N 1
ATOM 2961 C CA . MET B 1 135 ? -16.422 -2.221 -5.199 1 98.19 135 MET B CA 1
ATOM 2962 C C . MET B 1 135 ? -17.469 -1.693 -4.223 1 98.19 135 MET B C 1
ATOM 2964 O O . MET B 1 135 ? -17.578 -0.485 -4.012 1 98.19 135 MET B O 1
ATOM 2968 N N . ASP B 1 136 ? -18.219 -2.584 -3.734 1 98.38 136 ASP B N 1
ATOM 2969 C CA . ASP B 1 136 ? -19.203 -2.195 -2.732 1 98.38 136 ASP B CA 1
ATOM 2970 C C . ASP B 1 136 ? -18.531 -1.624 -1.488 1 98.38 136 ASP B C 1
ATOM 2972 O O . ASP B 1 136 ? -19 -0.646 -0.909 1 98.38 136 ASP B O 1
ATOM 2976 N N . MET B 1 137 ? -17.469 -2.25 -1.046 1 98.44 137 MET B N 1
ATOM 2977 C CA . MET B 1 137 ? -16.688 -1.741 0.075 1 98.44 137 MET B CA 1
ATOM 2978 C C . MET B 1 137 ? -16.203 -0.315 -0.193 1 98.44 137 MET B C 1
ATOM 2980 O O . MET B 1 137 ? -16.328 0.555 0.672 1 98.44 137 MET B O 1
ATOM 2984 N N . LEU B 1 138 ? -15.688 -0.086 -1.396 1 98.62 138 LEU B N 1
ATOM 2985 C CA . LEU B 1 138 ? -15.188 1.233 -1.763 1 98.62 138 LEU B CA 1
ATOM 2986 C C . LEU B 1 138 ? -16.312 2.262 -1.763 1 98.62 138 LEU B C 1
ATOM 2988 O O . LEU B 1 138 ? -16.156 3.365 -1.238 1 98.62 138 LEU B O 1
ATOM 2992 N N . ARG B 1 139 ? -17.422 1.909 -2.326 1 98.19 139 ARG B N 1
ATOM 2993 C CA . ARG B 1 139 ? -18.578 2.803 -2.359 1 98.19 139 ARG B CA 1
ATOM 2994 C C . ARG B 1 139 ? -19.031 3.168 -0.95 1 98.19 139 ARG B C 1
ATOM 2996 O O . ARG B 1 139 ? -19.297 4.336 -0.663 1 98.19 139 ARG B O 1
ATOM 3003 N N . LYS B 1 140 ? -19.109 2.178 -0.105 1 98.12 140 LYS B N 1
ATOM 3004 C CA . LYS B 1 140 ? -19.516 2.408 1.28 1 98.12 140 LYS B CA 1
ATOM 3005 C C . LYS B 1 140 ? -18.516 3.303 2 1 98.12 140 LYS B C 1
ATOM 3007 O O . LYS B 1 140 ? -18.891 4.16 2.797 1 98.12 140 LYS B O 1
ATOM 3012 N N . ALA B 1 141 ? -17.234 3.062 1.785 1 98.12 141 ALA B N 1
ATOM 3013 C CA . ALA B 1 141 ? -16.188 3.881 2.404 1 98.12 141 ALA B CA 1
ATOM 3014 C C . ALA B 1 141 ? -16.281 5.332 1.942 1 98.12 141 ALA B C 1
ATOM 3016 O O . ALA B 1 141 ? -16.188 6.254 2.752 1 98.12 141 ALA B O 1
ATOM 3017 N N . LEU B 1 142 ? -16.516 5.539 0.611 1 98.12 142 LEU B N 1
ATOM 3018 C CA . LEU B 1 142 ? -16.656 6.879 0.056 1 98.12 142 LEU B CA 1
ATOM 3019 C C . LEU B 1 142 ? -17.906 7.566 0.593 1 98.12 142 LEU B C 1
ATOM 3021 O O . LEU B 1 142 ? -17.875 8.766 0.894 1 98.12 142 LEU B O 1
ATOM 3025 N N . ASP B 1 143 ? -18.969 6.812 0.714 1 97.56 143 ASP B N 1
ATOM 3026 C CA . ASP B 1 143 ? -20.203 7.344 1.29 1 97.56 143 ASP B CA 1
ATOM 3027 C C . ASP B 1 143 ? -20 7.754 2.746 1 97.56 143 ASP B C 1
ATOM 3029 O O . ASP B 1 143 ? -20.469 8.805 3.174 1 97.56 143 ASP B O 1
ATOM 3033 N N . ALA B 1 144 ? -19.344 6.852 3.492 1 96.56 144 ALA B N 1
ATOM 3034 C CA . ALA B 1 144 ? -19.031 7.156 4.887 1 96.56 144 ALA B CA 1
ATOM 3035 C C . ALA B 1 144 ? -18.203 8.43 4.996 1 96.56 144 ALA B C 1
ATOM 3037 O O . ALA B 1 144 ? -18.422 9.25 5.887 1 96.56 144 ALA B O 1
ATOM 3038 N N . PHE B 1 145 ? -17.312 8.602 4.098 1 97.12 145 PHE B N 1
ATOM 3039 C CA . PHE B 1 145 ? -16.469 9.789 4.051 1 97.12 145 PHE B CA 1
ATOM 3040 C C . PHE B 1 145 ? -17.297 11.031 3.73 1 97.12 145 PHE B C 1
ATOM 3042 O O . PHE B 1 145 ? -17.172 12.055 4.402 1 97.12 145 PHE B O 1
ATOM 3049 N N . ALA B 1 146 ? -18.125 10.922 2.719 1 95.75 146 ALA B N 1
ATOM 3050 C CA . ALA B 1 146 ? -18.938 12.039 2.256 1 95.75 146 ALA B CA 1
ATOM 3051 C C . ALA B 1 146 ? -19.891 12.516 3.352 1 95.75 146 ALA B C 1
ATOM 3053 O O . ALA B 1 146 ? -20.109 13.719 3.518 1 95.75 146 ALA B O 1
ATOM 3054 N N . ARG B 1 147 ? -20.391 11.57 4.129 1 94.06 147 ARG B N 1
ATOM 3055 C CA . ARG B 1 147 ? -21.422 11.891 5.121 1 94.06 147 ARG B CA 1
ATOM 3056 C C . ARG B 1 147 ? -20.797 12.078 6.5 1 94.06 147 ARG B C 1
ATOM 3058 O O . ARG B 1 147 ? -21.5 12.398 7.465 1 94.06 147 ARG B O 1
ATOM 3065 N N . VAL B 1 148 ? -19.516 11.844 6.602 1 92.5 148 VAL B N 1
ATOM 3066 C CA . VAL B 1 148 ? -18.828 11.891 7.883 1 92.5 148 VAL B CA 1
ATOM 3067 C C . VAL B 1 148 ? -19.516 10.977 8.891 1 92.5 148 VAL B C 1
ATOM 3069 O O . VAL B 1 148 ? -19.844 11.398 10 1 92.5 148 VAL B O 1
ATOM 3072 N N . ASP B 1 149 ? -19.812 9.812 8.422 1 91 149 ASP B N 1
ATOM 3073 C CA . ASP B 1 149 ? -20.531 8.82 9.211 1 91 149 ASP B CA 1
ATOM 3074 C C . ASP B 1 149 ? -19.734 7.52 9.32 1 91 149 ASP B C 1
ATOM 3076 O O . ASP B 1 149 ? -19.594 6.789 8.344 1 91 149 ASP B O 1
ATOM 3080 N N . PRO B 1 150 ? -19.25 7.215 10.57 1 91.31 150 PRO B N 1
ATOM 3081 C CA . PRO B 1 150 ? -18.375 6.055 10.75 1 91.31 150 PRO B CA 1
ATOM 3082 C C . PRO B 1 150 ? -19.156 4.742 10.859 1 91.31 150 PRO B C 1
ATOM 3084 O O . PRO B 1 150 ? -18.547 3.674 10.984 1 91.31 150 PRO B O 1
ATOM 3087 N N . ASN B 1 151 ? -20.406 4.68 10.672 1 89.31 151 ASN B N 1
ATOM 3088 C CA . ASN B 1 151 ? -21.234 3.529 11 1 89.31 151 ASN B CA 1
ATOM 3089 C C . ASN B 1 151 ? -21 2.375 10.023 1 89.31 151 ASN B C 1
ATOM 3091 O O . ASN B 1 151 ? -21.203 1.211 10.375 1 89.31 151 ASN B O 1
ATOM 3095 N N . ALA B 1 152 ? -20.578 2.707 8.82 1 92.06 152 ALA B N 1
ATOM 3096 C CA . ALA B 1 152 ? -20.391 1.672 7.809 1 92.06 152 ALA B CA 1
ATOM 3097 C C . ALA B 1 152 ? -19.094 0.919 8.031 1 92.06 152 ALA B C 1
ATOM 3099 O O . ALA B 1 152 ? -18.859 -0.128 7.422 1 92.06 152 ALA B O 1
ATOM 3100 N N . SER B 1 153 ? -18.234 1.359 8.898 1 93.19 153 SER B N 1
ATOM 3101 C CA . SER B 1 153 ? -16.875 0.849 9.023 1 93.19 153 SER B CA 1
ATOM 3102 C C . SER B 1 153 ? -16.875 -0.617 9.445 1 93.19 153 SER B C 1
ATOM 3104 O O . SER B 1 153 ? -16.125 -1.427 8.883 1 93.19 153 SER B O 1
ATOM 3106 N N . ALA B 1 154 ? -17.703 -0.967 10.375 1 91.75 154 ALA B N 1
ATOM 3107 C CA . ALA B 1 154 ? -17.75 -2.348 10.852 1 91.75 154 ALA B CA 1
ATOM 3108 C C . ALA B 1 154 ? -18.156 -3.297 9.727 1 91.75 154 ALA B C 1
ATOM 3110 O O . ALA B 1 154 ? -17.578 -4.379 9.578 1 91.75 154 ALA B O 1
ATOM 3111 N N . GLU B 1 155 ? -19.141 -2.877 9.016 1 94.88 155 GLU B N 1
ATOM 3112 C CA . GLU B 1 155 ? -19.594 -3.676 7.883 1 94.88 155 GLU B CA 1
ATOM 3113 C C . GLU B 1 155 ? -18.484 -3.85 6.848 1 94.88 155 GLU B C 1
ATOM 3115 O O . GLU B 1 155 ? -18.297 -4.945 6.312 1 94.88 155 GLU B O 1
ATOM 3120 N N . ILE B 1 156 ? -17.781 -2.809 6.543 1 96.69 156 ILE B N 1
ATOM 3121 C CA . ILE B 1 156 ? -16.703 -2.848 5.559 1 96.69 156 ILE B CA 1
ATOM 3122 C C . ILE B 1 156 ? -15.602 -3.795 6.031 1 96.69 156 ILE B C 1
ATOM 3124 O O . ILE B 1 156 ? -15.047 -4.559 5.238 1 96.69 156 ILE B O 1
ATOM 3128 N N . VAL B 1 157 ? -15.289 -3.799 7.305 1 94.25 157 VAL B N 1
ATOM 3129 C CA . VAL B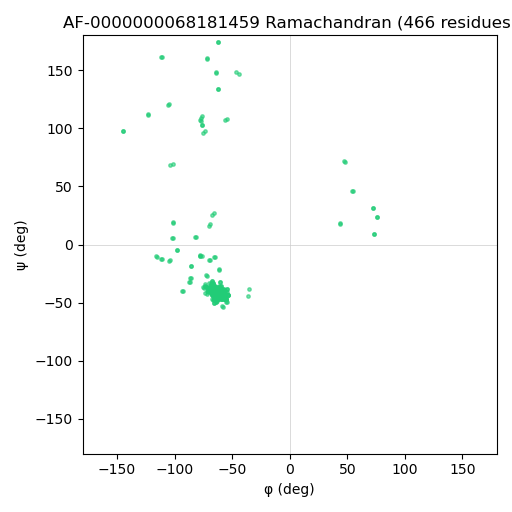 1 157 ? -14.273 -4.68 7.867 1 94.25 157 VAL B CA 1
ATOM 3130 C C . VAL B 1 157 ? -14.711 -6.137 7.715 1 94.25 157 VAL B C 1
ATOM 3132 O O . VAL B 1 157 ? -13.898 -7 7.379 1 94.25 157 VAL B O 1
ATOM 3135 N N . ARG B 1 158 ? -15.945 -6.402 7.891 1 95 158 ARG B N 1
ATOM 3136 C CA . ARG B 1 158 ? -16.469 -7.75 7.703 1 95 158 ARG B CA 1
ATOM 3137 C C . ARG B 1 158 ? -16.406 -8.164 6.238 1 95 158 ARG B C 1
ATOM 3139 O O . ARG B 1 158 ? -16.078 -9.312 5.926 1 95 158 ARG B O 1
ATOM 3146 N N . GLN B 1 159 ? -16.766 -7.254 5.383 1 96.81 159 GLN B N 1
ATOM 3147 C CA . GLN B 1 159 ? -16.672 -7.527 3.951 1 96.81 159 GLN B CA 1
ATOM 3148 C C . GLN B 1 159 ? -15.242 -7.84 3.537 1 96.81 159 GLN B C 1
ATOM 3150 O O . GLN B 1 159 ? -15.016 -8.672 2.654 1 96.81 159 GLN B O 1
ATOM 3155 N N . ASP B 1 160 ? -14.328 -7.133 4.16 1 96.69 160 ASP B N 1
ATOM 3156 C CA . ASP B 1 160 ? -12.922 -7.395 3.865 1 96.69 160 ASP B CA 1
ATOM 3157 C C . ASP B 1 160 ? -12.547 -8.836 4.199 1 96.69 160 ASP B C 1
ATOM 3159 O O . ASP B 1 160 ? -11.789 -9.477 3.463 1 96.69 160 ASP B O 1
ATOM 3163 N N . GLU B 1 161 ? -13.047 -9.312 5.277 1 95.44 161 GLU B N 1
ATOM 3164 C CA . GLU B 1 161 ? -12.828 -10.711 5.637 1 95.44 161 GLU B CA 1
ATOM 3165 C C . GLU B 1 161 ? -13.422 -11.656 4.59 1 95.44 161 GLU B C 1
ATOM 3167 O O . GLU B 1 161 ? -12.828 -12.688 4.27 1 95.44 161 GLU B O 1
ATOM 3172 N N . GLN B 1 162 ? -14.57 -11.258 4.121 1 96.62 162 GLN B N 1
ATOM 3173 C CA . GLN B 1 162 ? -15.203 -12.039 3.062 1 96.62 162 GLN B CA 1
ATOM 3174 C C . GLN B 1 162 ? -14.352 -12.039 1.798 1 96.62 162 GLN B C 1
ATOM 3176 O O . GLN B 1 162 ? -14.188 -13.078 1.154 1 96.62 162 GLN B O 1
ATOM 3181 N N . VAL B 1 163 ? -13.82 -10.914 1.426 1 97.5 163 VAL B N 1
ATOM 3182 C CA . VAL B 1 163 ? -12.961 -10.797 0.255 1 97.5 163 VAL B CA 1
ATOM 3183 C C . VAL B 1 163 ? -11.734 -11.688 0.423 1 97.5 163 VAL B C 1
ATOM 3185 O O . VAL B 1 163 ? -11.32 -12.375 -0.515 1 97.5 163 VAL B O 1
ATOM 3188 N N . ASP B 1 164 ? -11.172 -11.703 1.638 1 95.62 164 ASP B N 1
ATOM 3189 C CA . ASP B 1 164 ? -10.016 -12.547 1.934 1 95.62 164 ASP B CA 1
ATOM 3190 C C . ASP B 1 164 ? -10.344 -14.023 1.735 1 95.62 164 ASP B C 1
ATOM 3192 O O . ASP B 1 164 ? -9.547 -14.773 1.163 1 95.62 164 ASP B O 1
ATOM 3196 N N . GLU B 1 165 ? -11.453 -14.398 2.189 1 96.19 165 GLU B N 1
ATOM 3197 C CA . GLU B 1 165 ? -11.875 -15.789 2.07 1 96.19 165 GLU B CA 1
ATOM 3198 C C . GLU B 1 165 ? -12.102 -16.172 0.611 1 96.19 165 GLU B C 1
ATOM 3200 O O . GLU B 1 165 ? -11.703 -17.25 0.181 1 96.19 165 GLU B O 1
ATOM 3205 N N . GLU B 1 166 ? -12.758 -15.312 -0.061 1 96.06 166 GLU B N 1
ATOM 3206 C CA . GLU B 1 166 ? -12.992 -15.562 -1.48 1 96.06 166 GLU B CA 1
ATOM 3207 C C . GLU B 1 166 ? -11.68 -15.633 -2.252 1 96.06 166 GLU B C 1
ATOM 3209 O O . GLU B 1 166 ? -11.539 -16.438 -3.17 1 96.06 166 GLU B O 1
ATOM 3214 N N . PHE B 1 167 ? -10.789 -14.844 -1.934 1 97.5 167 PHE B N 1
ATOM 3215 C CA . PHE B 1 167 ? -9.477 -14.859 -2.572 1 97.5 167 PHE B CA 1
ATOM 3216 C C . PHE B 1 167 ? -8.781 -16.188 -2.352 1 97.5 167 PHE B C 1
ATOM 3218 O O . PHE B 1 167 ? -8.227 -16.766 -3.287 1 97.5 167 PHE B O 1
ATOM 3225 N N . ARG B 1 168 ? -8.891 -16.703 -1.148 1 95.19 168 ARG B N 1
ATOM 3226 C CA . ARG B 1 168 ? -8.305 -18 -0.85 1 95.19 168 ARG B CA 1
ATOM 3227 C C . ARG B 1 168 ? -8.961 -19.094 -1.684 1 95.19 168 ARG B C 1
ATOM 3229 O O . ARG B 1 168 ? -8.289 -20.016 -2.145 1 95.19 168 ARG B O 1
ATOM 3236 N N . SER B 1 169 ? -10.234 -18.953 -1.852 1 95.56 169 SER B N 1
ATOM 3237 C CA . SER B 1 169 ? -10.961 -19.906 -2.68 1 95.56 169 SER B CA 1
ATOM 3238 C C . SER B 1 169 ? -10.5 -19.844 -4.133 1 95.56 169 SER B C 1
ATOM 3240 O O . SER B 1 169 ? -10.359 -20.875 -4.789 1 95.56 169 SER B O 1
ATOM 3242 N N . ILE B 1 170 ? -10.266 -18.688 -4.609 1 95.56 170 ILE B N 1
ATOM 3243 C CA . ILE B 1 170 ? -9.789 -18.5 -5.977 1 95.56 170 ILE B CA 1
ATOM 3244 C C . ILE B 1 170 ? -8.43 -19.172 -6.148 1 95.56 170 ILE B C 1
ATOM 3246 O O . ILE B 1 170 ? -8.172 -19.828 -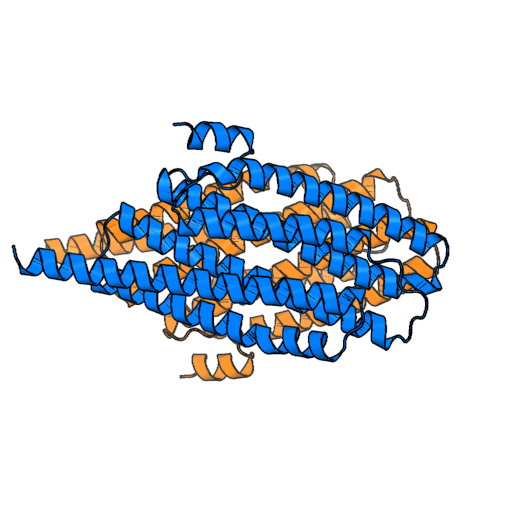7.164 1 95.56 170 ILE B O 1
ATOM 3250 N N . ILE B 1 171 ? -7.559 -19.047 -5.172 1 95.5 171 ILE B N 1
ATOM 3251 C CA . ILE B 1 171 ? -6.234 -19.656 -5.23 1 95.5 171 ILE B CA 1
ATOM 3252 C C . ILE B 1 171 ? -6.363 -21.172 -5.352 1 95.5 171 ILE B C 1
ATOM 3254 O O . ILE B 1 171 ? -5.715 -21.781 -6.195 1 95.5 171 ILE B O 1
ATOM 3258 N N . ARG B 1 172 ? -7.262 -21.719 -4.555 1 94.06 172 ARG B N 1
ATOM 3259 C CA . ARG B 1 172 ? -7.465 -23.172 -4.586 1 94.06 172 ARG B CA 1
ATOM 3260 C C . ARG B 1 172 ? -7.953 -23.625 -5.957 1 94.06 172 ARG B C 1
ATOM 3262 O O . ARG B 1 172 ? -7.488 -24.641 -6.48 1 94.06 172 ARG B O 1
ATOM 3269 N N . HIS B 1 173 ? -8.82 -22.875 -6.461 1 93.06 173 HIS B N 1
ATOM 3270 C CA . HIS B 1 173 ? -9.336 -23.188 -7.785 1 93.06 173 HIS B CA 1
ATOM 3271 C C . HIS B 1 173 ? -8.242 -23.078 -8.844 1 93.06 173 HIS B C 1
ATOM 3273 O O . HIS B 1 173 ? -8.133 -23.938 -9.719 1 93.06 173 HIS B O 1
ATOM 3279 N N . LEU B 1 174 ? -7.457 -22.109 -8.781 1 93.44 174 LEU B N 1
ATOM 3280 C CA . LEU B 1 174 ? -6.395 -21.891 -9.758 1 93.44 174 LEU B CA 1
ATOM 3281 C C . LEU B 1 174 ? -5.344 -23 -9.656 1 93.44 174 LEU B C 1
ATOM 3283 O O . LEU B 1 174 ? -4.801 -23.438 -10.672 1 93.44 174 LEU B O 1
ATOM 3287 N N . VAL B 1 175 ? -5.086 -23.406 -8.398 1 93.56 175 VAL B N 1
ATOM 3288 C CA . VAL B 1 175 ? -4.129 -24.5 -8.188 1 93.56 175 VAL B CA 1
ATOM 3289 C C . VAL B 1 175 ? -4.629 -25.766 -8.883 1 93.56 175 VAL B C 1
ATOM 3291 O O . VAL B 1 175 ? -3.871 -26.422 -9.594 1 93.56 175 VAL B O 1
ATOM 3294 N N . THR B 1 176 ? -5.887 -26.016 -8.711 1 91.75 176 THR B N 1
ATOM 3295 C CA . THR B 1 176 ? -6.484 -27.188 -9.344 1 91.75 176 THR B CA 1
ATOM 3296 C C . THR B 1 176 ? -6.426 -27.062 -10.867 1 91.75 176 THR B C 1
ATOM 3298 O O . THR B 1 176 ? -6.102 -28.031 -11.555 1 91.75 176 THR B O 1
ATOM 3301 N N . PHE B 1 177 ? -6.664 -25.922 -11.297 1 89.38 177 PHE B N 1
ATOM 3302 C CA . PHE B 1 177 ? -6.625 -25.641 -12.727 1 89.38 177 PHE B CA 1
ATOM 3303 C C . PHE B 1 177 ? -5.219 -25.844 -13.273 1 89.38 177 PHE B C 1
ATOM 3305 O O . PHE B 1 177 ? -5.043 -26.422 -14.344 1 89.38 177 PHE B O 1
ATOM 3312 N N . MET B 1 178 ? -4.246 -25.391 -12.625 1 92.38 178 MET B N 1
ATOM 3313 C CA . MET B 1 178 ? -2.85 -25.516 -13.031 1 92.38 178 MET B CA 1
ATOM 3314 C C . MET B 1 178 ? -2.398 -26.969 -13 1 92.38 178 MET B C 1
ATOM 3316 O O . MET B 1 178 ? -1.631 -27.406 -13.859 1 92.38 178 MET B O 1
ATOM 3320 N N . MET B 1 179 ? -2.912 -27.688 -12.102 1 92.69 179 MET B N 1
ATOM 3321 C CA . MET B 1 179 ? -2.557 -29.094 -11.977 1 92.69 179 MET B CA 1
ATOM 3322 C C . MET B 1 179 ? -3.148 -29.906 -13.125 1 92.69 179 MET B C 1
ATOM 3324 O O . MET B 1 179 ? -2.518 -30.844 -13.617 1 92.69 179 MET B O 1
ATOM 3328 N N . GLU B 1 180 ? -4.27 -29.562 -13.516 1 90.44 180 GLU B N 1
ATOM 3329 C CA . GLU B 1 180 ? -4.953 -30.266 -14.594 1 90.44 180 GLU B CA 1
ATOM 3330 C C . GLU B 1 180 ? -4.262 -30.031 -15.93 1 90.44 180 GLU B C 1
ATOM 3332 O O . GLU B 1 180 ? -4.176 -30.953 -16.75 1 90.44 180 GLU B O 1
ATOM 3337 N N . ASP B 1 181 ? -3.809 -28.859 -16.141 1 90 181 ASP B N 1
ATOM 3338 C CA . ASP B 1 181 ? -3.16 -28.516 -17.406 1 90 181 ASP B CA 1
ATOM 3339 C C . ASP B 1 181 ? -2.025 -27.516 -17.188 1 90 181 ASP B C 1
ATOM 3341 O O . ASP B 1 181 ? -2.246 -26.297 -17.219 1 90 181 ASP B O 1
ATOM 3345 N N . PRO B 1 182 ? -0.849 -28.047 -17.125 1 89.25 182 PRO B N 1
ATOM 3346 C CA . PRO B 1 182 ? 0.306 -27.188 -16.828 1 89.25 182 PRO B CA 1
ATOM 3347 C C . PRO B 1 182 ? 0.527 -26.109 -17.875 1 89.25 182 PRO B C 1
ATOM 3349 O O . PRO B 1 182 ? 1.22 -25.125 -17.609 1 89.25 182 PRO B O 1
ATOM 3352 N N . ARG B 1 183 ? -0.014 -26.297 -19.094 1 86.38 183 ARG B N 1
ATOM 3353 C CA . ARG B 1 183 ? 0.13 -25.297 -20.125 1 86.38 183 ARG B CA 1
ATOM 3354 C C . ARG B 1 183 ? -0.604 -24.016 -19.75 1 86.38 183 ARG B C 1
ATOM 3356 O O . ARG B 1 183 ? -0.364 -22.953 -20.344 1 86.38 183 ARG B O 1
ATOM 3363 N N . LYS B 1 184 ? -1.407 -24.078 -18.703 1 88 184 LYS B N 1
ATOM 3364 C CA . LYS B 1 184 ? -2.236 -22.938 -18.297 1 88 184 LYS B CA 1
ATOM 3365 C C . LYS B 1 184 ? -1.621 -22.203 -17.109 1 88 184 LYS B C 1
ATOM 3367 O O . LYS B 1 184 ? -2.174 -21.203 -16.641 1 88 184 LYS B O 1
ATOM 3372 N N . ILE B 1 185 ? -0.499 -22.594 -16.734 1 92.5 185 ILE B N 1
ATOM 3373 C CA . ILE B 1 185 ? 0.103 -22.094 -15.492 1 92.5 185 ILE B CA 1
ATOM 3374 C C . ILE B 1 185 ? 0.369 -20.594 -15.609 1 92.5 185 ILE B C 1
ATOM 3376 O O . ILE B 1 185 ? 0.03 -19.828 -14.711 1 92.5 185 ILE B O 1
ATOM 3380 N N . SER B 1 186 ? 0.9 -20.141 -16.734 1 91.06 186 SER B N 1
ATOM 3381 C CA . SER B 1 186 ? 1.204 -18.734 -16.891 1 91.06 186 SER B CA 1
ATOM 3382 C C . SER B 1 186 ? -0.061 -17.875 -16.828 1 91.06 186 SER B C 1
ATOM 3384 O O . SER B 1 186 ? -0.1 -16.875 -16.125 1 91.06 186 SER B O 1
ATOM 3386 N N . THR B 1 187 ? -1.078 -18.312 -17.516 1 90.56 187 THR B N 1
ATOM 3387 C CA . THR B 1 187 ? -2.355 -17.609 -17.5 1 90.56 187 THR B CA 1
ATOM 3388 C C . THR B 1 187 ? -2.959 -17.609 -16.094 1 90.56 187 THR B C 1
ATOM 3390 O O . THR B 1 187 ? -3.496 -16.594 -15.648 1 90.56 187 THR B O 1
ATOM 3393 N N . ALA B 1 188 ? -2.867 -18.75 -15.414 1 92.5 188 ALA B N 1
ATOM 3394 C CA . ALA B 1 188 ? -3.4 -18.859 -14.062 1 92.5 188 ALA B CA 1
ATOM 3395 C C . ALA B 1 188 ? -2.699 -17.891 -13.109 1 92.5 188 ALA B C 1
ATOM 3397 O O . ALA B 1 188 ? -3.332 -17.328 -12.219 1 92.5 188 ALA B O 1
ATOM 3398 N N . ILE B 1 189 ? -1.426 -17.719 -13.305 1 94.12 189 ILE B N 1
ATOM 3399 C CA . ILE B 1 189 ? -0.658 -16.797 -12.477 1 94.12 189 ILE B CA 1
ATOM 3400 C C . ILE B 1 189 ? -1.117 -15.375 -12.734 1 94.12 189 ILE B C 1
ATOM 3402 O O . ILE B 1 189 ? -1.26 -14.578 -11.797 1 94.12 189 ILE B O 1
ATOM 3406 N N . GLU B 1 190 ? -1.316 -15 -13.977 1 93.56 190 GLU B N 1
ATOM 3407 C CA . GLU B 1 190 ? -1.831 -13.672 -14.297 1 93.56 190 GLU B CA 1
ATOM 3408 C C . GLU B 1 190 ? -3.193 -13.438 -13.648 1 93.56 190 GLU B C 1
ATOM 3410 O O . GLU B 1 190 ? -3.457 -12.359 -13.117 1 93.56 190 GLU B O 1
ATOM 3415 N N . ILE B 1 191 ? -4.039 -14.445 -13.648 1 93.81 191 ILE B N 1
ATOM 3416 C CA . ILE B 1 191 ? -5.352 -14.375 -13.016 1 93.81 191 ILE B CA 1
ATOM 3417 C C . ILE B 1 191 ? -5.184 -14.211 -11.508 1 93.81 191 ILE B C 1
ATOM 3419 O O . ILE B 1 191 ? -5.906 -13.43 -10.875 1 93.81 191 ILE B O 1
ATOM 3423 N N . LEU B 1 192 ? -4.266 -14.945 -11.008 1 96 192 LEU B N 1
ATOM 3424 C CA . LEU B 1 192 ? -3.959 -14.844 -9.586 1 96 192 LEU B CA 1
ATOM 3425 C C . LEU B 1 192 ? -3.58 -13.414 -9.211 1 96 192 LEU B C 1
ATOM 3427 O O . LEU B 1 192 ? -4.055 -12.891 -8.203 1 96 192 LEU B O 1
ATOM 3431 N N . PHE B 1 193 ? -2.781 -12.805 -9.992 1 96.56 193 PHE B N 1
ATOM 3432 C CA . PHE B 1 193 ? -2.355 -11.438 -9.727 1 96.56 193 PHE B CA 1
ATOM 3433 C C . PHE B 1 193 ? -3.535 -10.477 -9.82 1 96.56 193 PHE B C 1
ATOM 3435 O O . PHE B 1 193 ? -3.641 -9.539 -9.031 1 96.56 193 PHE B O 1
ATOM 3442 N N . ALA B 1 194 ? -4.391 -10.672 -10.773 1 96.44 194 ALA B N 1
ATOM 3443 C CA . ALA B 1 194 ? -5.594 -9.852 -10.875 1 96.44 194 ALA B CA 1
ATOM 3444 C C . ALA B 1 194 ? -6.477 -10.008 -9.641 1 96.44 194 ALA B C 1
ATOM 3446 O O . ALA B 1 194 ? -6.98 -9.023 -9.102 1 96.44 194 ALA B O 1
ATOM 3447 N N . ALA B 1 195 ? -6.633 -11.25 -9.242 1 96.81 195 ALA B N 1
ATOM 3448 C CA . ALA B 1 195 ? -7.422 -11.523 -8.047 1 96.81 195 ALA B CA 1
ATOM 3449 C C . ALA B 1 195 ? -6.805 -10.852 -6.82 1 96.81 195 ALA B C 1
ATOM 3451 O O . ALA B 1 195 ? -7.516 -10.289 -5.984 1 96.81 195 ALA B O 1
ATOM 3452 N N . LYS B 1 196 ? -5.508 -10.922 -6.684 1 97.75 196 LYS B N 1
ATOM 3453 C CA . LYS B 1 196 ? -4.805 -10.273 -5.578 1 97.75 196 LYS B CA 1
ATOM 3454 C C . LYS B 1 196 ? -5.023 -8.766 -5.598 1 97.75 196 LYS B C 1
ATOM 3456 O O . LYS B 1 196 ? -5.199 -8.141 -4.547 1 97.75 196 LYS B O 1
ATOM 3461 N N . ALA B 1 197 ? -4.969 -8.211 -6.758 1 97.88 197 ALA B N 1
ATOM 3462 C CA . ALA B 1 197 ? -5.219 -6.777 -6.891 1 97.88 197 ALA B CA 1
ATOM 3463 C C . ALA B 1 197 ? -6.605 -6.414 -6.363 1 97.88 197 ALA B C 1
ATOM 3465 O O . ALA B 1 197 ? -6.766 -5.395 -5.684 1 97.88 197 ALA B O 1
ATOM 3466 N N . VAL B 1 198 ? -7.586 -7.234 -6.648 1 98 198 VAL B N 1
ATOM 3467 C CA . VAL B 1 198 ? -8.945 -6.988 -6.168 1 98 198 VAL B CA 1
ATOM 3468 C C . VAL B 1 198 ? -8.977 -7.074 -4.645 1 98 198 VAL B C 1
ATOM 3470 O O . VAL B 1 198 ? -9.586 -6.234 -3.98 1 98 198 VAL B O 1
ATOM 3473 N N . GLU B 1 199 ? -8.367 -8.109 -4.176 1 98.06 199 GLU B N 1
ATOM 3474 C CA . GLU B 1 199 ? -8.273 -8.25 -2.727 1 98.06 199 GLU B CA 1
ATOM 3475 C C . GLU B 1 199 ? -7.648 -7.012 -2.092 1 98.06 199 GLU B C 1
ATOM 3477 O O . GLU B 1 199 ? -8.117 -6.539 -1.053 1 98.06 199 GLU B O 1
ATOM 3482 N N . ARG B 1 200 ? -6.695 -6.426 -2.676 1 97.44 200 ARG B N 1
ATOM 3483 C CA . ARG B 1 200 ? -6.012 -5.238 -2.17 1 97.44 200 ARG B CA 1
ATOM 3484 C C . ARG B 1 200 ? -6.922 -4.016 -2.238 1 97.44 200 ARG B C 1
ATOM 3486 O O . ARG B 1 200 ? -6.852 -3.135 -1.378 1 97.44 200 ARG B O 1
ATOM 3493 N N . ILE B 1 201 ? -7.688 -3.949 -3.299 1 98.25 201 ILE B N 1
ATOM 3494 C CA . ILE B 1 201 ? -8.68 -2.885 -3.377 1 98.25 201 ILE B CA 1
ATOM 3495 C C . ILE B 1 201 ? -9.578 -2.926 -2.143 1 98.25 201 ILE B C 1
ATOM 3497 O O . ILE B 1 201 ? -9.844 -1.893 -1.523 1 98.25 201 ILE B O 1
ATOM 3501 N N . GLY B 1 202 ? -10.031 -4.117 -1.812 1 97.81 202 GLY B N 1
ATOM 3502 C CA . GLY B 1 202 ? -10.797 -4.277 -0.588 1 97.81 202 GLY B CA 1
ATOM 3503 C C . GLY B 1 202 ? -10.062 -3.811 0.649 1 97.81 202 GLY B C 1
ATOM 3504 O O . GLY B 1 202 ? -10.633 -3.133 1.504 1 97.81 202 GLY B O 1
ATOM 3505 N N . ASP B 1 203 ? -8.805 -4.113 0.753 1 96.5 203 ASP B N 1
ATOM 3506 C CA . ASP B 1 203 ? -7.973 -3.715 1.885 1 96.5 203 ASP B CA 1
ATOM 3507 C C . ASP B 1 203 ? -7.902 -2.193 2.006 1 96.5 203 ASP B C 1
ATOM 3509 O O . ASP B 1 203 ? -8.023 -1.647 3.104 1 96.5 203 ASP B O 1
ATOM 3513 N N . HIS B 1 204 ? -7.691 -1.54 0.912 1 97.44 204 HIS B N 1
ATOM 3514 C CA . HIS B 1 204 ? -7.605 -0.084 0.922 1 97.44 204 HIS B CA 1
ATOM 3515 C C . HIS B 1 204 ? -8.945 0.543 1.299 1 97.44 204 HIS B C 1
ATOM 3517 O O . HIS B 1 204 ? -8.984 1.553 2.006 1 97.44 204 HIS B O 1
ATOM 3523 N N . ALA B 1 205 ? -10.031 -0.065 0.781 1 98.12 205 ALA B N 1
ATOM 3524 C CA . ALA B 1 205 ? -11.352 0.423 1.168 1 98.12 205 ALA B CA 1
ATOM 3525 C C . ALA B 1 205 ? -11.555 0.308 2.676 1 98.12 205 ALA B C 1
ATOM 3527 O O . ALA B 1 205 ? -12.133 1.205 3.299 1 98.12 205 ALA B O 1
ATOM 3528 N N . LYS B 1 206 ? -11.125 -0.759 3.227 1 97.25 206 LYS B N 1
ATOM 3529 C CA . LYS B 1 206 ? -11.18 -0.946 4.676 1 97.25 206 LYS B CA 1
ATOM 3530 C C . LYS B 1 206 ? -10.406 0.154 5.398 1 97.25 206 LYS B C 1
ATOM 3532 O O . LYS B 1 206 ? -10.914 0.752 6.348 1 97.25 206 LYS B O 1
ATOM 3537 N N . ASN B 1 207 ? -9.203 0.485 4.973 1 94.88 207 ASN B N 1
ATOM 3538 C CA . ASN B 1 207 ? -8.406 1.559 5.559 1 94.88 207 ASN B CA 1
ATOM 3539 C C . ASN B 1 207 ? -9.172 2.881 5.566 1 94.88 207 ASN B C 1
ATOM 3541 O O . ASN B 1 207 ? -9.203 3.578 6.582 1 94.88 207 ASN B O 1
ATOM 3545 N N . MET B 1 208 ? -9.734 3.137 4.414 1 97.12 208 MET B N 1
ATOM 3546 C CA . MET B 1 208 ? -10.469 4.391 4.266 1 97.12 208 MET B CA 1
ATOM 3547 C C . MET B 1 208 ? -11.586 4.488 5.293 1 97.12 208 MET B C 1
ATOM 3549 O O . MET B 1 208 ? -11.82 5.555 5.867 1 97.12 208 MET B O 1
ATOM 3553 N N . SER B 1 209 ? -12.25 3.396 5.496 1 96.19 209 SER B N 1
ATOM 3554 C CA . SER B 1 209 ? -13.336 3.393 6.469 1 96.19 209 SER B CA 1
ATOM 3555 C C . SER B 1 209 ? -12.82 3.639 7.879 1 96.19 209 SER B C 1
ATOM 3557 O O . SER B 1 209 ? -13.484 4.289 8.688 1 96.19 209 SER B O 1
ATOM 3559 N N . GLU B 1 210 ? -11.711 3.152 8.203 1 93.81 210 GLU B N 1
ATOM 3560 C CA . GLU B 1 210 ? -11.094 3.348 9.508 1 93.81 210 GLU B CA 1
ATOM 3561 C C . GLU B 1 210 ? -10.703 4.805 9.719 1 93.81 210 GLU B C 1
ATOM 3563 O O . GLU B 1 210 ? -10.789 5.324 10.836 1 93.81 210 GLU B O 1
ATOM 3568 N N . TYR B 1 211 ? -10.219 5.41 8.617 1 94.5 211 TYR B N 1
ATOM 3569 C CA . TYR B 1 211 ? -9.891 6.828 8.711 1 94.5 211 TYR B CA 1
ATOM 3570 C C . TYR B 1 211 ? -11.117 7.648 9.086 1 94.5 211 TYR B C 1
ATOM 3572 O O . TYR B 1 211 ? -11.008 8.641 9.805 1 94.5 211 TYR B O 1
ATOM 3580 N N . VAL B 1 212 ? -12.281 7.219 8.57 1 94.88 212 VAL B N 1
ATOM 3581 C CA . VAL B 1 212 ? -13.508 7.941 8.859 1 94.88 212 VAL B CA 1
ATOM 3582 C C . VAL B 1 212 ? -13.836 7.828 10.352 1 94.88 212 VAL B C 1
ATOM 3584 O O . VAL B 1 212 ? -14.273 8.797 10.969 1 94.88 212 VAL B O 1
ATOM 3587 N N . VAL B 1 213 ? -13.633 6.695 10.938 1 93.06 213 VAL B N 1
ATOM 3588 C CA . VAL B 1 213 ? -13.852 6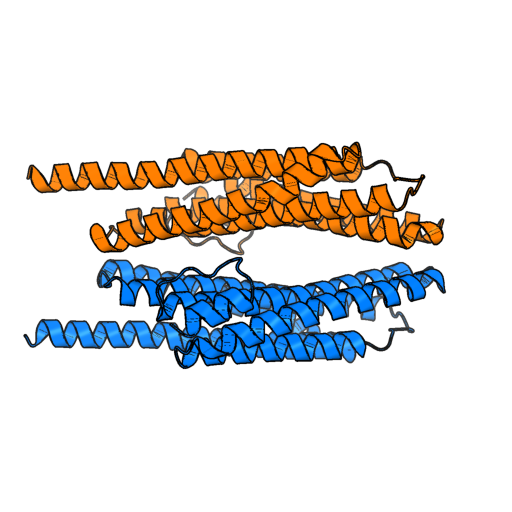.516 12.367 1 93.06 213 VAL B CA 1
ATOM 3589 C C . VAL B 1 213 ? -12.945 7.465 13.148 1 93.06 213 VAL B C 1
ATOM 3591 O O . VAL B 1 213 ? -13.398 8.133 14.086 1 93.06 213 VAL B O 1
ATOM 3594 N N . TYR B 1 214 ? -11.75 7.523 12.742 1 91.06 214 TYR B N 1
ATOM 3595 C CA . TYR B 1 214 ? -10.805 8.445 13.367 1 91.06 214 TYR B CA 1
ATOM 3596 C C . TYR B 1 214 ? -11.258 9.891 13.211 1 91.06 214 TYR B C 1
ATOM 3598 O O . TYR B 1 214 ? -11.172 10.68 14.148 1 91.06 214 TYR B O 1
ATOM 3606 N N . MET B 1 215 ? -11.664 10.203 12.039 1 91.38 215 MET B N 1
ATOM 3607 C CA . MET B 1 215 ? -12.102 11.562 11.734 1 91.38 215 MET B CA 1
ATOM 3608 C C . MET B 1 215 ? -13.227 11.992 12.664 1 91.38 215 MET B C 1
ATOM 3610 O O . MET B 1 215 ? -13.227 13.125 13.164 1 91.38 215 MET B O 1
ATOM 3614 N N . VAL B 1 216 ? -14.102 11.102 12.953 1 90.31 216 VAL B N 1
ATOM 3615 C CA . VAL B 1 216 ? -15.32 11.445 13.672 1 90.31 216 VAL B CA 1
ATOM 3616 C C . VAL B 1 216 ? -15.109 11.258 15.18 1 90.31 216 VAL B C 1
ATOM 3618 O O . VAL B 1 216 ? -15.508 12.109 15.977 1 90.31 216 VAL B O 1
ATOM 3621 N N . LYS B 1 217 ? -14.43 10.227 15.57 1 87.88 217 LYS B N 1
ATOM 3622 C CA . LYS B 1 217 ? -14.391 9.859 16.984 1 87.88 217 LYS B CA 1
ATOM 3623 C C . LYS B 1 217 ? -13.047 10.242 17.609 1 87.88 217 LYS B C 1
ATOM 3625 O O . LYS B 1 217 ? -12.906 10.25 18.828 1 87.88 217 LYS B O 1
ATOM 3630 N N . GLY B 1 218 ? -12.094 10.539 16.828 1 83.88 218 GLY B N 1
ATOM 3631 C CA . GLY B 1 218 ? -10.758 10.828 17.328 1 83.88 218 GLY B CA 1
ATOM 3632 C C . GLY B 1 218 ? -10.023 9.594 17.797 1 83.88 218 GLY B C 1
ATOM 3633 O O . GLY B 1 218 ? -8.992 9.695 18.469 1 83.88 218 GLY B O 1
ATOM 3634 N N . LYS B 1 219 ? -10.586 8.508 17.531 1 78.38 219 LYS B N 1
ATOM 3635 C CA . LYS B 1 219 ? -9.977 7.234 17.922 1 78.38 219 LYS B CA 1
ATOM 3636 C C . LYS B 1 219 ? -9.367 6.523 16.719 1 78.38 219 LYS B C 1
ATOM 3638 O O . LYS B 1 219 ? -10.055 6.27 15.727 1 78.38 219 LYS B O 1
ATOM 3643 N N . ASP B 1 220 ? -8.062 6.332 16.906 1 76.38 220 ASP B N 1
ATOM 3644 C CA . ASP B 1 220 ? -7.383 5.598 15.844 1 76.38 220 ASP B CA 1
ATOM 3645 C C . ASP B 1 220 ? -7.688 4.105 15.922 1 76.38 220 ASP B C 1
ATOM 3647 O O . ASP B 1 220 ? -7.246 3.426 16.859 1 76.38 220 ASP B O 1
ATOM 3651 N N . VAL B 1 221 ? -8.555 3.65 15.07 1 78 221 VAL B N 1
ATOM 3652 C CA . VAL B 1 221 ? -9.016 2.266 15.102 1 78 221 VAL B CA 1
ATOM 3653 C C . VAL B 1 221 ? -8.297 1.459 14.023 1 78 221 VAL B C 1
ATOM 3655 O O . VAL B 1 221 ? -8.828 0.455 13.539 1 78 221 VAL B O 1
ATOM 3658 N N . ARG B 1 222 ? -7.203 1.992 13.57 1 78.88 222 ARG B N 1
ATOM 3659 C CA . ARG B 1 222 ? -6.414 1.208 12.625 1 78.88 222 ARG B CA 1
ATOM 3660 C C . ARG B 1 222 ? -5.922 -0.086 13.258 1 78.88 222 ARG B C 1
ATOM 3662 O O . ARG B 1 222 ? -5.484 -0.088 14.414 1 78.88 222 ARG B O 1
ATOM 3669 N N . HIS B 1 223 ? -6.07 -1.197 12.547 1 79.12 223 HIS B N 1
ATOM 3670 C CA . HIS B 1 223 ? -5.512 -2.502 12.883 1 79.12 223 HIS B CA 1
ATOM 3671 C C . HIS B 1 223 ? -6.293 -3.16 14.016 1 79.12 223 HIS B C 1
ATOM 3673 O O . HIS B 1 223 ? -5.727 -3.91 14.812 1 79.12 223 HIS B O 1
ATOM 3679 N N . VAL B 1 224 ? -7.586 -2.725 14.172 1 74.5 224 VAL B N 1
ATOM 3680 C CA . VAL B 1 224 ? -8.414 -3.365 15.188 1 74.5 224 VAL B CA 1
ATOM 3681 C C . VAL B 1 224 ? -9.516 -4.184 14.523 1 74.5 224 VAL B C 1
ATOM 3683 O O . VAL B 1 224 ? -9.781 -4.02 13.336 1 74.5 224 VAL B O 1
ATOM 3686 N N . SER B 1 225 ? -10.094 -5.113 15.281 1 77.69 225 SER B N 1
ATOM 3687 C CA . SER B 1 225 ? -11.133 -6 14.766 1 77.69 225 SER B CA 1
ATOM 3688 C C . SER B 1 225 ? -12.438 -5.25 14.547 1 77.69 225 SER B C 1
ATOM 3690 O O . SER B 1 225 ? -12.625 -4.148 15.062 1 77.69 225 SER B O 1
ATOM 3692 N N . ALA B 1 226 ? -13.289 -5.848 13.703 1 79.75 226 ALA B N 1
ATOM 3693 C CA . ALA B 1 226 ? -14.609 -5.266 13.445 1 79.75 226 ALA B CA 1
ATOM 3694 C C . ALA B 1 226 ? -15.359 -5.012 14.75 1 79.75 226 ALA B C 1
ATOM 3696 O O . ALA B 1 226 ? -16.016 -3.98 14.914 1 79.75 226 ALA B O 1
ATOM 3697 N N . ASP B 1 227 ? -15.25 -5.98 15.578 1 77.38 227 ASP B N 1
ATOM 3698 C CA . ASP B 1 227 ? -15.945 -5.863 16.859 1 77.38 227 ASP B CA 1
ATOM 3699 C C . ASP B 1 227 ? -15.43 -4.66 17.656 1 77.38 227 ASP B C 1
ATOM 3701 O O . ASP B 1 227 ? -16.219 -3.957 18.297 1 77.38 227 ASP B O 1
ATOM 3705 N N . GLU B 1 228 ? -14.203 -4.469 17.625 1 77.19 228 GLU B N 1
ATOM 3706 C CA . GLU B 1 228 ? -13.609 -3.328 18.312 1 77.19 228 GLU B CA 1
ATOM 3707 C C . GLU B 1 228 ? -14.047 -2.01 17.688 1 77.19 228 GLU B C 1
ATOM 3709 O O . GLU B 1 228 ? -14.273 -1.024 18.391 1 77.19 228 GLU B O 1
ATOM 3714 N N . ILE B 1 229 ? -14.188 -2.014 16.453 1 79.88 229 ILE B N 1
ATOM 3715 C CA . ILE B 1 229 ? -14.641 -0.819 15.75 1 79.88 229 ILE B CA 1
ATOM 3716 C C . ILE B 1 229 ? -16.078 -0.497 16.156 1 79.88 229 ILE B C 1
ATOM 3718 O O . ILE B 1 229 ? -16.422 0.662 16.406 1 79.88 229 ILE B O 1
ATOM 3722 N N . GLU B 1 230 ? -16.891 -1.568 16.141 1 77.69 230 GLU B N 1
ATOM 3723 C CA . GLU B 1 230 ? -18.281 -1.371 16.516 1 77.69 230 GLU B CA 1
ATOM 3724 C C . GLU B 1 230 ? -18.406 -0.731 17.891 1 77.69 230 GLU B C 1
ATOM 3726 O O . GLU B 1 230 ? -19.25 0.14 18.109 1 77.69 230 GLU B O 1
ATOM 3731 N N . ARG B 1 231 ? -17.562 -1.186 18.766 1 74.5 231 ARG B N 1
ATOM 3732 C CA . ARG B 1 231 ? -17.562 -0.646 20.109 1 74.5 231 ARG B CA 1
ATOM 3733 C C . ARG B 1 231 ? -17.188 0.83 20.125 1 74.5 231 ARG B C 1
ATOM 3735 O O . ARG B 1 231 ? -17.75 1.625 20.859 1 74.5 231 ARG B O 1
ATOM 3742 N N . GLU B 1 232 ? -16.266 1.152 19.297 1 73.56 232 GLU B N 1
ATOM 3743 C CA . GLU B 1 232 ? -15.766 2.525 19.266 1 73.56 232 GLU B CA 1
ATOM 3744 C C . GLU B 1 232 ? -16.766 3.453 18.578 1 73.56 232 GLU B C 1
ATOM 3746 O O . GLU B 1 232 ? -16.938 4.605 18.984 1 73.56 232 GLU B O 1
ATOM 3751 N N . VAL B 1 233 ? -17.406 2.92 17.547 1 76.5 233 VAL B N 1
ATOM 3752 C CA . VAL B 1 233 ? -18.359 3.727 16.797 1 76.5 233 VAL B CA 1
ATOM 3753 C C . VAL B 1 233 ? -19.609 3.982 17.641 1 76.5 233 VAL B C 1
ATOM 3755 O O . VAL B 1 233 ? -20.234 5.039 17.516 1 76.5 233 VAL B O 1
ATOM 3758 N N . GLY B 1 234 ? -19.984 2.947 18.406 1 68.62 234 GLY B N 1
ATOM 3759 C CA . GLY B 1 234 ? -21.172 3.047 19.25 1 68.62 234 GLY B CA 1
ATOM 3760 C C . GLY B 1 234 ? -20.984 3.988 20.422 1 68.62 234 GLY B C 1
ATOM 3761 O O . GLY B 1 234 ? -21.953 4.344 21.109 1 68.62 234 GLY B O 1
ATOM 3762 N N . LYS B 1 235 ? -19.781 4.43 20.766 1 64.25 235 LYS B N 1
ATOM 3763 C CA . LYS B 1 235 ? -19.531 5.344 21.875 1 64.25 235 LYS B CA 1
ATOM 3764 C C . LYS B 1 235 ? -19.5 6.793 21.406 1 64.25 235 LYS B C 1
ATOM 3766 O O . LYS B 1 235 ? -19.109 7.066 20.266 1 64.25 235 LYS B O 1
#

Organism: Nitrosomonas europaea (strain ATCC 19718 / CIP 103999 / KCTC 2705 / NBRC 14298) (NCBI:txid228410)

InterPro domains:
  IPR026022 PhoU domain [PF01895] (23-109)
  IPR026022 PhoU domain [PF01895] (127-212)
  IPR028366 PhoU [PIRSF003107] (6-223)
  IPR028366 PhoU [PTHR42930] (4-221)
  IPR028366 PhoU [TIGR02135] (9-221)
  IPR038078 PhoU-like domain superfamily [G3DSA:1.20.58.220] (1-114)
  IPR038078 PhoU-like domain superfamily [G3DSA:1.20.58.220] (115-230)

Radius of gyration: 22.56 Å; Cα contacts (8 Å, |Δi|>4): 622; chains: 2; bounding box: 42×72×52 Å

pLDDT: mean 90.2, std 10.92, range [45.91, 98.62]

Secondary structure (DSSP, 8-state):
-HHHHHHHHHHHHHHHHHHHHHHHHHHHHHHHHHHHHHHHHH--HHHHHHHHHHHHHHHHHHHHHHHHHHHHHHHH---HHHHHHHHHHHHHHHHHHHHHHHHHHHHHHHHHHHHTT-S----THHHHHHHHHHHHHHHHHHHHHHHT-GGGHHHHHHHHHHHHHHHHHHHHHHHHHHHH-GGGHHHHHHHHHHHHHHHHHHHHHHHHHHHHHHHHH----TT--HHHHHHHHT-/-HHHHHHHHHHHHHHHHHHHHHHHHHHHHHHHHHHHHHHHHH--HHHHHHHHHHHHHHHHHHHHHHHHHHHHHHHH---HHHHHHHHHHHHHHHHHHHHHHHHHHHHHHHHHHHHTT-S----THHHHHHHHHHHHHHHHHHHHHHHT-GGGHHHHHHHHHHHHHHHHHHHHHHHHHHHH-GGGHHHHHHHHHHHHHHHHHHHHHHHHHHHHHHHHH----TT--HHHHHHHHT-

Solvent-accessible surface area (backbone atoms only — not comparable to full-atom values): 23224 Å² total; per-residue (Å²): 113,68,65,61,50,50,50,48,49,52,50,50,50,54,54,50,50,53,52,50,50,50,51,51,51,48,52,52,34,52,48,32,38,53,37,10,52,47,13,47,68,68,61,39,64,68,39,23,53,48,31,52,61,47,41,57,56,47,50,49,49,39,54,53,51,47,50,49,49,54,48,46,46,54,74,61,52,46,54,66,68,53,39,35,45,49,52,35,49,52,54,38,38,52,36,47,38,50,38,31,51,31,24,28,48,25,13,52,32,28,52,55,45,60,65,66,65,51,81,79,63,74,80,51,58,66,51,51,51,48,40,52,53,23,50,50,32,36,51,48,26,52,48,23,54,75,65,68,40,43,77,54,30,35,58,31,43,51,48,38,53,51,37,53,51,51,48,53,50,49,52,54,51,42,51,54,50,28,57,75,36,53,89,41,37,68,55,44,50,38,49,49,52,31,46,49,28,40,46,48,37,20,50,38,22,35,51,40,19,32,37,33,34,22,44,71,70,70,43,84,51,72,95,57,53,44,69,56,43,47,55,56,62,75,98,112,67,64,59,50,50,50,49,49,52,49,51,49,54,53,49,49,54,52,50,51,50,51,52,51,48,51,53,36,52,49,32,38,53,37,10,51,46,13,47,68,68,61,39,64,68,39,24,53,48,29,50,59,46,42,57,55,47,50,49,50,38,53,50,50,48,51,50,48,54,48,46,46,54,73,62,52,47,53,65,69,54,41,34,45,50,52,33,49,53,53,39,38,52,35,47,40,49,37,32,51,30,22,27,47,25,13,52,31,27,52,53,45,60,64,66,64,52,82,79,66,74,80,50,58,67,52,51,51,48,40,50,52,24,49,49,33,37,51,48,25,51,48,23,53,75,65,70,39,44,77,53,32,35,58,32,42,51,49,38,52,50,36,54,51,50,49,53,51,50,51,53,51,44,52,54,50,29,56,75,37,52,89,41,36,68,54,42,50,39,49,47,52,31,47,49,28,40,46,47,36,19,52,37,22,36,51,40,18,32,37,34,32,22,45,71,69,71,43,82,50,73,96,56,53,44,69,55,43,45,56,56,63,75,97

Sequence (470 aa):
MVNKEHFSKKFDADLEEIRTRVLQMGGLVEEQIKNAIEALTEGNEHMIEQVIDNDHRVNAMEVKIDELCSQIIVRRQPTAIDLRMIMTVINTITDLERIGDEAAKIARMAKLIYAADRMYTPRFVEIRHIAAIAMDMLRKALDAFARVDPNASAEIVRQDEQVDEEFRSIIRHLVTFMMEDPRKISTAIEILFAAKAVERIGDHAKNMSEYVVYMVKGKDVRHVSADEIEREVGKMVNKEHFSKKFDADLEEIRTRVLQMGGLVEEQIKNAIEALTEGNEHMIEQVIDNDHRVNAMEVKIDELCSQIIVRRQPTAIDLRMIMTVINTITDLERIGDEAAKIARMAKLIYAADRMYTPRFVEIRHIAAIAMDMLRKALDAFARVDPNASAEIVRQDEQVDEEFRSIIRHLVTFMMEDPRKISTAIEILFAAKAVERIGDHAKNMSEYVVYMVKGKDVRHVSADEIEREVGK

Nearest PDB structures (foldseek):
  4q25-assembly1_B  TM=9.571E-01  e=1.327E-12  Pseudomonas aeruginosa PAO1
  1t72-assembly1_A  TM=9.763E-01  e=9.043E-11  Aquifex aeolicus
  1sum-assembly1_B  TM=9.648E-01  e=6.237E-10  Thermotoga maritima
  1xwm-assembly1_A-2  TM=9.399E-01  e=1.675E-09  Geobacillus stearothermophilus
  2iiu-assembly2_C  TM=5.044E-01  e=6.261E-03  Shewanella oneidensis

Foldseek 3Di:
DVVVVVLVVVLVVLLVVLLVLLLVLLVLLLVLLVLLLCCQQPVDLVSLVVLLVCLVVLVVSLVVSLVSLVVSCVPNVDDPLSVLSSVLSNLLSVLSSLSSVLSNLSSVLSVVLVVVVPPDDDRCVLVVVLLVLLSVLSVLLSVCSSVLALQCLLVLLVSLVVLVVSLVVLVVVLVVVCVVPVVCNVNSVSSNSNSVSSSSSSVSSSVSSQSSLCSNQVDNCPPHHSVVSNVSSVD/DVVVVVLVVVLVVLLVVLLVLLLVLLVLLLVLLVLLLCCQQPVDLVSLVVLLVCLVVLVVSLVVSLVSLVVSCVPNVDDPLSVLSSVLSNLLSVLSSLSSVLSNLSSVLSVVLVVVVPPDDDRCVLVVVLLVLLSVLSVLLSVCSSVLALQCLLVLLVSLVVLVVSLVVLVVVLVVVCVVPVVCVVNSVSSNSNSVSSSSSSVSSSVSSQSSLCSNQVDRCPPHHSVVSNVSSVD